Protein AF-A0A2A9CW85-F1 (afdb_monomer)

Radius of gyration: 32.8 Å; Cα contacts (8 Å, |Δi|>4): 938; chains: 1; bounding box: 73×67×107 Å

Fol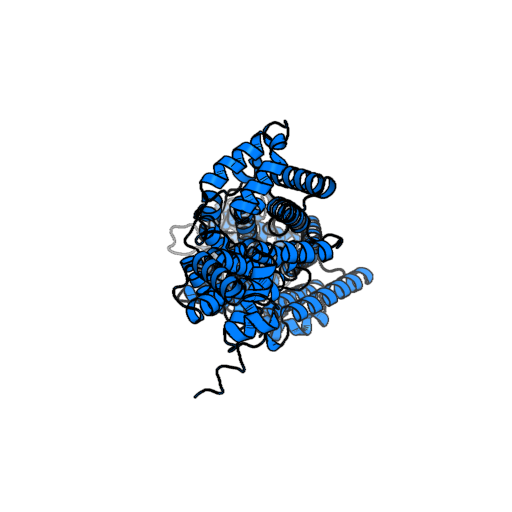dseek 3Di:
DFDADPVRDGDPPPDDLLVLVQLLDQWAAQLNVVLSDQLVDPVSPDHRVGVLVVCVVVVQWAADPPDPTRIIGGDPVCNVVSLVSVVVQCVPPVSVNSLLVSCAPVHDVVSLLSVLQSCLVVVVLVSVVVSCQRHVQFALDHPLSNLVSLAPRDLVSCLVVVCSLLSNLLSNLVVDPPVVCSLVSSLVSLLVCLPVRQPCLLVDPALLSSLSSLLSVLVNLLLAFPVVVSLVSSVVSLVVNVVSQVVCVVVVRHHQLLSQLVSLLSVLVSCLLQVNLVSNLVSLVSSVVSDDPRRQLQSSVLSNLLSCLLLVFADDPVVLVVDDQDQLNSGRQLRSNLLSSLSNLLSSLSNCLQLLNLVSVVVSLRSDDLSSCVSSLNNLSSLLSQLSSCLWQNQLVVSLVVLVVSQVPDDSSNNSCPGQNSVLSSLLSNLLSLLQVLQLLVSCVSLVPHDPLRSLQSNLQSCQSLQNLVVSLVSLVVNLVPPPDRPLSNLLSLLSNQLSCLVVVNDDPVSLVSLLVSVLVSLLSSRLSSLSSHQLSSSVSSCVSNVVLCVDPSRVVSNVSSVVSSVNTPPNPGPPDNLHDDPVLLVVLQVLLDPDDLVVVCVVVVHDSVVSVVSVVVLCVSQVHPDSVRSNVSCVSSVSYDPPDPPPPVVPPD

Organism: NCBI:txid185243

Sequence (654 aa):
MPGIDDDGRDLPRDAPQWLPLIVFWPAFDQAAYQSIVACFGEEAGSSWSDFRTWAIESGVAEAVPDVASSAIQVRQEWVPTLEVAVHLLLDEPELRMKVLAGCQPTTNWRLALTFATWARHSHRWELLQQIWWRYVENAADVPGEMLPIFADLPAEARRAYPVLTWISAAAEAETVRPTSRRTEAFLDRLILDSVLLHADWASRESPDAAVMAGILRMVGERYLPPSGKPLDAAWRTKLHLDEFIDERSRSGRPPSQPVISFFRLMSGRMSIMRADLRNALAEAHWGGVLSAEGVDGGLAPAIEALANSLAGLVRPPAELSRVVLRPTDNLRFGSVAQVAEVMDALAYGRECLQLLDRDGVERALAAVPADVAAVAGVWAARVGLETMSAAIWGDPAHGLNRLLSALAAQPIGAREQDEPMGGLMLGRARAHLLCRVGAFGAATKSAESIHEGLRTLPLARTLLWAGRLGPAVRAMELTLPDPDLLLSDRLQLLVIRGAATSLDGSITDDIARDTVDALQQLLVGHSYLAIAMLPPEARQAALELGRELATAPETAEPFAQLRERLAGIAGAEGPSGMVQLTEREAVLLPLLAGGESVPNLAKELHVSVNTLRKQVAVLREKFQASTRSELVRKAGSFGALPSEDFGQGLRDSS

Secondary structure (DSSP, 8-state):
--PPPTT--PPPTT--TTGGGGGG-SSB-HHHHHHHHHHH-GGG-S-HHHHHHHHHHTTSEEEPTT-SS--EEE-GGGHHHHHHHHHHHHHSHHHHHHHHHHT-TTT-HHHHHHHHHHHHHTT-HHHHHHHIIIIITT-SS--TTTHHHHSS--HHHHHHSTTHHHHHHHHHHHH-SSGGGHHHHHHHHHHHHHHHTTTTGGG-SSHHHHHHHHHHHHHHHHTS-GGG-HHHHHHHHHHHHHHHHHHHHHTT-PPPHHHHHHHHHHHHHHHHHTT-HHHHHHHHHHHHHH--TTSSTTHHHHHHHHHHHHTT----HHHHTT--PPPGGGS-TT-HHHHHHHHHHHHHHHHHHHTT-HHHHHHHHHHS-HHHHHHTT-HHHHHHHHHHHHHHHS-HHHHHHHHHHHHHHS-TT--GGGSHHHHHHHHHHHHHHHHHTT-HHHHHHHHHTS-GGGSHHHHHHHHHHTT-HHHHHHHHHTTTT-TTS-HHHHHHHHHHHHHHHHHHT---HHHHHHHHHHHHHHHHTT--HHHHTS-HHHHHHHHHHTGGGGTSTTTHHHHHHHHHHHHTSS-SS-SS---PPPHHHHHHHHHHHSS--HHHHHHHTT--HHHHHHHHHHHHHHTT-SSHHHHHHHHHHTT-S-SSSTTTTTTTT-

pLDDT: mean 88.27, std 12.17, range [33.31, 98.44]

Structure (mmCIF, N/CA/C/O backbone):
data_AF-A0A2A9CW85-F1
#
_entry.id   AF-A0A2A9CW85-F1
#
loop_
_atom_site.group_PDB
_atom_site.id
_atom_site.type_symbol
_atom_site.label_atom_id
_atom_site.label_alt_id
_atom_site.label_comp_id
_atom_site.label_asym_id
_atom_site.label_entity_id
_atom_site.label_seq_id
_atom_site.pdbx_PDB_ins_code
_atom_site.Cartn_x
_atom_site.Cartn_y
_atom_site.Cartn_z
_atom_site.occupancy
_atom_site.B_iso_or_equiv
_atom_site.auth_seq_id
_atom_site.auth_comp_id
_atom_site.auth_asym_id
_atom_site.auth_atom_id
_atom_site.pdbx_PDB_model_num
ATOM 1 N N . MET A 1 1 ? 32.883 8.571 -36.039 1.00 41.22 1 MET A N 1
ATOM 2 C CA . MET A 1 1 ? 33.634 7.298 -36.002 1.00 41.22 1 MET A CA 1
ATOM 3 C C . MET A 1 1 ? 33.485 6.604 -37.349 1.00 41.22 1 MET A C 1
ATOM 5 O O . MET A 1 1 ? 32.347 6.542 -37.792 1.00 41.22 1 MET A O 1
ATOM 9 N N . PRO A 1 2 ? 34.541 6.069 -37.986 1.00 46.22 2 PRO A N 1
ATOM 10 C CA . PRO A 1 2 ? 34.385 4.998 -38.962 1.00 46.22 2 PRO A CA 1
ATOM 11 C C . PRO A 1 2 ? 34.809 3.673 -38.314 1.00 46.22 2 PRO A C 1
ATOM 13 O O . PRO A 1 2 ? 35.982 3.471 -37.995 1.00 46.22 2 PRO A O 1
ATOM 16 N N . GLY A 1 3 ? 33.827 2.814 -38.042 1.00 43.84 3 GLY A N 1
ATOM 17 C CA . GLY A 1 3 ? 34.045 1.394 -37.787 1.00 43.84 3 GLY A CA 1
ATOM 18 C C . GLY A 1 3 ? 33.970 0.674 -39.127 1.00 43.84 3 GLY A C 1
ATOM 19 O O . GLY A 1 3 ? 32.980 0.821 -39.836 1.00 43.84 3 GLY A O 1
ATOM 20 N N . ILE A 1 4 ? 35.039 -0.034 -39.478 1.00 47.38 4 ILE A N 1
ATOM 21 C CA . ILE A 1 4 ? 35.166 -0.786 -40.727 1.00 47.38 4 ILE A CA 1
ATOM 22 C C . ILE A 1 4 ? 34.278 -2.033 -40.617 1.00 47.38 4 ILE A C 1
ATOM 24 O O . ILE A 1 4 ? 34.485 -2.845 -39.717 1.00 47.38 4 ILE A O 1
ATOM 28 N N . ASP A 1 5 ? 33.291 -2.158 -41.504 1.00 49.16 5 ASP A N 1
ATOM 29 C CA . ASP A 1 5 ? 32.538 -3.401 -41.736 1.00 49.16 5 ASP A CA 1
ATOM 30 C C . ASP A 1 5 ? 33.441 -4.436 -42.447 1.00 49.16 5 ASP A C 1
ATOM 32 O O . ASP A 1 5 ? 34.413 -4.042 -43.097 1.00 49.16 5 ASP A O 1
ATOM 36 N N . ASP A 1 6 ? 33.136 -5.736 -42.386 1.00 51.22 6 ASP A N 1
ATOM 37 C CA . ASP A 1 6 ? 33.946 -6.806 -43.020 1.00 51.22 6 ASP A CA 1
ATOM 38 C C . ASP A 1 6 ? 34.064 -6.635 -44.560 1.00 51.22 6 ASP A C 1
ATOM 40 O O . ASP A 1 6 ? 35.004 -7.140 -45.178 1.00 51.22 6 ASP A O 1
ATOM 44 N N . ASP A 1 7 ? 33.166 -5.842 -45.165 1.00 55.94 7 ASP A N 1
ATOM 45 C CA . ASP A 1 7 ? 33.161 -5.437 -46.582 1.00 55.94 7 ASP A CA 1
ATOM 46 C C . ASP A 1 7 ? 33.806 -4.054 -46.861 1.00 55.94 7 ASP A C 1
ATOM 48 O O . ASP A 1 7 ? 33.854 -3.597 -48.008 1.00 55.94 7 ASP A O 1
ATOM 52 N N . GLY A 1 8 ? 34.316 -3.359 -45.838 1.00 60.81 8 GLY A N 1
ATOM 53 C CA . GLY A 1 8 ? 35.111 -2.131 -45.980 1.00 60.81 8 GLY A CA 1
ATOM 54 C C . GLY A 1 8 ? 34.361 -0.866 -46.424 1.00 60.81 8 GLY A C 1
ATOM 55 O O . GLY A 1 8 ? 35.002 0.080 -46.889 1.00 60.81 8 GLY A O 1
ATOM 56 N N . ARG A 1 9 ? 33.024 -0.814 -46.318 1.00 75.75 9 ARG A N 1
ATOM 57 C CA . ARG A 1 9 ? 32.235 0.387 -46.659 1.00 75.75 9 ARG A CA 1
ATOM 58 C C . ARG A 1 9 ? 32.138 1.336 -45.461 1.00 75.75 9 ARG A C 1
ATOM 60 O O . ARG A 1 9 ? 31.418 1.065 -44.508 1.00 75.75 9 ARG A O 1
ATOM 67 N N . ASP A 1 10 ? 32.826 2.473 -45.532 1.00 83.75 10 ASP A N 1
ATOM 68 C CA . ASP A 1 10 ? 32.626 3.576 -44.586 1.00 83.75 10 ASP A CA 1
ATOM 69 C C . ASP A 1 10 ? 31.312 4.320 -44.887 1.00 83.75 10 ASP A C 1
ATOM 71 O O . ASP A 1 10 ? 30.936 4.499 -46.051 1.00 83.75 10 ASP A O 1
ATOM 75 N N . LEU A 1 11 ? 30.640 4.820 -43.841 1.00 87.62 11 LEU A N 1
ATOM 76 C CA . LEU A 1 11 ? 29.553 5.788 -44.018 1.00 87.62 11 LEU A CA 1
ATOM 77 C C . LEU A 1 11 ? 30.068 7.006 -44.813 1.00 87.62 11 LEU A C 1
ATOM 79 O O . LEU A 1 11 ? 31.215 7.423 -44.608 1.00 87.62 11 LEU A O 1
ATOM 83 N N . PRO A 1 12 ? 29.246 7.615 -45.691 1.00 90.56 12 PRO A N 1
ATOM 84 C CA . PRO A 1 12 ? 29.642 8.825 -46.407 1.00 90.56 12 PRO A CA 1
ATOM 85 C C . PRO A 1 12 ? 30.169 9.895 -45.439 1.00 90.56 12 PRO A C 1
ATOM 87 O O . PRO A 1 12 ? 29.593 10.101 -44.374 1.00 90.56 12 PRO A O 1
ATOM 90 N N . ARG A 1 13 ? 31.256 10.592 -45.798 1.00 85.12 13 ARG A N 1
ATOM 91 C CA . ARG A 1 13 ? 31.946 11.542 -44.893 1.00 85.12 13 ARG A CA 1
ATOM 92 C C . ARG A 1 13 ? 31.053 12.670 -44.370 1.00 85.12 13 ARG A C 1
ATOM 94 O O . ARG A 1 13 ? 31.309 13.181 -43.284 1.00 85.12 13 ARG A O 1
ATOM 101 N N . ASP A 1 14 ? 30.008 12.993 -45.121 1.00 87.50 14 ASP A N 1
ATOM 102 C CA . ASP A 1 14 ? 29.084 14.091 -44.843 1.00 87.50 14 ASP A CA 1
ATOM 103 C C . ASP A 1 14 ? 27.746 13.570 -44.276 1.00 87.50 14 ASP A C 1
ATOM 105 O O . ASP A 1 14 ? 26.769 14.311 -44.185 1.00 87.50 14 ASP A O 1
ATOM 109 N N . ALA A 1 15 ? 27.680 12.278 -43.923 1.00 89.00 15 ALA A N 1
ATOM 110 C CA . ALA A 1 15 ? 26.493 11.653 -43.362 1.00 89.00 15 ALA A CA 1
ATOM 111 C C . ALA A 1 15 ? 26.120 12.281 -42.008 1.00 89.00 15 ALA A C 1
ATOM 113 O O . ALA A 1 15 ? 26.988 12.429 -41.139 1.00 89.00 15 ALA A O 1
ATOM 114 N N . PRO A 1 16 ? 24.830 12.588 -41.770 1.00 90.69 16 PRO A N 1
ATOM 115 C CA . PRO A 1 16 ? 24.397 13.020 -40.453 1.00 90.69 16 PRO A CA 1
ATOM 116 C C . PRO A 1 16 ? 24.629 11.900 -39.435 1.00 90.69 16 PRO A C 1
ATOM 118 O O . PRO A 1 16 ? 24.446 10.722 -39.740 1.00 90.69 16 PRO A O 1
ATOM 121 N N . GLN A 1 17 ? 24.978 12.260 -38.197 1.00 89.88 17 GLN A N 1
ATOM 122 C CA . GLN A 1 17 ? 25.268 11.275 -37.145 1.00 89.88 17 GLN A CA 1
ATOM 123 C C . GLN A 1 17 ? 24.096 10.321 -36.883 1.00 89.88 17 GLN A C 1
ATOM 125 O O . GLN A 1 17 ? 24.315 9.172 -36.530 1.00 89.88 17 GLN A O 1
ATOM 130 N N . TRP A 1 18 ? 22.859 10.773 -37.093 1.00 91.62 18 TRP A N 1
ATOM 131 C CA . TRP A 1 18 ? 21.649 9.973 -36.912 1.00 91.62 18 TRP A CA 1
ATOM 132 C C . TRP A 1 18 ? 21.291 9.093 -38.117 1.00 91.62 18 TRP A C 1
ATOM 134 O O . TRP A 1 18 ? 20.337 8.321 -38.019 1.00 91.62 18 TRP A O 1
ATOM 144 N N . LEU A 1 19 ? 22.038 9.169 -39.230 1.00 93.88 19 LEU A N 1
ATOM 145 C CA . LEU A 1 19 ? 21.784 8.380 -40.441 1.00 93.88 19 LEU A CA 1
ATOM 146 C C . LEU A 1 19 ? 21.539 6.893 -40.161 1.00 93.88 19 LEU A C 1
ATOM 148 O O . LEU A 1 19 ? 20.588 6.374 -40.734 1.00 93.88 19 LEU A O 1
ATOM 152 N N . PRO A 1 20 ? 22.305 6.200 -39.292 1.00 94.50 20 PRO A N 1
ATOM 153 C CA . PRO A 1 20 ? 22.108 4.768 -39.066 1.00 94.50 20 PRO A CA 1
ATOM 154 C C . PRO A 1 20 ? 20.671 4.395 -38.699 1.00 94.50 20 PRO A C 1
ATOM 156 O O . PRO A 1 20 ? 20.185 3.339 -39.085 1.00 94.50 20 PRO A O 1
ATOM 159 N N . LEU A 1 21 ? 19.953 5.292 -38.018 1.00 92.62 21 LEU A N 1
ATOM 160 C CA . LEU A 1 21 ? 18.600 5.037 -37.541 1.00 92.62 21 LEU A CA 1
ATOM 161 C C . LEU A 1 21 ? 17.600 4.826 -38.686 1.00 92.62 21 LEU A C 1
ATOM 163 O O . LEU A 1 21 ? 16.624 4.109 -38.489 1.00 92.62 21 LEU A O 1
ATOM 167 N N . ILE A 1 22 ? 17.828 5.379 -39.888 1.00 93.50 22 ILE A N 1
ATOM 168 C CA . ILE A 1 22 ? 16.866 5.256 -41.001 1.00 93.50 22 ILE A CA 1
ATOM 169 C C . ILE A 1 22 ? 16.604 3.797 -41.402 1.00 93.50 22 ILE A C 1
ATOM 171 O O . ILE A 1 22 ? 15.562 3.509 -41.990 1.00 93.50 22 ILE A O 1
ATOM 175 N N . VAL A 1 23 ? 17.515 2.878 -41.049 1.00 93.25 23 VAL A N 1
ATOM 176 C CA . VAL A 1 23 ? 17.401 1.438 -41.315 1.00 93.25 23 VAL A CA 1
ATOM 177 C C . VAL A 1 23 ? 16.156 0.811 -40.686 1.00 93.25 23 VAL A C 1
ATOM 179 O O . VAL A 1 23 ? 15.663 -0.199 -41.178 1.00 93.25 23 VAL A O 1
ATOM 182 N N . PHE A 1 24 ? 15.588 1.418 -39.640 1.00 89.62 24 PHE A N 1
ATOM 183 C CA . PHE A 1 24 ? 14.410 0.852 -38.991 1.00 89.62 24 PHE A CA 1
ATOM 184 C C . PHE A 1 24 ? 13.090 1.071 -39.740 1.00 89.62 24 PHE A C 1
ATOM 186 O O . PHE A 1 24 ? 12.058 0.538 -39.322 1.00 89.62 24 PHE A O 1
ATOM 193 N N . TRP A 1 25 ? 13.084 1.867 -40.812 1.00 90.75 25 TRP A N 1
ATOM 194 C CA . TRP A 1 25 ? 11.881 2.143 -41.591 1.00 90.75 25 TRP A CA 1
ATOM 195 C C . TRP A 1 25 ? 11.945 1.447 -42.951 1.00 90.75 25 TRP A C 1
ATOM 197 O O . TRP A 1 25 ? 12.796 1.794 -43.769 1.00 90.75 25 TRP A O 1
ATOM 207 N N . PRO A 1 26 ? 10.992 0.543 -43.259 1.00 89.44 26 PRO A N 1
ATOM 208 C CA . PRO A 1 26 ? 10.860 -0.017 -44.605 1.00 89.44 26 PRO A CA 1
ATOM 209 C C . PRO A 1 26 ? 10.654 1.069 -45.672 1.00 89.44 26 PRO A C 1
ATOM 211 O O . PRO A 1 26 ? 11.139 0.942 -46.791 1.00 89.44 26 PRO A O 1
ATOM 214 N N . ALA A 1 27 ? 9.957 2.147 -45.299 1.00 92.25 27 ALA A N 1
ATOM 215 C CA . ALA A 1 27 ? 9.834 3.380 -46.063 1.00 92.25 27 ALA A CA 1
ATOM 216 C C . ALA A 1 27 ? 10.030 4.567 -45.109 1.00 92.25 27 ALA A C 1
ATOM 218 O O . ALA A 1 27 ? 9.213 4.806 -44.217 1.00 92.25 27 ALA A O 1
ATOM 219 N N . PHE A 1 28 ? 11.136 5.283 -45.277 1.00 93.50 28 PHE A N 1
ATOM 220 C CA . PHE A 1 28 ? 11.508 6.450 -44.492 1.00 93.50 28 PHE A CA 1
ATOM 221 C C . PHE A 1 28 ? 10.919 7.710 -45.133 1.00 93.50 28 PHE A C 1
ATOM 223 O O . PHE A 1 28 ? 11.197 8.006 -46.296 1.00 93.50 28 PHE A O 1
ATOM 230 N N . ASP A 1 29 ? 10.075 8.435 -44.401 1.00 92.88 29 ASP A N 1
ATOM 231 C CA . ASP A 1 29 ? 9.330 9.596 -44.896 1.00 92.88 29 ASP A CA 1
ATOM 232 C C . ASP A 1 29 ? 9.642 10.885 -44.113 1.00 92.88 29 ASP A C 1
ATOM 234 O O . ASP A 1 29 ? 10.442 10.907 -43.175 1.00 92.88 29 ASP A O 1
ATOM 238 N N . GLN A 1 30 ? 8.985 11.984 -44.497 1.00 92.62 30 GLN A N 1
ATOM 239 C CA . GLN A 1 30 ? 9.172 13.287 -43.858 1.00 92.62 30 GLN A CA 1
ATOM 240 C C . GLN A 1 30 ? 8.842 13.276 -42.358 1.00 92.62 30 GLN A C 1
ATOM 242 O O . GLN A 1 30 ? 9.494 13.982 -41.589 1.00 92.62 30 GLN A O 1
ATOM 247 N N . ALA A 1 31 ? 7.842 12.504 -41.926 1.00 89.12 31 ALA A N 1
ATOM 248 C CA . ALA A 1 31 ? 7.436 12.460 -40.525 1.00 89.12 31 ALA A CA 1
ATOM 249 C C . ALA A 1 31 ? 8.462 11.689 -39.678 1.00 89.12 31 ALA A C 1
ATOM 251 O O . ALA A 1 31 ? 8.819 12.133 -38.582 1.00 89.12 31 ALA A O 1
ATOM 252 N N . ALA A 1 32 ? 8.980 10.570 -40.197 1.00 88.94 32 ALA A N 1
ATOM 253 C CA . ALA A 1 32 ? 10.081 9.831 -39.581 1.00 88.94 32 ALA A CA 1
ATOM 254 C C . ALA A 1 32 ? 11.351 10.695 -39.497 1.00 88.94 32 ALA A C 1
ATOM 256 O O . ALA A 1 32 ? 11.960 10.786 -38.430 1.00 88.94 32 ALA A O 1
ATOM 257 N N . TYR A 1 33 ? 11.681 11.414 -40.576 1.00 91.00 33 TYR A N 1
ATOM 258 C CA . TYR A 1 33 ? 12.781 12.379 -40.612 1.00 91.00 33 TYR A CA 1
ATOM 259 C C . TYR A 1 33 ? 12.654 13.451 -39.531 1.00 91.00 33 TYR A C 1
ATOM 261 O O . TYR A 1 33 ? 13.562 13.620 -38.723 1.00 91.00 33 TYR A O 1
ATOM 269 N N . GLN A 1 34 ? 11.510 14.136 -39.467 1.00 89.00 34 GLN A N 1
ATOM 270 C CA . GLN A 1 34 ? 11.262 15.175 -38.463 1.00 89.00 34 GLN A CA 1
ATOM 271 C C . GLN A 1 34 ? 11.378 14.633 -37.037 1.00 89.00 34 GLN A C 1
ATOM 273 O O . GLN A 1 34 ? 11.919 15.312 -36.167 1.00 89.00 34 GLN A O 1
ATOM 278 N N . SER A 1 35 ? 10.914 13.401 -36.812 1.00 86.19 35 SER A N 1
ATOM 279 C CA . SER A 1 35 ? 10.995 12.751 -35.504 1.00 86.19 35 SER A CA 1
ATOM 280 C C . SER A 1 35 ? 12.441 12.504 -35.093 1.00 86.19 35 SER A C 1
ATOM 282 O O . SER A 1 35 ? 12.815 12.865 -33.984 1.00 86.19 35 SER A O 1
ATOM 284 N N . ILE A 1 36 ? 13.270 11.950 -35.984 1.00 87.88 36 ILE A N 1
ATOM 285 C CA . ILE A 1 36 ? 14.694 11.734 -35.700 1.00 87.88 36 ILE A CA 1
ATOM 286 C C . ILE A 1 36 ? 15.407 13.067 -35.502 1.00 87.88 36 ILE A C 1
ATOM 288 O O . ILE A 1 36 ? 16.079 13.245 -34.494 1.00 87.88 36 ILE A O 1
ATOM 292 N N . VAL A 1 37 ? 15.235 14.026 -36.412 1.00 88.62 37 VAL A N 1
ATOM 293 C CA . VAL A 1 37 ? 15.900 15.333 -36.327 1.00 88.62 37 VAL A CA 1
ATOM 294 C C . VAL A 1 37 ? 15.585 16.044 -35.011 1.00 88.62 37 VAL A C 1
ATOM 296 O O . VAL A 1 37 ? 16.496 16.566 -34.370 1.00 88.62 37 VAL A O 1
ATOM 299 N N . ALA A 1 38 ? 14.336 15.986 -34.543 1.00 85.69 38 ALA A N 1
ATOM 300 C CA . ALA A 1 38 ? 13.953 16.549 -33.250 1.00 85.69 38 ALA A CA 1
ATOM 301 C C . ALA A 1 38 ? 14.734 15.945 -32.063 1.00 85.69 38 ALA A C 1
ATOM 303 O O . ALA A 1 38 ? 14.959 16.637 -31.075 1.00 85.69 38 ALA A O 1
ATOM 304 N N . CYS A 1 39 ? 15.196 14.692 -32.162 1.00 85.12 39 CYS A N 1
ATOM 305 C CA . CYS A 1 39 ? 16.008 14.040 -31.127 1.00 85.12 39 CYS A CA 1
ATOM 306 C C . CYS A 1 39 ? 17.446 14.579 -31.078 1.00 85.12 39 CYS A C 1
ATOM 308 O O . CYS A 1 39 ? 18.079 14.562 -30.024 1.00 85.12 39 CYS A O 1
ATOM 310 N N . PHE A 1 40 ? 17.980 15.008 -32.226 1.00 86.50 40 PHE A N 1
ATOM 311 C CA . PHE A 1 40 ? 19.384 15.400 -32.383 1.00 86.50 40 PHE A CA 1
ATOM 312 C C . PHE A 1 40 ? 19.594 16.924 -32.421 1.00 86.50 40 PHE A C 1
ATOM 314 O O . PHE A 1 40 ? 20.728 17.365 -32.248 1.00 86.50 40 PHE A O 1
ATOM 321 N N . GLY A 1 41 ? 18.526 17.721 -32.555 1.00 82.25 41 GLY A N 1
ATOM 322 C CA . GLY A 1 41 ? 18.555 19.189 -32.508 1.00 82.25 41 GLY A CA 1
ATOM 323 C C . GLY A 1 41 ? 18.813 19.869 -33.863 1.00 82.25 41 GLY A C 1
ATOM 324 O O . GLY A 1 41 ? 18.869 19.217 -34.906 1.00 82.25 41 GLY A O 1
ATOM 325 N N . GLU A 1 42 ? 18.973 21.203 -33.852 1.00 63.28 42 GLU A N 1
ATOM 326 C CA . GLU A 1 42 ? 19.205 22.040 -35.054 1.00 63.28 42 GLU A CA 1
ATOM 327 C C . GLU A 1 42 ? 20.483 21.668 -35.834 1.00 63.28 42 GLU A C 1
ATOM 329 O O . GLU A 1 42 ? 20.611 21.993 -37.015 1.00 63.28 42 GLU A O 1
ATOM 334 N N . GLU A 1 43 ? 21.393 20.910 -35.216 1.00 60.00 43 GLU A N 1
ATOM 335 C CA . GLU A 1 43 ? 22.609 20.365 -35.834 1.00 60.00 43 GLU A CA 1
ATOM 336 C C . GLU A 1 43 ? 22.329 19.396 -37.006 1.00 60.00 43 GLU A C 1
ATOM 338 O O . GLU A 1 43 ? 23.245 19.054 -37.750 1.00 60.00 43 GLU A O 1
ATOM 343 N N . ALA A 1 44 ? 21.075 18.976 -37.228 1.00 60.59 44 ALA A N 1
ATOM 344 C CA . ALA A 1 44 ? 20.686 18.124 -38.360 1.00 60.59 44 ALA A CA 1
ATOM 345 C C . ALA A 1 44 ? 20.562 18.853 -39.722 1.00 60.59 44 ALA A C 1
ATOM 347 O O . ALA A 1 44 ? 20.428 18.195 -40.756 1.00 60.59 44 ALA A O 1
ATOM 348 N N . GLY A 1 45 ? 20.604 20.191 -39.730 1.00 59.09 45 GLY A N 1
ATOM 349 C CA . GLY A 1 45 ? 21.094 21.042 -40.829 1.00 59.09 45 GLY A CA 1
ATOM 350 C C . GLY A 1 45 ? 20.428 21.032 -42.217 1.00 59.09 45 GLY A C 1
ATOM 351 O O . GLY A 1 45 ? 20.822 21.843 -43.049 1.00 59.09 45 GLY A O 1
ATOM 352 N N . SER A 1 46 ? 19.443 20.184 -42.520 1.00 77.19 46 SER A N 1
ATOM 353 C CA . SER A 1 46 ? 18.889 20.081 -43.884 1.00 77.19 46 SER A CA 1
ATOM 354 C C . SER A 1 46 ? 17.364 19.939 -43.905 1.00 77.19 46 SER A C 1
ATOM 356 O O . SER A 1 46 ? 16.748 19.469 -42.945 1.00 77.19 46 SER A O 1
ATOM 358 N N . SER A 1 47 ? 16.705 20.391 -44.975 1.00 91.81 47 SER A N 1
ATOM 359 C CA . SER A 1 47 ? 15.277 20.109 -45.154 1.00 91.81 47 SER A CA 1
ATOM 360 C C . SER A 1 47 ? 15.076 18.635 -45.533 1.00 91.81 47 SER A C 1
ATOM 362 O O . SER A 1 47 ? 15.994 17.987 -46.035 1.00 91.81 47 SER A O 1
ATOM 364 N N . TRP A 1 48 ? 13.863 18.092 -45.357 1.00 93.56 48 TRP A N 1
ATOM 365 C CA . TRP A 1 48 ? 13.545 16.730 -45.822 1.00 93.56 48 TRP A CA 1
ATOM 366 C C . TRP A 1 48 ? 13.899 16.520 -47.305 1.00 93.56 48 TRP A C 1
ATOM 368 O O . TRP A 1 48 ? 14.411 15.468 -47.679 1.00 93.56 48 TRP A O 1
ATOM 378 N N . SER A 1 49 ? 13.665 17.534 -48.145 1.00 93.69 49 SER A N 1
ATOM 379 C CA . SER A 1 49 ? 13.972 17.479 -49.578 1.00 93.69 49 SER A CA 1
ATOM 380 C C . SER A 1 49 ? 15.474 17.363 -49.843 1.00 93.69 49 SER A C 1
ATOM 382 O O . SER A 1 49 ? 15.887 16.602 -50.721 1.00 93.69 49 SER A O 1
ATOM 384 N N . ASP A 1 50 ? 16.285 18.092 -49.076 1.00 93.69 50 ASP A N 1
ATOM 385 C CA . ASP A 1 50 ? 17.741 18.094 -49.221 1.00 93.69 50 ASP A CA 1
ATOM 386 C C . ASP A 1 50 ? 18.322 16.755 -48.763 1.00 93.69 50 ASP A C 1
ATOM 388 O O . ASP A 1 50 ? 19.054 16.113 -49.515 1.00 93.69 50 ASP A O 1
ATOM 392 N N . PHE A 1 51 ? 17.914 16.278 -47.579 1.00 94.12 51 PHE A N 1
ATOM 393 C CA . PHE A 1 51 ? 18.330 14.973 -47.063 1.00 94.12 51 PHE A CA 1
ATOM 394 C C . PHE A 1 51 ? 17.949 13.838 -48.018 1.00 94.12 51 PHE A C 1
ATOM 396 O O . PHE A 1 51 ? 18.773 12.979 -48.329 1.00 94.12 51 PHE A O 1
ATOM 403 N N . ARG A 1 52 ? 16.711 13.843 -48.524 1.00 94.88 52 ARG A N 1
ATOM 404 C CA . ARG A 1 52 ? 16.230 12.848 -49.487 1.00 94.88 52 ARG A CA 1
ATOM 405 C C . ARG A 1 52 ? 17.093 12.812 -50.745 1.00 94.88 52 ARG A C 1
ATOM 407 O O . ARG A 1 52 ? 17.451 11.732 -51.206 1.00 94.88 52 ARG A O 1
ATOM 414 N N . THR A 1 53 ? 17.380 13.983 -51.313 1.00 94.75 53 THR A N 1
ATOM 415 C CA . THR A 1 53 ? 18.191 14.105 -52.532 1.00 94.75 53 THR A CA 1
ATOM 416 C C . THR A 1 53 ? 19.590 13.558 -52.278 1.00 94.75 53 THR A C 1
ATOM 418 O O . THR A 1 53 ? 20.036 12.667 -52.997 1.00 94.75 53 THR A O 1
ATOM 421 N N . TRP A 1 54 ? 20.213 13.984 -51.179 1.00 94.88 54 TRP A N 1
ATOM 422 C CA . TRP A 1 54 ? 21.521 13.502 -50.753 1.00 94.88 54 TRP A CA 1
ATOM 423 C C . TRP A 1 54 ? 21.564 11.978 -50.548 1.00 94.88 54 TRP A C 1
ATOM 425 O O . TRP A 1 54 ? 22.495 11.328 -51.022 1.00 94.88 54 TRP A O 1
ATOM 435 N N . ALA A 1 55 ? 20.563 11.387 -49.886 1.00 95.25 55 ALA A N 1
ATOM 436 C CA . ALA A 1 55 ? 20.541 9.953 -49.585 1.00 95.25 55 ALA A CA 1
ATOM 437 C C . ALA A 1 55 ? 20.444 9.092 -50.857 1.00 95.25 55 ALA A C 1
ATOM 439 O O . ALA A 1 55 ? 21.054 8.021 -50.927 1.00 95.25 55 ALA A O 1
ATOM 440 N N . ILE A 1 56 ? 19.708 9.576 -51.866 1.00 95.69 56 ILE A N 1
ATOM 441 C CA . ILE A 1 56 ? 19.586 8.931 -53.181 1.00 95.69 56 ILE A CA 1
ATOM 442 C C . ILE A 1 56 ? 20.875 9.103 -53.994 1.00 95.69 56 ILE A C 1
ATOM 444 O O . ILE A 1 56 ? 21.387 8.127 -54.541 1.00 95.69 56 ILE A O 1
ATOM 448 N N . GLU A 1 57 ? 21.423 10.319 -54.061 1.00 95.56 57 GLU A N 1
ATOM 449 C CA . GLU A 1 57 ? 22.650 10.619 -54.815 1.00 95.56 57 GLU A CA 1
ATOM 450 C C . GLU A 1 57 ? 23.883 9.913 -54.236 1.00 95.56 57 GLU A C 1
ATOM 452 O O . GLU A 1 57 ? 24.727 9.427 -54.988 1.00 95.56 57 GLU A O 1
ATOM 457 N N . SER A 1 58 ? 23.949 9.772 -52.910 1.00 94.31 58 SER A N 1
ATOM 458 C CA . SER A 1 58 ? 25.002 9.021 -52.211 1.00 94.31 58 SER A CA 1
ATOM 459 C C . SER A 1 58 ? 24.852 7.501 -52.352 1.00 94.31 58 SER A C 1
ATOM 461 O O . SER A 1 58 ? 25.715 6.753 -51.898 1.00 94.31 58 SER A O 1
ATOM 463 N N . GLY A 1 59 ? 23.753 7.022 -52.947 1.00 95.69 59 GLY A N 1
ATOM 464 C CA . GLY A 1 59 ? 23.475 5.599 -53.143 1.00 95.69 59 GLY A CA 1
ATOM 465 C C . GLY A 1 59 ? 23.112 4.833 -51.869 1.00 95.69 59 GLY A C 1
ATOM 466 O O . GLY A 1 59 ? 23.078 3.608 -51.909 1.00 95.69 59 GLY A O 1
ATOM 467 N N . VAL A 1 60 ? 22.839 5.521 -50.755 1.00 95.88 60 VAL A N 1
ATOM 468 C CA . VAL A 1 60 ? 22.437 4.898 -49.479 1.00 95.88 60 VAL A CA 1
ATOM 469 C C . VAL A 1 60 ? 20.985 4.424 -49.540 1.00 95.88 60 VAL A C 1
ATOM 471 O O . VAL A 1 60 ? 20.634 3.366 -49.014 1.00 95.88 60 VAL A O 1
ATOM 474 N N . ALA A 1 61 ? 20.134 5.195 -50.214 1.00 96.81 61 ALA A N 1
ATOM 475 C CA . ALA A 1 61 ? 18.711 4.924 -50.338 1.00 96.81 61 ALA A CA 1
ATOM 476 C C . ALA A 1 61 ? 18.233 5.040 -51.792 1.00 96.81 61 ALA A C 1
ATOM 478 O O . ALA A 1 61 ? 18.918 5.564 -52.670 1.00 96.81 61 ALA A O 1
ATOM 479 N N . GLU A 1 62 ? 17.028 4.557 -52.054 1.00 96.31 62 GLU A N 1
ATOM 480 C CA . GLU A 1 62 ? 16.316 4.727 -53.315 1.00 96.31 62 GLU A CA 1
ATOM 481 C C . GLU A 1 62 ? 14.891 5.226 -53.071 1.00 96.31 62 GLU A C 1
ATOM 483 O O . GLU A 1 62 ? 14.344 5.087 -51.979 1.00 96.31 62 GLU A O 1
ATOM 488 N N . ALA A 1 63 ? 14.290 5.871 -54.070 1.00 94.56 63 ALA A N 1
ATOM 489 C CA . ALA A 1 63 ? 12.910 6.333 -53.962 1.00 94.56 63 ALA A CA 1
ATOM 490 C C . ALA A 1 63 ? 11.950 5.137 -53.996 1.00 94.56 63 ALA A C 1
ATOM 492 O O . ALA A 1 63 ? 12.082 4.280 -54.868 1.00 94.56 63 ALA A O 1
ATOM 493 N N . VAL A 1 64 ? 10.961 5.110 -53.099 1.00 92.00 64 VAL A N 1
ATOM 494 C CA . VAL A 1 64 ? 9.941 4.052 -53.104 1.00 92.00 64 VAL A CA 1
ATOM 495 C C . VAL A 1 64 ? 8.975 4.291 -54.275 1.00 92.00 64 VAL A C 1
ATOM 497 O O . VAL A 1 64 ? 8.346 5.353 -54.317 1.00 92.00 64 VAL A O 1
ATOM 500 N N . PRO A 1 65 ? 8.842 3.357 -55.238 1.00 84.31 65 PRO A N 1
ATOM 501 C CA . PRO A 1 65 ? 7.885 3.493 -56.334 1.00 84.31 65 PRO A CA 1
ATOM 502 C C . PRO A 1 65 ? 6.442 3.492 -55.810 1.00 84.31 65 PRO A C 1
ATOM 504 O O . PRO A 1 65 ? 6.134 2.815 -54.834 1.00 84.31 65 PRO A O 1
ATOM 507 N N . ASP A 1 66 ? 5.550 4.224 -56.479 1.00 73.25 66 ASP A N 1
ATOM 508 C CA . ASP A 1 66 ? 4.091 4.182 -56.267 1.00 73.25 66 ASP A CA 1
ATOM 509 C C . ASP A 1 66 ? 3.550 4.630 -54.896 1.00 73.25 66 ASP A C 1
ATOM 511 O O . ASP A 1 66 ? 2.348 4.521 -54.639 1.00 73.25 66 ASP A O 1
ATOM 515 N N . VAL A 1 67 ? 4.376 5.224 -54.032 1.00 70.06 67 VAL A N 1
ATOM 516 C CA . VAL A 1 67 ? 3.889 5.898 -52.822 1.00 70.06 67 VAL A CA 1
ATOM 517 C C . VAL A 1 67 ? 3.762 7.393 -53.112 1.00 70.06 67 VAL A C 1
ATOM 519 O O . VAL A 1 67 ? 4.711 8.044 -53.533 1.00 70.06 67 VAL A O 1
ATOM 522 N N . ALA A 1 68 ? 2.574 7.966 -52.891 1.00 63.50 68 ALA A N 1
ATOM 523 C CA . ALA A 1 68 ? 2.351 9.408 -53.059 1.00 63.50 68 ALA A CA 1
ATOM 524 C C . ALA A 1 68 ? 3.199 10.261 -52.090 1.00 63.50 68 ALA A C 1
ATOM 526 O O . ALA A 1 68 ? 3.357 11.465 -52.296 1.00 63.50 68 ALA A O 1
ATOM 527 N N . SER A 1 69 ? 3.739 9.648 -51.030 1.00 64.75 69 SER A N 1
ATOM 528 C CA . SER A 1 69 ? 4.727 10.263 -50.154 1.00 64.75 69 SER A CA 1
ATOM 529 C C . SER A 1 69 ? 6.105 10.208 -50.810 1.00 64.75 69 SER A C 1
ATOM 531 O O . SER A 1 69 ? 6.491 9.222 -51.427 1.00 64.75 69 SER A O 1
ATOM 533 N N . SER A 1 70 ? 6.890 11.270 -50.655 1.00 86.62 70 SER A N 1
ATOM 534 C CA . SER A 1 70 ? 8.273 11.360 -51.131 1.00 86.62 70 SER A CA 1
ATOM 535 C C . SER A 1 70 ? 9.240 10.453 -50.347 1.00 86.62 70 SER A C 1
ATOM 537 O O . SER A 1 70 ? 10.383 10.834 -50.119 1.00 86.62 70 SER A O 1
ATOM 539 N N . ALA A 1 71 ? 8.805 9.268 -49.918 1.00 94.56 71 ALA A N 1
ATOM 540 C CA . ALA A 1 71 ? 9.574 8.348 -49.095 1.00 94.56 71 ALA A CA 1
ATOM 541 C C . ALA A 1 71 ? 10.788 7.761 -49.833 1.00 94.56 71 ALA A C 1
ATOM 543 O O . ALA A 1 71 ? 10.837 7.691 -51.069 1.00 94.56 71 ALA A O 1
ATOM 544 N N . ILE A 1 72 ? 11.766 7.327 -49.044 1.00 96.00 72 ILE A N 1
ATOM 545 C CA . ILE A 1 72 ? 12.944 6.586 -49.493 1.00 96.00 72 ILE A CA 1
ATOM 546 C C . ILE A 1 72 ? 13.035 5.251 -48.759 1.00 96.00 72 ILE A C 1
ATOM 548 O O . ILE A 1 72 ? 12.558 5.123 -47.636 1.00 96.00 72 ILE A O 1
ATOM 552 N N . GLN A 1 73 ? 13.667 4.265 -49.377 1.00 96.06 73 GLN A N 1
ATOM 553 C CA . GLN A 1 73 ? 13.994 2.983 -48.767 1.00 96.06 73 GLN A CA 1
ATOM 554 C C . GLN A 1 73 ? 15.508 2.794 -48.800 1.00 96.06 73 GLN A C 1
ATOM 556 O O . GLN A 1 73 ? 16.155 3.086 -49.804 1.00 96.06 73 GLN A O 1
ATOM 561 N N . VAL A 1 74 ? 16.079 2.319 -47.695 1.00 96.50 74 VAL A N 1
ATOM 562 C CA . VAL A 1 74 ? 17.503 1.971 -47.621 1.00 96.50 74 VAL A CA 1
ATOM 563 C C . VAL A 1 74 ? 17.797 0.845 -48.606 1.00 96.50 74 VAL A C 1
ATOM 565 O O . VAL A 1 74 ? 17.092 -0.167 -48.624 1.00 96.50 74 VAL A O 1
ATOM 568 N N . ARG A 1 75 ? 18.847 0.995 -49.420 1.00 96.12 75 ARG A N 1
ATOM 569 C CA . ARG A 1 75 ? 19.260 -0.083 -50.322 1.00 96.12 75 ARG A CA 1
ATOM 570 C C . ARG A 1 75 ? 19.766 -1.269 -49.510 1.00 96.12 75 ARG A C 1
ATOM 572 O O . ARG A 1 75 ? 20.528 -1.090 -48.566 1.00 96.12 75 ARG A O 1
ATOM 579 N N . GLN A 1 76 ? 19.404 -2.484 -49.921 1.00 95.00 76 GLN A N 1
ATOM 580 C CA . GLN A 1 76 ? 19.749 -3.725 -49.206 1.00 95.00 76 GLN A CA 1
ATOM 581 C C . GLN A 1 76 ? 21.248 -3.861 -48.900 1.00 95.00 76 GLN A C 1
ATOM 583 O O . GLN A 1 76 ? 21.629 -4.355 -47.847 1.00 95.00 76 GLN A O 1
ATOM 588 N N . GLU A 1 77 ? 22.099 -3.358 -49.791 1.00 94.88 77 GLU A N 1
ATOM 589 C CA . GLU A 1 77 ? 23.557 -3.380 -49.646 1.00 94.88 77 GLU A CA 1
ATOM 590 C C . GLU A 1 77 ? 24.121 -2.478 -48.532 1.00 94.88 77 GLU A C 1
ATOM 592 O O . GLU A 1 77 ? 25.284 -2.626 -48.175 1.00 94.88 77 GLU A O 1
ATOM 597 N N . TRP A 1 78 ? 23.329 -1.540 -48.004 1.00 94.94 78 TRP A N 1
ATOM 598 C CA . TRP A 1 78 ? 23.710 -0.658 -46.893 1.00 94.94 78 TRP A CA 1
ATOM 599 C C . TRP A 1 78 ? 23.125 -1.095 -45.550 1.00 94.94 78 TRP A C 1
ATOM 601 O O . TRP A 1 78 ? 23.553 -0.583 -44.518 1.00 94.94 78 TRP A O 1
ATOM 611 N N . VAL A 1 79 ? 22.161 -2.023 -45.541 1.00 93.25 79 VAL A N 1
ATOM 612 C CA . VAL A 1 79 ? 21.475 -2.454 -44.313 1.00 93.25 79 VAL A CA 1
ATOM 613 C C . VAL A 1 79 ? 22.464 -2.992 -43.266 1.00 93.25 79 VAL A C 1
ATOM 615 O O . VAL A 1 79 ? 22.442 -2.450 -42.162 1.00 93.25 79 VAL A O 1
ATOM 618 N N . PRO A 1 80 ? 23.387 -3.932 -43.575 1.00 92.62 80 PRO A N 1
ATOM 619 C CA . PRO A 1 80 ? 24.324 -4.453 -42.571 1.00 92.62 80 PRO A CA 1
ATOM 620 C C . PRO A 1 80 ? 25.219 -3.363 -41.966 1.00 92.62 80 PRO A C 1
ATOM 622 O O . PRO A 1 80 ? 25.341 -3.249 -40.747 1.00 92.62 80 PRO A O 1
ATOM 625 N N . THR A 1 81 ? 25.772 -2.489 -42.811 1.00 93.50 81 THR A N 1
ATOM 626 C CA . THR A 1 81 ? 26.644 -1.391 -42.375 1.00 93.50 81 THR A CA 1
ATOM 627 C C . THR A 1 81 ? 25.898 -0.385 -41.495 1.00 93.50 81 THR A C 1
ATOM 629 O O . THR A 1 81 ? 26.431 0.081 -40.486 1.00 93.50 81 THR A O 1
ATOM 632 N N . LEU A 1 82 ? 24.647 -0.054 -41.838 1.00 93.50 82 LEU A N 1
ATOM 633 C CA . LEU A 1 82 ? 23.820 0.830 -41.017 1.00 93.50 82 LEU A CA 1
ATOM 634 C C . LEU A 1 82 ? 23.424 0.162 -39.695 1.00 93.50 82 LEU A C 1
ATOM 636 O O . LEU A 1 82 ? 23.455 0.836 -38.671 1.00 93.50 82 LEU A O 1
ATOM 640 N N . GLU A 1 83 ? 23.128 -1.139 -39.671 1.00 91.38 83 GLU A N 1
ATOM 641 C CA . GLU A 1 83 ? 22.855 -1.876 -38.429 1.00 91.38 83 GLU A CA 1
ATOM 642 C C . GLU A 1 83 ? 24.059 -1.852 -37.478 1.00 91.38 83 GLU A C 1
ATOM 644 O O . GLU A 1 83 ? 23.908 -1.494 -36.308 1.00 91.38 83 GLU A O 1
ATOM 649 N N . VAL A 1 84 ? 25.271 -2.125 -37.973 1.00 91.75 84 VAL A N 1
ATOM 650 C CA . VAL A 1 84 ? 26.506 -2.000 -37.176 1.00 91.75 84 VAL A CA 1
ATOM 651 C C . VAL A 1 84 ? 26.675 -0.570 -36.657 1.00 91.75 84 VAL A C 1
ATOM 653 O O . VAL A 1 84 ? 26.969 -0.357 -35.477 1.00 91.75 84 VAL A O 1
ATOM 656 N N . ALA A 1 85 ? 26.428 0.430 -37.504 1.00 92.25 85 ALA A N 1
ATOM 657 C CA . ALA A 1 85 ? 26.516 1.827 -37.104 1.00 92.25 85 ALA A CA 1
ATOM 658 C C . ALA A 1 85 ? 25.460 2.222 -36.054 1.00 92.25 85 ALA A C 1
ATOM 660 O O . ALA A 1 85 ? 25.755 3.047 -35.190 1.00 92.25 85 ALA A O 1
ATOM 661 N N . VAL A 1 86 ? 24.265 1.616 -36.063 1.00 93.44 86 VAL A N 1
ATOM 662 C CA . VAL A 1 86 ? 23.258 1.794 -35.003 1.00 93.44 86 VAL A CA 1
ATOM 663 C C . VAL A 1 86 ? 23.794 1.286 -33.667 1.00 93.44 86 VAL A C 1
ATOM 665 O O . VAL A 1 86 ? 23.643 1.972 -32.656 1.00 93.44 86 VAL A O 1
ATOM 668 N N . HIS A 1 87 ? 24.429 0.110 -33.643 1.00 92.00 87 HIS A N 1
ATOM 669 C CA . HIS A 1 87 ? 25.026 -0.422 -32.416 1.00 92.00 87 HIS A CA 1
ATOM 670 C C . HIS A 1 87 ? 26.068 0.543 -31.845 1.00 92.00 87 HIS A C 1
ATOM 672 O O . HIS A 1 87 ? 25.963 0.911 -30.677 1.00 92.00 87 HIS A O 1
ATOM 678 N N . LEU A 1 88 ? 26.994 1.018 -32.682 1.00 91.50 88 LEU A N 1
ATOM 679 C CA . LEU A 1 88 ? 28.027 1.977 -32.278 1.00 91.50 88 LEU A CA 1
ATOM 680 C C . LEU A 1 88 ? 27.429 3.296 -31.774 1.00 91.50 88 LEU A C 1
ATOM 682 O O . LEU A 1 88 ? 27.857 3.819 -30.747 1.00 91.50 88 LEU A O 1
ATOM 686 N N . LEU A 1 89 ? 26.408 3.809 -32.465 1.00 91.50 89 LEU A N 1
ATOM 687 C CA . LEU A 1 89 ? 25.699 5.027 -32.076 1.00 91.50 89 LEU A CA 1
ATOM 688 C C . LEU A 1 89 ? 25.048 4.887 -30.696 1.00 91.50 89 LEU A C 1
ATOM 690 O O . LEU A 1 89 ? 25.086 5.819 -29.898 1.00 91.50 89 LEU A O 1
ATOM 694 N N . LEU A 1 90 ? 24.449 3.733 -30.398 1.00 90.75 90 LEU A N 1
ATOM 695 C CA . LEU A 1 90 ? 23.748 3.492 -29.133 1.00 90.75 90 LEU A CA 1
ATOM 696 C C . LEU A 1 90 ? 24.666 3.013 -28.000 1.00 90.75 90 LEU A C 1
ATOM 698 O O . LEU A 1 90 ? 24.257 3.028 -26.834 1.00 90.75 90 LEU A O 1
ATOM 702 N N . ASP A 1 91 ? 25.898 2.623 -28.315 1.00 91.31 91 ASP A N 1
ATOM 703 C CA . ASP A 1 91 ? 26.941 2.356 -27.324 1.00 91.31 91 ASP A CA 1
ATOM 704 C C . ASP A 1 91 ? 27.535 3.661 -26.771 1.00 91.31 91 ASP A C 1
ATOM 706 O O . ASP A 1 91 ? 28.008 3.689 -25.632 1.00 91.31 91 ASP A O 1
ATOM 710 N N . GLU A 1 92 ? 27.428 4.765 -27.519 1.00 91.94 92 GLU A N 1
ATOM 711 C CA . GLU A 1 92 ? 27.771 6.104 -27.049 1.00 91.94 92 GLU A CA 1
ATOM 712 C C . GLU A 1 92 ? 26.676 6.655 -26.107 1.00 91.94 92 GLU A C 1
ATOM 714 O O . GLU A 1 92 ? 25.541 6.895 -26.538 1.00 91.94 92 GLU A O 1
ATOM 719 N N . PRO A 1 93 ? 26.968 6.891 -24.808 1.00 89.31 93 PRO A N 1
ATOM 720 C CA . PRO A 1 93 ? 25.940 7.255 -23.835 1.00 89.31 93 PRO A CA 1
ATOM 721 C C . PRO A 1 93 ? 25.172 8.531 -24.186 1.00 89.31 93 PRO A C 1
ATOM 723 O O . PRO A 1 93 ? 23.959 8.565 -23.996 1.00 89.31 93 PRO A O 1
ATOM 726 N N . GLU A 1 94 ? 25.848 9.558 -24.706 1.00 89.31 94 GLU A N 1
ATOM 727 C CA . GLU A 1 94 ? 25.226 10.841 -25.054 1.00 89.31 94 GLU A CA 1
ATOM 728 C C . GLU A 1 94 ? 24.248 10.704 -26.227 1.00 89.31 94 GLU A C 1
ATOM 730 O O . GLU A 1 94 ? 23.108 11.166 -26.144 1.00 89.31 94 GLU A O 1
ATOM 735 N N . LEU A 1 95 ? 24.650 10.007 -27.293 1.00 89.81 95 LEU A N 1
ATOM 736 C CA . LEU A 1 95 ? 23.796 9.775 -28.459 1.00 89.81 95 LEU A CA 1
ATOM 737 C C . LEU A 1 95 ? 22.625 8.852 -28.123 1.00 89.81 95 LEU A C 1
ATOM 739 O O . LEU A 1 95 ? 21.486 9.144 -28.488 1.00 89.81 95 LEU A O 1
ATOM 743 N N . ARG A 1 96 ? 22.861 7.797 -27.337 1.00 90.88 96 ARG A N 1
ATOM 744 C CA . ARG A 1 96 ? 21.787 6.958 -26.792 1.00 90.88 96 ARG A CA 1
ATOM 745 C C . ARG A 1 96 ? 20.773 7.780 -26.001 1.00 90.88 96 ARG A C 1
ATOM 747 O O . ARG A 1 96 ? 19.572 7.577 -26.151 1.00 90.88 96 ARG A O 1
ATOM 754 N N . MET A 1 97 ? 21.232 8.711 -25.164 1.00 87.44 97 MET A N 1
ATOM 755 C CA . MET A 1 97 ? 20.342 9.589 -24.402 1.00 87.44 97 MET A CA 1
ATOM 756 C C . MET A 1 97 ? 19.503 10.492 -25.310 1.00 87.44 97 MET A C 1
ATOM 758 O O . MET A 1 97 ? 18.305 10.620 -25.058 1.00 87.44 97 MET A O 1
ATOM 762 N N . LYS A 1 98 ? 20.095 11.055 -26.374 1.00 87.81 98 LYS A N 1
ATOM 763 C CA . LYS A 1 98 ? 19.377 11.838 -27.397 1.00 87.81 98 LYS A CA 1
ATOM 764 C C . LYS A 1 98 ? 18.294 11.003 -28.089 1.00 87.81 98 LYS A C 1
ATOM 766 O O . LYS A 1 98 ? 17.140 11.417 -28.154 1.00 87.81 98 LYS A O 1
ATOM 771 N N . VAL A 1 99 ? 18.641 9.792 -28.528 1.00 86.31 99 VAL A N 1
ATOM 772 C CA . VAL A 1 99 ? 17.701 8.856 -29.165 1.00 86.31 99 VAL A CA 1
ATOM 773 C C . VAL A 1 99 ? 16.543 8.496 -28.238 1.00 86.31 99 VAL A C 1
ATOM 775 O O . VAL A 1 99 ? 15.379 8.567 -28.634 1.00 86.31 99 VAL A O 1
ATOM 778 N N . LEU A 1 100 ? 16.851 8.137 -26.990 1.00 86.06 100 LEU A N 1
ATOM 779 C CA . LEU A 1 100 ? 15.825 7.816 -26.007 1.00 86.06 100 LEU A CA 1
ATOM 780 C C . LEU A 1 100 ? 14.927 9.031 -25.763 1.00 86.06 100 LEU A C 1
ATOM 782 O O . LEU A 1 100 ? 13.714 8.881 -25.817 1.00 86.06 100 LEU A O 1
ATOM 786 N N . ALA A 1 101 ? 15.473 10.238 -25.576 1.00 83.88 101 ALA A N 1
ATOM 787 C CA . ALA A 1 101 ? 14.672 11.454 -25.391 1.00 83.88 101 ALA A CA 1
ATOM 788 C C . ALA A 1 101 ? 13.644 11.673 -26.522 1.00 83.88 101 ALA A C 1
ATOM 790 O O . ALA A 1 101 ? 12.520 12.095 -26.258 1.00 83.88 101 ALA A O 1
ATOM 791 N N . GLY A 1 102 ? 13.989 11.285 -27.750 1.00 80.88 102 GLY A N 1
ATOM 792 C CA . GLY A 1 102 ? 13.082 11.233 -28.895 1.00 80.88 102 GLY A CA 1
ATOM 793 C C . GLY A 1 102 ? 11.870 10.316 -28.769 1.00 80.88 102 GLY A C 1
ATOM 794 O O . GLY A 1 102 ? 10.816 10.582 -29.343 1.00 80.88 102 GLY A O 1
ATOM 795 N N . CYS A 1 103 ? 12.008 9.234 -28.006 1.00 78.75 103 CYS A N 1
ATOM 796 C CA . CYS A 1 103 ? 10.978 8.220 -27.789 1.00 78.75 103 CYS A CA 1
ATOM 797 C C . CYS A 1 103 ? 9.886 8.666 -26.799 1.00 78.75 103 CYS A C 1
ATOM 799 O O . CYS A 1 103 ? 9.057 7.846 -26.403 1.00 78.75 103 CYS A O 1
ATOM 801 N N . GLN A 1 104 ? 9.871 9.936 -26.373 1.00 75.56 104 GLN A N 1
ATOM 802 C CA . GLN A 1 104 ? 8.854 10.441 -25.455 1.00 75.56 104 GLN A CA 1
ATOM 803 C C . GLN A 1 104 ? 7.424 10.259 -26.021 1.00 75.56 104 GLN A C 1
ATOM 805 O O . GLN A 1 104 ? 7.154 10.672 -27.155 1.00 75.56 104 GLN A O 1
ATOM 810 N N . PRO A 1 105 ? 6.487 9.688 -25.232 1.00 61.16 105 PRO A N 1
ATOM 811 C CA . PRO A 1 105 ? 5.100 9.405 -25.625 1.00 61.16 105 PRO A CA 1
ATOM 812 C C . PRO A 1 105 ? 4.334 10.596 -26.190 1.00 61.16 105 PRO A C 1
ATOM 814 O O . PRO A 1 105 ? 3.550 10.454 -27.124 1.00 61.16 105 PRO A O 1
ATOM 817 N N . THR A 1 106 ? 4.581 11.781 -25.630 1.00 66.94 106 THR A N 1
ATOM 818 C CA . THR A 1 106 ? 3.966 13.044 -26.053 1.00 66.94 106 THR A CA 1
ATOM 819 C C . THR A 1 106 ? 4.390 13.469 -27.457 1.00 66.94 106 THR A C 1
ATOM 821 O O . THR A 1 106 ? 3.765 14.354 -28.034 1.00 66.94 106 THR A O 1
ATOM 824 N N . THR A 1 107 ? 5.442 12.851 -27.998 1.00 64.62 107 THR A N 1
ATOM 825 C CA . THR A 1 107 ? 6.120 13.278 -29.220 1.00 64.62 107 THR A CA 1
ATOM 826 C C . THR A 1 107 ? 5.922 12.267 -30.350 1.00 64.62 107 THR A C 1
ATOM 828 O O . THR A 1 107 ? 5.466 12.667 -31.420 1.00 64.62 107 THR A O 1
ATOM 831 N N . ASN A 1 108 ? 6.219 10.968 -30.151 1.00 77.38 108 ASN A N 1
ATOM 832 C CA . ASN A 1 108 ? 6.012 9.948 -31.193 1.00 77.38 108 ASN A CA 1
ATOM 833 C C . ASN A 1 108 ? 6.120 8.481 -30.705 1.00 77.38 108 ASN A C 1
ATOM 835 O O . ASN A 1 108 ? 7.213 7.916 -30.620 1.00 77.38 108 ASN A O 1
ATOM 839 N N . TRP A 1 109 ? 4.987 7.796 -30.520 1.00 84.62 109 TRP A N 1
ATOM 840 C CA . TRP A 1 109 ? 4.970 6.361 -30.194 1.00 84.62 109 TRP A CA 1
ATOM 841 C C . TRP A 1 109 ? 5.567 5.442 -31.264 1.00 84.62 109 TRP A C 1
ATOM 843 O O . TRP A 1 109 ? 6.068 4.371 -30.923 1.00 84.62 109 TRP A O 1
ATOM 853 N N . ARG A 1 110 ? 5.539 5.831 -32.546 1.00 84.38 110 ARG A N 1
ATOM 854 C CA . ARG A 1 110 ? 6.109 5.004 -33.622 1.00 84.38 110 ARG A CA 1
ATOM 855 C C . ARG A 1 110 ? 7.609 4.846 -33.439 1.00 84.38 110 ARG A C 1
ATOM 857 O O . ARG A 1 110 ? 8.117 3.749 -33.604 1.00 84.38 110 ARG A O 1
ATOM 864 N N . LEU A 1 111 ? 8.297 5.919 -33.046 1.00 84.81 111 LEU A N 1
ATOM 865 C CA . LEU A 1 111 ? 9.735 5.882 -32.802 1.00 84.81 111 LEU A CA 1
ATOM 866 C C . LEU A 1 111 ? 10.068 4.909 -31.661 1.00 84.81 111 LEU A C 1
ATOM 868 O O . LEU A 1 111 ? 10.901 4.024 -31.836 1.00 84.81 111 LEU A O 1
ATOM 872 N N . ALA A 1 112 ? 9.353 5.007 -30.536 1.00 88.06 112 ALA A N 1
ATOM 873 C CA . ALA A 1 112 ? 9.522 4.103 -29.398 1.00 88.06 112 ALA A CA 1
ATOM 874 C C . ALA A 1 112 ? 9.250 2.630 -29.765 1.00 88.06 112 ALA A C 1
ATOM 876 O O . ALA A 1 112 ? 10.029 1.754 -29.389 1.00 88.06 112 ALA A O 1
ATOM 877 N N . LEU A 1 113 ? 8.181 2.364 -30.528 1.00 90.00 113 LEU A N 1
ATOM 878 C CA . LEU A 1 113 ? 7.825 1.026 -31.012 1.00 90.00 113 LEU A CA 1
ATOM 879 C C . LEU A 1 113 ? 8.922 0.440 -31.900 1.00 90.00 113 LEU A C 1
ATOM 881 O O . LEU A 1 113 ? 9.361 -0.691 -31.690 1.00 90.00 113 LEU A O 1
ATOM 885 N N . THR A 1 114 ? 9.391 1.228 -32.863 1.00 89.00 114 THR A N 1
ATOM 886 C CA . THR A 1 114 ? 10.461 0.855 -33.783 1.00 89.00 114 THR A CA 1
ATOM 887 C C . THR A 1 114 ? 11.751 0.528 -33.027 1.00 89.00 114 THR A C 1
ATOM 889 O O . THR A 1 114 ? 12.328 -0.542 -33.227 1.00 89.00 114 THR A O 1
ATOM 892 N N . PHE A 1 115 ? 12.164 1.385 -32.090 1.00 89.62 115 PHE A N 1
ATOM 893 C CA . PHE A 1 115 ? 13.366 1.157 -31.288 1.00 89.62 115 PHE A CA 1
ATOM 894 C C . PHE A 1 115 ? 13.260 -0.048 -30.366 1.00 89.62 115 PHE A C 1
ATOM 896 O O . PHE A 1 115 ? 14.216 -0.809 -30.258 1.00 89.62 115 PHE A O 1
ATOM 903 N N . ALA A 1 116 ? 12.123 -0.246 -29.702 1.00 92.62 116 ALA A N 1
ATOM 904 C CA . ALA A 1 116 ? 11.937 -1.412 -28.850 1.00 92.62 116 ALA A CA 1
ATOM 905 C C . ALA A 1 116 ? 11.906 -2.703 -29.674 1.00 92.62 116 ALA A C 1
ATOM 907 O O . ALA A 1 116 ? 12.494 -3.704 -29.270 1.00 92.62 116 ALA A O 1
ATOM 908 N N . THR A 1 117 ? 11.283 -2.670 -30.855 1.00 93.19 117 THR A N 1
ATOM 909 C CA . THR A 1 117 ? 11.287 -3.800 -31.789 1.00 93.19 117 THR A CA 1
ATOM 910 C C . THR A 1 117 ? 12.714 -4.149 -32.180 1.00 93.19 117 THR A C 1
ATOM 912 O O . THR A 1 117 ? 13.117 -5.300 -32.023 1.00 93.19 117 THR A O 1
ATOM 915 N N . TRP A 1 118 ? 13.506 -3.172 -32.624 1.00 92.94 118 TRP A N 1
ATOM 916 C CA . TRP A 1 118 ? 14.910 -3.404 -32.949 1.00 92.94 118 TRP A CA 1
ATOM 917 C C . TRP A 1 118 ? 15.703 -3.893 -31.734 1.00 92.94 118 TRP A C 1
ATOM 919 O O . TRP A 1 118 ? 16.390 -4.902 -31.824 1.00 92.94 118 TRP A O 1
ATOM 929 N N . ALA A 1 119 ? 15.554 -3.255 -30.571 1.00 93.81 119 ALA A N 1
ATOM 930 C CA . ALA A 1 119 ? 16.279 -3.642 -29.365 1.00 93.81 119 ALA A CA 1
ATOM 931 C C . ALA A 1 119 ? 15.974 -5.091 -28.949 1.00 93.81 119 ALA A C 1
ATOM 933 O O . ALA A 1 119 ? 16.880 -5.804 -28.521 1.00 93.81 119 ALA A O 1
ATOM 934 N N . ARG A 1 120 ? 14.730 -5.555 -29.132 1.00 95.00 120 ARG A N 1
ATOM 935 C CA . ARG A 1 120 ? 14.358 -6.963 -28.936 1.00 95.00 120 ARG A CA 1
ATOM 936 C C . ARG A 1 120 ? 15.067 -7.885 -29.929 1.00 95.00 120 ARG A C 1
ATOM 938 O O . ARG A 1 120 ? 15.651 -8.874 -29.499 1.00 95.00 120 ARG A O 1
ATOM 945 N N . HIS A 1 121 ? 15.011 -7.580 -31.227 1.00 93.50 121 HIS A N 1
ATOM 946 C CA . HIS A 1 121 ? 15.619 -8.414 -32.276 1.00 93.50 121 HIS A CA 1
ATOM 947 C C . HIS A 1 121 ? 17.147 -8.467 -32.164 1.00 93.50 121 HIS A C 1
ATOM 949 O O . HIS A 1 121 ? 17.744 -9.517 -32.368 1.00 93.50 121 HIS A O 1
ATOM 955 N N . SER A 1 122 ? 17.763 -7.358 -31.766 1.00 92.62 122 SER A N 1
ATOM 956 C CA . SER A 1 122 ? 19.212 -7.213 -31.616 1.00 92.62 122 SER A CA 1
ATOM 957 C C . SER A 1 122 ? 19.721 -7.610 -30.227 1.00 92.62 122 SER A C 1
ATOM 959 O O . SER A 1 122 ? 20.877 -7.347 -29.903 1.00 92.62 122 SER A O 1
ATOM 961 N N . HIS A 1 123 ? 18.867 -8.200 -29.380 1.00 94.62 123 HIS A N 1
ATOM 962 C CA . HIS A 1 123 ? 19.200 -8.621 -28.013 1.00 94.62 123 HIS A CA 1
ATOM 963 C C . HIS A 1 123 ? 19.780 -7.495 -27.121 1.00 94.62 123 HIS A C 1
ATOM 965 O O . HIS A 1 123 ? 20.530 -7.755 -26.179 1.00 94.62 123 HIS A O 1
ATOM 971 N N . ARG A 1 124 ? 19.413 -6.233 -27.388 1.00 94.31 124 ARG A N 1
ATOM 972 C CA . ARG A 1 124 ? 19.804 -5.026 -26.631 1.00 94.31 124 ARG A CA 1
ATOM 973 C C . ARG A 1 124 ? 18.862 -4.795 -25.445 1.00 94.31 124 ARG A C 1
ATOM 975 O O . ARG A 1 124 ? 18.095 -3.829 -25.379 1.00 94.31 124 ARG A O 1
ATOM 982 N N . TRP A 1 125 ? 18.877 -5.737 -24.512 1.00 95.19 125 TRP A N 1
ATOM 983 C CA . TRP A 1 125 ? 17.968 -5.802 -23.365 1.00 95.19 125 TRP A CA 1
ATOM 984 C C . TRP A 1 125 ? 18.047 -4.581 -22.434 1.00 95.19 125 TRP A C 1
ATOM 986 O O . TRP A 1 125 ? 17.035 -4.159 -21.874 1.00 95.19 125 TRP A O 1
ATOM 996 N N . GLU A 1 126 ? 19.220 -3.961 -22.315 1.00 92.50 126 GLU A N 1
ATOM 997 C CA . GLU A 1 126 ? 19.437 -2.732 -21.552 1.00 92.50 126 GLU A CA 1
ATOM 998 C C . GLU A 1 126 ? 18.675 -1.534 -22.124 1.00 92.50 126 GLU A C 1
ATOM 1000 O O . GLU A 1 126 ? 18.273 -0.642 -21.373 1.00 92.50 126 GLU A O 1
ATOM 1005 N N . LEU A 1 127 ? 18.480 -1.498 -23.445 1.00 91.75 127 LEU A N 1
ATOM 1006 C CA . LEU A 1 127 ? 17.712 -0.450 -24.111 1.00 91.75 127 LEU A CA 1
ATOM 1007 C C . LEU A 1 127 ? 16.219 -0.686 -23.930 1.00 91.75 127 LEU A C 1
ATOM 1009 O O . LEU A 1 127 ? 15.502 0.256 -23.608 1.00 91.75 127 LEU A O 1
ATOM 1013 N N . LEU A 1 128 ? 15.759 -1.936 -24.044 1.00 93.25 128 LEU A N 1
ATOM 1014 C CA . LEU A 1 128 ? 14.369 -2.290 -23.738 1.00 93.25 128 LEU A CA 1
ATOM 1015 C C . LEU A 1 128 ? 13.985 -1.890 -22.312 1.00 93.25 128 LEU A C 1
ATOM 1017 O O . LEU A 1 128 ? 12.958 -1.247 -22.101 1.00 93.25 128 LEU A O 1
ATOM 1021 N N . GLN A 1 129 ? 14.850 -2.203 -21.350 1.00 91.38 129 GLN A N 1
ATOM 1022 C CA . GLN A 1 129 ? 14.709 -1.787 -19.960 1.00 91.38 129 GLN A CA 1
ATOM 1023 C C . GLN A 1 129 ? 14.570 -0.254 -19.826 1.00 91.38 129 GLN A C 1
ATOM 1025 O O . GLN A 1 129 ? 13.678 0.235 -19.133 1.00 91.38 129 GLN A O 1
ATOM 1030 N N . GLN A 1 130 ? 15.431 0.517 -20.499 1.00 89.12 130 GLN A N 1
ATOM 1031 C CA . GLN A 1 130 ? 15.399 1.985 -20.452 1.00 89.12 130 GLN A CA 1
ATOM 1032 C C . GLN A 1 130 ? 14.152 2.577 -21.116 1.00 89.12 130 GLN A C 1
ATOM 1034 O O . GLN A 1 130 ? 13.564 3.513 -20.573 1.00 89.12 130 GLN A O 1
ATOM 1039 N N . ILE A 1 131 ? 13.744 2.032 -22.266 1.00 89.06 131 ILE A N 1
ATOM 1040 C CA . ILE A 1 131 ? 12.528 2.448 -22.972 1.00 89.06 131 ILE A CA 1
ATOM 1041 C C . ILE A 1 131 ? 11.324 2.255 -22.055 1.00 89.06 131 ILE A C 1
ATOM 1043 O O . ILE A 1 131 ? 10.514 3.174 -21.915 1.00 89.06 131 ILE A O 1
ATOM 1047 N N . TRP A 1 132 ? 11.235 1.100 -21.387 1.00 87.25 132 TRP A N 1
ATOM 1048 C CA . TRP A 1 132 ? 10.135 0.830 -20.476 1.00 87.25 132 TRP A CA 1
ATOM 1049 C C . TRP A 1 132 ? 10.038 1.877 -19.370 1.00 87.25 132 TRP A C 1
ATOM 1051 O O . TRP A 1 132 ? 9.024 2.562 -19.285 1.00 87.25 132 TRP A O 1
ATOM 1061 N N . TRP A 1 133 ? 11.085 2.050 -18.559 1.00 83.19 133 TRP A N 1
ATOM 1062 C CA . TRP A 1 133 ? 11.018 2.956 -17.408 1.00 83.19 133 TRP A CA 1
ATOM 1063 C C . TRP A 1 133 ? 10.752 4.408 -17.777 1.00 83.19 133 TRP A C 1
ATOM 1065 O O . TRP A 1 133 ? 10.050 5.104 -17.050 1.00 83.19 133 TRP A O 1
ATOM 1075 N N . ARG A 1 134 ? 11.315 4.880 -18.889 1.00 81.00 134 ARG A N 1
ATOM 1076 C CA . ARG A 1 134 ? 11.199 6.293 -19.255 1.00 81.00 134 ARG A CA 1
ATOM 1077 C C . ARG A 1 134 ? 9.883 6.636 -19.927 1.00 81.00 134 ARG A C 1
ATOM 1079 O O . ARG A 1 134 ? 9.402 7.753 -19.761 1.00 81.00 134 ARG A O 1
ATOM 1086 N N . TYR A 1 135 ? 9.333 5.716 -20.714 1.00 78.88 135 TYR A N 1
ATOM 1087 C CA . TYR A 1 135 ? 8.251 6.048 -21.644 1.00 78.88 135 TYR A CA 1
ATOM 1088 C C . TYR A 1 135 ? 7.027 5.187 -21.440 1.00 78.88 135 TYR A C 1
ATOM 1090 O O . TYR A 1 135 ? 5.906 5.673 -21.527 1.00 78.88 135 TYR A O 1
ATOM 1098 N N . VAL A 1 136 ? 7.233 3.905 -21.173 1.00 75.50 136 VAL A N 1
ATOM 1099 C CA . VAL A 1 136 ? 6.142 2.944 -21.140 1.00 75.50 136 VAL A CA 1
ATOM 1100 C C . VAL A 1 136 ? 5.543 3.001 -19.731 1.00 75.50 136 VAL A C 1
ATOM 1102 O O . VAL A 1 136 ? 4.345 3.200 -19.615 1.00 75.50 136 VAL A O 1
ATOM 1105 N N . GLU A 1 137 ? 6.325 2.875 -18.662 1.00 78.69 137 GLU A N 1
ATOM 1106 C CA . GLU A 1 137 ? 5.883 2.741 -17.258 1.00 78.69 137 GLU A CA 1
ATOM 1107 C C . GLU A 1 137 ? 4.810 3.749 -16.808 1.00 78.69 137 GLU A C 1
ATOM 1109 O O . GLU A 1 137 ? 3.807 3.359 -16.212 1.00 78.69 137 GLU A O 1
ATOM 1114 N N . ASN A 1 138 ? 4.997 5.028 -17.143 1.00 72.69 138 ASN A N 1
ATOM 1115 C CA . ASN A 1 138 ? 4.129 6.127 -16.706 1.00 72.69 138 ASN A CA 1
ATOM 1116 C C . ASN A 1 138 ? 3.073 6.536 -17.750 1.00 72.69 138 ASN A C 1
ATOM 1118 O O . ASN A 1 138 ? 2.318 7.482 -17.526 1.00 72.69 138 ASN A O 1
ATOM 1122 N N . ALA A 1 139 ? 3.023 5.870 -18.904 1.00 71.44 139 ALA A N 1
ATOM 1123 C CA . ALA A 1 139 ? 2.083 6.218 -19.959 1.00 71.44 139 ALA A CA 1
ATOM 1124 C C . ALA A 1 139 ? 0.743 5.491 -19.787 1.00 71.44 139 ALA A C 1
ATOM 1126 O O . ALA A 1 139 ? 0.691 4.259 -19.786 1.00 71.44 139 ALA A O 1
ATOM 1127 N N . ALA A 1 140 ? -0.333 6.278 -19.702 1.00 67.12 140 ALA A N 1
ATOM 1128 C CA . ALA A 1 140 ? -1.712 5.791 -19.695 1.00 67.12 140 ALA A CA 1
ATOM 1129 C C . ALA A 1 140 ? -2.080 5.125 -21.035 1.00 67.12 140 ALA A C 1
ATOM 1131 O O . ALA A 1 140 ? -2.573 4.001 -21.061 1.00 67.12 140 ALA A O 1
ATOM 1132 N N . ASP A 1 141 ? -1.743 5.783 -22.149 1.00 72.75 141 ASP A N 1
ATOM 1133 C CA . ASP A 1 141 ? -2.122 5.364 -23.502 1.00 72.75 141 ASP A CA 1
ATOM 1134 C C . ASP A 1 141 ? -0.936 4.770 -24.261 1.00 72.75 141 ASP A C 1
ATOM 1136 O O . ASP A 1 141 ? -0.335 5.404 -25.133 1.00 72.75 141 ASP A O 1
ATOM 1140 N N . VAL A 1 142 ? -0.576 3.535 -23.918 1.00 77.44 142 VAL A N 1
ATOM 1141 C CA . VAL A 1 142 ? 0.449 2.800 -24.664 1.00 77.44 142 VAL A CA 1
ATOM 1142 C C . VAL A 1 142 ? -0.184 2.002 -25.790 1.00 77.44 142 VAL A C 1
ATOM 1144 O O . VAL A 1 142 ? -1.113 1.232 -25.534 1.00 77.44 142 VAL A O 1
ATOM 1147 N N . PRO A 1 143 ? 0.307 2.154 -27.037 1.00 82.25 143 PRO A N 1
ATOM 1148 C CA . PRO A 1 143 ? -0.198 1.383 -28.158 1.00 82.25 143 PRO A CA 1
ATOM 1149 C C . PRO A 1 143 ? -0.183 -0.110 -27.838 1.00 82.25 143 PRO A C 1
ATOM 1151 O O . PRO A 1 143 ? 0.827 -0.637 -27.368 1.00 82.25 143 PRO A O 1
ATOM 1154 N N . GLY A 1 144 ? -1.281 -0.807 -28.137 1.00 79.69 144 GLY A N 1
ATOM 1155 C CA . GLY A 1 144 ? -1.388 -2.247 -27.884 1.00 79.69 144 GLY A CA 1
ATOM 1156 C C . GLY A 1 144 ? -0.281 -3.067 -28.559 1.00 79.69 144 GLY A C 1
ATOM 1157 O O . GLY A 1 144 ? 0.098 -4.110 -28.041 1.00 79.69 144 GLY A O 1
ATOM 1158 N N . GLU A 1 145 ? 0.288 -2.566 -29.660 1.00 87.38 145 GLU A N 1
ATOM 1159 C CA . GLU A 1 145 ? 1.426 -3.158 -30.383 1.00 87.38 145 GLU A CA 1
ATOM 1160 C C . GLU A 1 145 ? 2.737 -3.148 -29.582 1.00 87.38 145 GLU A C 1
ATOM 1162 O O . GLU A 1 145 ? 3.622 -3.964 -29.829 1.00 87.38 145 GLU A O 1
ATOM 1167 N N . MET A 1 146 ? 2.862 -2.258 -28.594 1.00 88.56 146 MET A N 1
ATOM 1168 C CA . MET A 1 146 ? 4.070 -2.117 -27.785 1.00 88.56 146 MET A CA 1
ATOM 1169 C C . MET A 1 146 ? 4.212 -3.242 -26.754 1.00 88.56 146 MET A C 1
ATOM 1171 O O . MET A 1 146 ? 5.315 -3.711 -26.488 1.00 88.56 146 MET A O 1
ATOM 1175 N N . LEU A 1 147 ? 3.103 -3.685 -26.155 1.00 88.00 147 LEU A N 1
ATOM 1176 C CA . LEU A 1 147 ? 3.126 -4.665 -25.063 1.00 88.00 147 LEU A CA 1
ATOM 1177 C C . LEU A 1 147 ? 3.682 -6.037 -25.493 1.00 88.00 147 LEU A C 1
ATOM 1179 O O . LEU A 1 147 ? 4.526 -6.565 -24.770 1.00 88.00 147 LEU A O 1
ATOM 1183 N N . PRO A 1 148 ? 3.332 -6.599 -26.669 1.00 91.44 148 PRO A N 1
ATOM 1184 C CA . PRO A 1 148 ? 3.938 -7.835 -27.163 1.00 91.44 148 PRO A CA 1
ATOM 1185 C C . PRO A 1 148 ? 5.471 -7.803 -27.261 1.00 91.44 148 PRO A C 1
ATOM 1187 O O . PRO A 1 148 ? 6.104 -8.844 -27.118 1.00 91.44 148 PRO A O 1
ATOM 1190 N N . ILE A 1 149 ? 6.089 -6.628 -27.448 1.00 93.62 149 ILE A N 1
ATOM 1191 C CA . ILE A 1 149 ? 7.558 -6.483 -27.480 1.00 93.62 149 ILE A CA 1
ATOM 1192 C C . ILE A 1 149 ? 8.175 -6.759 -26.107 1.00 93.62 149 ILE A C 1
ATOM 1194 O O . ILE A 1 149 ? 9.326 -7.183 -26.017 1.00 93.62 149 ILE A O 1
ATOM 1198 N N . PHE A 1 150 ? 7.420 -6.552 -25.035 1.00 93.69 150 PHE A N 1
ATOM 1199 C CA . PHE A 1 150 ? 7.862 -6.810 -23.671 1.00 93.69 150 PHE A CA 1
ATOM 1200 C C . PHE A 1 150 ? 7.360 -8.143 -23.121 1.00 93.69 150 PHE A C 1
ATOM 1202 O O . PHE A 1 150 ? 7.890 -8.604 -22.118 1.00 93.69 150 PHE A O 1
ATOM 1209 N N . ALA A 1 151 ? 6.377 -8.773 -23.762 1.00 91.88 151 ALA A N 1
ATOM 1210 C CA . ALA A 1 151 ? 5.885 -10.089 -23.374 1.00 91.88 151 ALA A CA 1
ATOM 1211 C C . ALA A 1 151 ? 6.845 -11.206 -23.820 1.00 91.88 151 ALA A C 1
ATOM 1213 O O . ALA A 1 151 ? 7.520 -11.076 -24.842 1.00 91.88 151 ALA A O 1
ATOM 1214 N N . ASP A 1 152 ? 6.890 -12.318 -23.083 1.00 90.06 152 ASP A N 1
ATOM 1215 C CA . ASP A 1 152 ? 7.676 -13.509 -23.437 1.00 90.06 152 ASP A CA 1
ATOM 1216 C C . ASP A 1 152 ? 9.158 -13.193 -23.718 1.00 90.06 152 ASP A C 1
ATOM 1218 O O . ASP A 1 152 ? 9.729 -13.553 -24.751 1.00 90.06 152 ASP A O 1
ATOM 1222 N N . LEU A 1 153 ? 9.785 -12.416 -22.828 1.00 95.56 153 LEU A N 1
ATOM 1223 C CA . LEU A 1 153 ? 11.219 -12.142 -22.927 1.00 95.56 153 LEU A CA 1
ATOM 1224 C C . LEU A 1 153 ? 12.031 -13.381 -22.501 1.00 95.56 153 LEU A C 1
ATOM 1226 O O . LEU A 1 153 ? 11.693 -14.017 -21.492 1.00 95.56 153 LEU A O 1
ATOM 1230 N N . PRO A 1 154 ? 13.142 -13.707 -23.197 1.00 96.75 154 PRO A N 1
ATOM 1231 C CA . PRO A 1 154 ? 13.967 -14.866 -22.865 1.00 96.75 154 PRO A CA 1
ATOM 1232 C C . PRO A 1 154 ? 14.430 -14.865 -21.405 1.00 96.75 154 PRO A C 1
ATOM 1234 O O . PRO A 1 154 ? 14.758 -13.821 -20.834 1.00 96.75 154 PRO A O 1
ATOM 1237 N N . ALA A 1 155 ? 14.516 -16.048 -20.794 1.00 96.56 155 ALA A N 1
ATOM 1238 C CA . ALA A 1 155 ? 14.999 -16.190 -19.420 1.00 96.56 155 ALA A CA 1
ATOM 1239 C C . ALA A 1 155 ? 16.419 -15.624 -19.234 1.00 96.56 155 ALA A C 1
ATOM 1241 O O . ALA A 1 155 ? 16.714 -15.061 -18.183 1.00 96.56 155 ALA A O 1
ATOM 1242 N N . GLU A 1 156 ? 17.279 -15.710 -20.254 1.00 95.94 156 GLU A N 1
ATOM 1243 C CA . GLU A 1 156 ? 18.624 -15.121 -20.230 1.00 95.94 156 GLU A CA 1
ATOM 1244 C C . GLU A 1 156 ? 18.581 -13.593 -20.149 1.00 95.94 156 GLU A C 1
ATOM 1246 O O . GLU A 1 156 ? 19.295 -13.009 -19.336 1.00 95.94 156 GLU A O 1
ATOM 1251 N N . ALA A 1 157 ? 17.702 -12.953 -20.928 1.00 96.06 157 ALA A N 1
ATOM 1252 C CA . ALA A 1 157 ? 17.511 -11.504 -20.912 1.00 96.06 157 ALA A CA 1
ATOM 1253 C C . ALA A 1 157 ? 17.075 -11.032 -19.525 1.00 96.06 157 ALA A C 1
ATOM 1255 O O . ALA A 1 157 ? 17.659 -10.116 -18.950 1.00 96.06 157 ALA A O 1
ATOM 1256 N N . ARG A 1 158 ? 16.086 -11.720 -18.952 1.00 96.62 158 ARG A N 1
ATOM 1257 C CA . ARG A 1 158 ? 15.536 -11.411 -17.629 1.00 96.62 158 ARG A CA 1
ATOM 1258 C C . ARG A 1 158 ? 16.497 -11.772 -16.502 1.00 96.62 158 ARG A C 1
ATOM 1260 O O . ARG A 1 158 ? 16.533 -11.096 -15.483 1.00 96.62 158 ARG A O 1
ATOM 1267 N N . ARG A 1 159 ? 17.358 -12.776 -16.684 1.00 95.50 159 ARG A N 1
ATOM 1268 C CA . ARG A 1 159 ? 18.469 -13.024 -15.761 1.00 95.50 159 ARG A CA 1
ATOM 1269 C C . ARG A 1 159 ? 19.494 -11.892 -15.840 1.00 95.50 159 ARG A C 1
ATOM 1271 O O . ARG A 1 159 ? 19.871 -11.402 -14.784 1.00 95.50 159 ARG A O 1
ATOM 1278 N N . ALA A 1 160 ? 19.919 -11.457 -17.025 1.00 93.38 160 ALA A N 1
ATOM 1279 C CA . ALA A 1 160 ? 20.921 -10.399 -17.189 1.00 93.38 160 ALA A CA 1
ATOM 1280 C C . ALA A 1 160 ? 20.415 -9.015 -16.733 1.00 93.38 160 ALA A C 1
ATOM 1282 O O . ALA A 1 160 ? 21.153 -8.273 -16.086 1.00 93.38 160 ALA A O 1
ATOM 1283 N N . TYR A 1 161 ? 19.138 -8.719 -16.986 1.00 95.19 161 TYR A N 1
ATOM 1284 C CA . TYR A 1 161 ? 18.470 -7.451 -16.686 1.00 95.19 161 TYR A CA 1
ATOM 1285 C C . TYR A 1 161 ? 17.203 -7.714 -15.857 1.00 95.19 161 TYR A C 1
ATOM 1287 O O . TYR A 1 161 ? 16.106 -7.800 -16.410 1.00 95.19 161 TYR A O 1
ATOM 1295 N N . PRO A 1 162 ? 17.328 -7.871 -14.524 1.00 96.06 162 PRO A N 1
ATOM 1296 C CA . PRO A 1 162 ? 16.271 -8.433 -13.678 1.00 96.06 162 PRO A CA 1
ATOM 1297 C C . PRO A 1 162 ? 14.920 -7.756 -13.772 1.00 96.06 162 PRO A C 1
ATOM 1299 O O . PRO A 1 162 ? 13.909 -8.443 -13.824 1.00 96.06 162 PRO A O 1
ATOM 1302 N N . VAL A 1 163 ? 14.876 -6.429 -13.861 1.00 92.62 163 VAL A N 1
ATOM 1303 C CA . VAL A 1 163 ? 13.610 -5.693 -14.003 1.00 92.62 163 VAL A CA 1
ATOM 1304 C C . VAL A 1 163 ? 12.762 -6.173 -15.189 1.00 92.62 163 VAL A C 1
ATOM 1306 O O . VAL A 1 163 ? 11.536 -6.103 -15.129 1.00 92.62 163 VAL A O 1
ATOM 1309 N N . LEU A 1 164 ? 13.375 -6.731 -16.241 1.00 95.12 164 LEU A N 1
ATOM 1310 C CA . LEU A 1 164 ? 12.633 -7.291 -17.366 1.00 95.12 164 LEU A CA 1
ATOM 1311 C C . LEU A 1 164 ? 11.694 -8.430 -16.935 1.00 95.12 164 LEU A C 1
ATOM 1313 O O . LEU A 1 164 ? 10.710 -8.674 -17.618 1.00 95.12 164 LEU A O 1
ATOM 1317 N N . THR A 1 165 ? 11.927 -9.086 -15.794 1.00 96.06 165 THR A N 1
ATOM 1318 C CA . THR A 1 165 ? 10.958 -9.993 -15.156 1.00 96.06 165 THR A CA 1
ATOM 1319 C C . THR A 1 165 ? 9.648 -9.289 -14.822 1.00 96.06 165 THR A C 1
ATOM 1321 O O . THR A 1 165 ? 8.586 -9.773 -15.205 1.00 96.06 165 THR A O 1
ATOM 1324 N N . TRP A 1 166 ? 9.709 -8.128 -14.166 1.00 93.31 166 TRP A N 1
ATOM 1325 C CA . TRP A 1 166 ? 8.520 -7.348 -13.813 1.00 93.31 166 TRP A CA 1
ATOM 1326 C C . TRP A 1 166 ? 7.805 -6.823 -15.058 1.00 93.31 166 TRP A C 1
ATOM 1328 O O . TRP A 1 166 ? 6.589 -6.943 -15.188 1.00 93.31 166 TRP A O 1
ATOM 1338 N N . ILE A 1 167 ? 8.583 -6.292 -16.002 1.00 92.75 167 ILE A N 1
ATOM 1339 C CA . ILE A 1 167 ? 8.091 -5.741 -17.268 1.00 92.75 167 ILE A CA 1
ATOM 1340 C C . ILE A 1 167 ? 7.390 -6.824 -18.099 1.00 92.75 167 ILE A C 1
ATOM 1342 O O . ILE A 1 167 ? 6.269 -6.620 -18.562 1.00 92.75 167 ILE A O 1
ATOM 1346 N N . SER A 1 168 ? 8.021 -7.995 -18.231 1.00 94.44 168 SER A N 1
ATOM 1347 C CA . SER A 1 168 ? 7.462 -9.147 -18.944 1.00 94.44 168 SER A CA 1
ATOM 1348 C C . SER A 1 168 ? 6.198 -9.657 -18.270 1.00 94.44 168 SER A C 1
ATOM 1350 O O . SER A 1 168 ? 5.226 -9.929 -18.963 1.00 94.44 168 SER A O 1
ATOM 1352 N N . ALA A 1 169 ? 6.167 -9.727 -16.934 1.00 94.00 169 ALA A N 1
ATOM 1353 C CA . ALA A 1 169 ? 4.972 -10.129 -16.196 1.00 94.00 169 ALA A CA 1
ATOM 1354 C C . ALA A 1 169 ? 3.793 -9.174 -16.445 1.00 94.00 169 ALA A C 1
ATOM 1356 O O . ALA A 1 169 ? 2.680 -9.628 -16.707 1.00 94.00 169 ALA A O 1
ATOM 1357 N N . ALA A 1 170 ? 4.029 -7.857 -16.399 1.00 91.38 170 ALA A N 1
ATOM 1358 C CA . ALA A 1 170 ? 2.996 -6.852 -16.659 1.00 91.38 170 ALA A CA 1
ATOM 1359 C C . ALA A 1 170 ? 2.480 -6.925 -18.107 1.00 91.38 170 ALA A C 1
ATOM 1361 O O . ALA A 1 170 ? 1.271 -6.942 -18.343 1.00 91.38 170 ALA A O 1
ATOM 1362 N N . ALA A 1 171 ? 3.395 -7.021 -19.075 1.00 91.25 171 ALA A N 1
ATOM 1363 C CA . ALA A 1 171 ? 3.056 -7.118 -20.490 1.00 91.25 171 ALA A CA 1
ATOM 1364 C C . ALA A 1 171 ? 2.304 -8.415 -20.831 1.00 91.25 171 ALA A C 1
ATOM 1366 O O . ALA A 1 171 ? 1.290 -8.369 -21.525 1.00 91.25 171 ALA A O 1
ATOM 1367 N N . GLU A 1 172 ? 2.755 -9.563 -20.317 1.00 90.94 172 GLU A N 1
ATOM 1368 C CA . GLU A 1 172 ? 2.086 -10.856 -20.498 1.00 90.94 172 GLU A CA 1
ATOM 1369 C C . GLU A 1 172 ? 0.675 -10.822 -19.911 1.00 90.94 172 GLU A C 1
ATOM 1371 O O . GLU A 1 172 ? -0.279 -11.186 -20.600 1.00 90.94 172 GLU A O 1
ATOM 1376 N N . ALA A 1 173 ? 0.518 -10.318 -18.683 1.00 91.00 173 ALA A N 1
ATOM 1377 C CA . ALA A 1 173 ? -0.780 -10.231 -18.028 1.00 91.00 173 ALA A CA 1
ATOM 1378 C C . ALA A 1 173 ? -1.796 -9.444 -18.865 1.00 91.00 173 ALA A C 1
ATOM 1380 O O . ALA A 1 173 ? -2.915 -9.913 -19.054 1.00 91.00 173 ALA A O 1
ATOM 1381 N N . GLU A 1 174 ? -1.416 -8.312 -19.462 1.00 87.50 174 GLU A N 1
ATOM 1382 C CA . GLU A 1 174 ? -2.314 -7.525 -20.322 1.00 87.50 174 GLU A CA 1
ATOM 1383 C C . GLU A 1 174 ? -2.868 -8.313 -21.524 1.00 87.50 174 GLU A C 1
ATOM 1385 O O . GLU A 1 174 ? -4.013 -8.089 -21.943 1.00 87.50 174 GLU A O 1
ATOM 1390 N N . THR A 1 175 ? -2.103 -9.284 -22.034 1.00 85.44 175 THR A N 1
ATOM 1391 C CA . THR A 1 175 ? -2.512 -10.143 -23.158 1.00 85.44 175 THR A CA 1
ATOM 1392 C C . THR A 1 175 ? -3.446 -11.292 -22.757 1.00 85.44 175 THR A C 1
ATOM 1394 O O . THR A 1 175 ? -4.115 -11.868 -23.619 1.00 85.44 175 THR A O 1
ATOM 1397 N N . VAL A 1 176 ? -3.562 -11.610 -21.461 1.00 89.00 176 VAL A N 1
ATOM 1398 C CA . VAL A 1 176 ? -4.370 -12.738 -20.972 1.00 89.00 176 VAL A CA 1
ATOM 1399 C C . VAL A 1 176 ? -5.872 -12.464 -21.096 1.00 89.00 176 VAL A C 1
ATOM 1401 O O . VAL A 1 176 ? -6.388 -11.402 -20.728 1.00 89.00 176 VAL A O 1
ATOM 1404 N N . ARG A 1 177 ? -6.603 -13.477 -21.586 1.00 87.94 177 ARG A N 1
ATOM 1405 C CA . ARG A 1 177 ? -8.070 -13.508 -21.669 1.00 87.94 177 ARG A CA 1
ATOM 1406 C C . ARG A 1 177 ? -8.624 -14.753 -20.949 1.00 87.94 177 ARG A C 1
ATOM 1408 O O . ARG A 1 177 ? -8.078 -15.838 -21.149 1.00 87.94 177 ARG A O 1
ATOM 1415 N N . PRO A 1 178 ? -9.716 -14.644 -20.162 1.00 88.69 178 PRO A N 1
ATOM 1416 C CA . PRO A 1 178 ? -10.442 -13.418 -19.798 1.00 88.69 178 PRO A CA 1
ATOM 1417 C C . PRO A 1 178 ? -9.624 -12.495 -18.875 1.00 88.69 178 PRO A C 1
ATOM 1419 O O . PRO A 1 178 ? -8.705 -12.947 -18.197 1.00 88.69 178 PRO A O 1
ATOM 1422 N N . THR A 1 179 ? -9.975 -11.203 -18.826 1.00 83.88 179 THR A N 1
ATOM 1423 C CA . THR A 1 179 ? -9.267 -10.185 -18.018 1.00 83.88 179 THR A CA 1
ATOM 1424 C C . THR A 1 179 ? -9.248 -10.502 -16.521 1.00 83.88 179 THR A C 1
ATOM 1426 O O . THR A 1 179 ? -8.336 -10.089 -15.817 1.00 83.88 179 THR A O 1
ATOM 1429 N N . SER A 1 180 ? -10.189 -11.313 -16.039 1.00 82.38 180 SER A N 1
ATOM 1430 C CA . SER A 1 180 ? -10.224 -11.793 -14.655 1.00 82.38 180 SER A CA 1
ATOM 1431 C C . SER A 1 180 ? -9.018 -12.656 -14.254 1.00 82.38 180 SER A C 1
ATOM 1433 O O . SER A 1 180 ? -8.841 -12.914 -13.070 1.00 82.38 180 SER A O 1
ATOM 1435 N N . ARG A 1 181 ? -8.203 -13.133 -15.210 1.00 88.38 181 ARG A N 1
ATOM 1436 C CA . ARG A 1 181 ? -6.983 -13.925 -14.952 1.00 88.38 181 ARG A CA 1
ATOM 1437 C C . ARG A 1 181 ? -5.686 -13.110 -14.990 1.00 88.38 181 ARG A C 1
ATOM 1439 O O . ARG A 1 181 ? -4.612 -13.674 -14.813 1.00 88.38 181 ARG A O 1
ATOM 1446 N N . ARG A 1 182 ? -5.759 -11.795 -15.221 1.00 90.25 182 ARG A N 1
ATOM 1447 C CA . ARG A 1 182 ? -4.574 -10.926 -15.347 1.00 90.25 182 ARG A CA 1
ATOM 1448 C C . ARG A 1 182 ? -3.713 -10.925 -14.087 1.00 90.25 182 ARG A C 1
ATOM 1450 O O . ARG A 1 182 ? -2.503 -11.093 -14.175 1.00 90.25 182 ARG A O 1
ATOM 1457 N N . THR A 1 183 ? -4.343 -10.793 -12.921 1.00 88.50 183 THR A N 1
ATOM 1458 C CA . THR A 1 183 ? -3.654 -10.793 -11.621 1.00 88.50 183 THR A CA 1
ATOM 1459 C C . THR A 1 183 ? -2.938 -12.107 -11.344 1.00 88.50 183 THR A C 1
ATOM 1461 O O . THR A 1 183 ? -1.791 -12.081 -10.914 1.00 88.50 183 THR A O 1
ATOM 1464 N N . GLU A 1 184 ? -3.581 -13.240 -11.634 1.00 89.06 184 GLU A N 1
ATOM 1465 C CA . GLU A 1 184 ? -2.971 -14.568 -11.501 1.00 89.06 184 GLU A CA 1
ATOM 1466 C C . GLU A 1 184 ? -1.740 -14.686 -12.407 1.00 89.06 184 GLU A C 1
ATOM 1468 O O . GLU A 1 184 ? -0.651 -14.959 -11.918 1.00 89.06 184 GLU A O 1
ATOM 1473 N N . ALA A 1 185 ? -1.871 -14.349 -13.695 1.00 91.44 185 ALA A N 1
ATOM 1474 C CA . ALA A 1 185 ? -0.762 -14.416 -14.646 1.00 91.44 185 ALA A CA 1
ATOM 1475 C C . ALA A 1 185 ? 0.434 -13.530 -14.250 1.00 91.44 185 ALA A C 1
ATOM 1477 O O . ALA A 1 185 ? 1.584 -13.960 -14.348 1.00 91.44 185 ALA A O 1
ATOM 1478 N N . PHE A 1 186 ? 0.173 -12.309 -13.773 1.00 92.69 186 PHE A N 1
ATOM 1479 C CA . PHE A 1 186 ? 1.218 -11.399 -13.301 1.00 92.69 186 PHE A CA 1
ATOM 1480 C C . PHE A 1 186 ? 1.953 -11.946 -12.074 1.00 92.69 186 PHE A C 1
ATOM 1482 O O . PHE A 1 186 ? 3.186 -11.995 -12.058 1.00 92.69 186 PHE A O 1
ATOM 1489 N N . LEU A 1 187 ? 1.205 -12.365 -11.049 1.00 90.25 187 LEU A N 1
ATOM 1490 C CA . LEU A 1 187 ? 1.787 -12.863 -9.805 1.00 90.25 187 LEU A CA 1
ATOM 1491 C C . LEU A 1 187 ? 2.524 -14.186 -10.025 1.00 90.25 187 LEU A C 1
ATOM 1493 O O . LEU A 1 187 ? 3.650 -14.322 -9.553 1.00 90.25 187 LEU A O 1
ATOM 1497 N N . ASP A 1 188 ? 1.954 -15.121 -10.786 1.00 91.50 188 ASP A N 1
ATOM 1498 C CA . ASP A 1 188 ? 2.582 -16.412 -11.085 1.00 91.50 188 ASP A CA 1
ATOM 1499 C C . ASP A 1 188 ? 3.931 -16.228 -11.778 1.00 91.50 188 ASP A C 1
ATOM 1501 O O . ASP A 1 188 ? 4.912 -16.884 -11.415 1.00 91.50 188 ASP A O 1
ATOM 1505 N N . ARG A 1 189 ? 4.014 -15.293 -12.732 1.00 92.62 189 ARG A N 1
ATOM 1506 C CA . ARG A 1 189 ? 5.264 -14.974 -13.423 1.00 92.62 189 ARG A CA 1
ATOM 1507 C C . ARG A 1 189 ? 6.310 -14.412 -12.467 1.00 92.62 189 ARG A C 1
ATOM 1509 O O . ARG A 1 189 ? 7.432 -14.919 -12.429 1.00 92.62 189 ARG A O 1
ATOM 1516 N N . LEU A 1 190 ? 5.937 -13.415 -11.661 1.00 92.62 190 LEU A N 1
ATOM 1517 C CA . LEU A 1 190 ? 6.833 -12.828 -10.663 1.00 92.62 190 LEU A CA 1
ATOM 1518 C C . LEU A 1 190 ? 7.335 -13.874 -9.661 1.00 92.62 190 LEU A C 1
ATOM 1520 O O . LEU A 1 190 ? 8.532 -13.930 -9.382 1.00 92.62 190 LEU A O 1
ATOM 1524 N N . ILE A 1 191 ? 6.443 -14.722 -9.143 1.00 92.62 191 ILE A N 1
ATOM 1525 C CA . ILE A 1 191 ? 6.786 -15.787 -8.196 1.00 92.62 191 ILE A CA 1
ATOM 1526 C C . ILE A 1 191 ? 7.755 -16.770 -8.847 1.00 92.62 191 ILE A C 1
ATOM 1528 O O . ILE A 1 191 ? 8.815 -17.050 -8.283 1.00 92.62 191 ILE A O 1
ATOM 1532 N N . LEU A 1 192 ? 7.422 -17.266 -10.039 1.00 94.06 192 LEU A N 1
ATOM 1533 C CA . LEU A 1 192 ? 8.220 -18.257 -10.749 1.00 94.06 192 LEU A CA 1
ATOM 1534 C C . LEU A 1 192 ? 9.645 -17.753 -11.001 1.00 94.06 192 LEU A C 1
ATOM 1536 O O . LEU A 1 192 ? 10.616 -18.422 -10.640 1.00 94.06 192 LEU A O 1
ATOM 1540 N N . ASP A 1 193 ? 9.788 -16.555 -11.562 1.00 96.50 193 ASP A N 1
ATOM 1541 C CA . ASP A 1 193 ? 11.101 -16.009 -11.904 1.00 96.50 193 ASP A CA 1
ATOM 1542 C C . ASP A 1 193 ? 11.894 -15.572 -10.668 1.00 96.50 193 ASP A C 1
ATOM 1544 O O . ASP A 1 193 ? 13.120 -15.708 -10.648 1.00 96.50 193 ASP A O 1
ATOM 1548 N N . SER A 1 194 ? 11.223 -15.134 -9.595 1.00 95.81 194 SER A N 1
ATOM 1549 C CA . SER A 1 194 ? 11.887 -14.851 -8.314 1.00 95.81 194 SER A CA 1
ATOM 1550 C C . SER A 1 194 ? 12.631 -16.069 -7.758 1.00 95.81 194 SER A C 1
ATOM 1552 O O . SER A 1 194 ? 13.655 -15.930 -7.087 1.00 95.81 194 SER A O 1
ATOM 1554 N N . VAL A 1 195 ? 12.128 -17.277 -8.035 1.00 94.50 195 VAL A N 1
ATOM 1555 C CA . VAL A 1 195 ? 12.741 -18.540 -7.618 1.00 94.50 195 VAL A CA 1
ATOM 1556 C C . VAL A 1 195 ? 13.752 -19.014 -8.656 1.00 94.50 195 VAL A C 1
ATOM 1558 O O . VAL A 1 195 ? 14.879 -19.340 -8.295 1.00 94.50 195 VAL A O 1
ATOM 1561 N N . LEU A 1 196 ? 13.376 -19.051 -9.936 1.00 96.69 196 LEU A N 1
ATOM 1562 C CA . LEU A 1 196 ? 14.196 -19.683 -10.973 1.00 96.69 196 LEU A CA 1
ATOM 1563 C C . LEU A 1 196 ? 15.351 -18.808 -11.470 1.00 96.69 196 LEU A C 1
ATOM 1565 O O . LEU A 1 196 ? 16.418 -19.328 -11.800 1.00 96.69 196 LEU A O 1
ATOM 1569 N N . LEU A 1 197 ? 15.145 -17.492 -11.555 1.00 97.31 197 LEU A N 1
ATOM 1570 C CA . LEU A 1 197 ? 16.081 -16.569 -12.207 1.00 97.31 197 LEU A CA 1
ATOM 1571 C C . LEU A 1 197 ? 16.822 -15.656 -11.229 1.00 97.31 197 LEU A C 1
ATOM 1573 O O . LEU A 1 197 ? 17.853 -15.085 -11.596 1.00 97.31 197 LEU A O 1
ATOM 1577 N N . HIS A 1 198 ? 16.294 -15.492 -10.014 1.00 97.75 198 HIS A N 1
ATOM 1578 C CA . HIS A 1 198 ? 16.772 -14.480 -9.069 1.00 97.75 198 HIS A CA 1
ATOM 1579 C C . HIS A 1 198 ? 17.180 -15.026 -7.694 1.00 97.75 198 HIS A C 1
ATOM 1581 O O . HIS A 1 198 ? 17.650 -14.262 -6.855 1.00 97.75 198 HIS A O 1
ATOM 1587 N N . ALA A 1 199 ? 17.071 -16.335 -7.446 1.00 96.25 199 ALA A N 1
ATOM 1588 C CA . ALA A 1 199 ? 17.551 -16.932 -6.195 1.00 96.25 199 ALA A CA 1
ATOM 1589 C C . ALA A 1 199 ? 19.080 -16.828 -6.020 1.00 96.25 199 ALA A C 1
ATOM 1591 O O . ALA A 1 199 ? 19.572 -16.819 -4.895 1.00 96.25 199 ALA A O 1
ATOM 1592 N N . ASP A 1 200 ? 19.826 -16.704 -7.120 1.00 96.12 200 ASP A N 1
ATOM 1593 C CA . ASP A 1 200 ? 21.284 -16.568 -7.168 1.00 96.12 200 ASP A CA 1
ATOM 1594 C C . ASP A 1 200 ? 21.765 -15.107 -7.104 1.00 96.12 200 ASP A C 1
ATOM 1596 O O . ASP A 1 200 ? 22.917 -14.826 -7.440 1.00 96.12 200 ASP A O 1
ATOM 1600 N N . TRP A 1 201 ? 20.906 -14.166 -6.691 1.00 97.81 201 TRP A N 1
ATOM 1601 C CA . TRP A 1 201 ? 21.154 -12.726 -6.816 1.00 97.81 201 TRP A CA 1
ATOM 1602 C C . TRP A 1 201 ? 22.513 -12.268 -6.263 1.00 97.81 201 TRP A C 1
ATOM 1604 O O . TRP A 1 201 ? 23.177 -11.440 -6.885 1.00 97.81 201 TRP A O 1
ATOM 1614 N N . ALA A 1 202 ? 22.967 -12.847 -5.148 1.00 95.50 202 ALA A N 1
ATOM 1615 C CA . ALA A 1 202 ? 24.225 -12.484 -4.496 1.00 95.50 202 ALA A CA 1
ATOM 1616 C C . ALA A 1 202 ? 25.477 -12.856 -5.318 1.00 95.50 202 ALA A C 1
ATOM 1618 O O . ALA A 1 202 ? 26.546 -12.288 -5.105 1.00 95.50 202 ALA A O 1
ATOM 1619 N N . SER A 1 203 ? 25.353 -13.790 -6.267 1.00 95.38 203 SER A N 1
ATOM 1620 C CA . SER A 1 203 ? 26.461 -14.250 -7.120 1.00 95.38 203 SER A CA 1
ATOM 1621 C C . SER A 1 203 ? 26.713 -13.365 -8.346 1.00 95.38 203 SER A C 1
ATOM 1623 O O . SER A 1 203 ? 27.655 -13.599 -9.100 1.00 95.38 203 SER A O 1
ATOM 1625 N N . ARG A 1 204 ? 25.878 -12.345 -8.565 1.00 95.25 204 ARG A N 1
ATOM 1626 C CA . ARG A 1 204 ? 25.935 -11.505 -9.763 1.00 95.25 204 ARG A CA 1
ATOM 1627 C C . ARG A 1 204 ? 27.104 -10.524 -9.701 1.00 95.25 204 ARG A C 1
ATOM 1629 O O . ARG A 1 204 ? 27.371 -9.908 -8.669 1.00 95.25 204 ARG A O 1
ATOM 1636 N N . GLU A 1 205 ? 27.786 -10.360 -10.834 1.00 92.31 205 GLU A N 1
ATOM 1637 C CA . GLU A 1 205 ? 28.977 -9.508 -10.933 1.00 92.31 205 GLU A CA 1
ATOM 1638 C C . GLU A 1 205 ? 28.647 -8.017 -10.805 1.00 92.31 205 GLU A C 1
ATOM 1640 O O . GLU A 1 205 ? 29.323 -7.290 -10.073 1.00 92.31 205 GLU A O 1
ATOM 1645 N N . SER A 1 206 ? 27.595 -7.570 -11.500 1.00 95.38 206 SER A N 1
ATOM 1646 C CA . SER A 1 206 ? 27.116 -6.187 -11.454 1.00 95.38 206 SER A CA 1
ATOM 1647 C C . SER A 1 206 ? 26.334 -5.925 -10.158 1.00 95.38 206 SER A C 1
ATOM 1649 O O . SER A 1 206 ? 25.337 -6.617 -9.921 1.00 95.38 206 SER A O 1
ATOM 1651 N N . PRO A 1 207 ? 26.719 -4.919 -9.343 1.00 96.62 207 PRO A N 1
ATOM 1652 C CA . PRO A 1 207 ? 25.968 -4.523 -8.151 1.00 96.62 207 PRO A CA 1
ATOM 1653 C C . PRO A 1 207 ? 24.500 -4.186 -8.449 1.00 96.62 207 PRO A C 1
ATOM 1655 O O . PRO A 1 207 ? 23.617 -4.608 -7.707 1.00 96.62 207 PRO A O 1
ATOM 1658 N N . ASP A 1 208 ? 24.225 -3.511 -9.568 1.00 95.38 208 ASP A N 1
ATOM 1659 C CA . ASP A 1 208 ? 22.865 -3.159 -9.996 1.00 95.38 208 ASP A CA 1
ATOM 1660 C C . ASP A 1 208 ? 22.029 -4.402 -10.293 1.00 95.38 208 ASP A C 1
ATOM 1662 O O . ASP A 1 208 ? 20.896 -4.532 -9.826 1.00 95.38 208 ASP A O 1
ATOM 1666 N N . ALA A 1 209 ? 22.603 -5.351 -11.038 1.00 95.69 209 ALA A N 1
ATOM 1667 C CA . ALA A 1 209 ? 21.925 -6.600 -11.361 1.00 95.69 209 ALA A CA 1
ATOM 1668 C C . ALA A 1 209 ? 21.723 -7.472 -10.112 1.00 95.69 209 ALA A C 1
ATOM 1670 O O . ALA A 1 209 ? 20.700 -8.146 -10.005 1.00 95.69 209 ALA A O 1
ATOM 1671 N N . ALA A 1 210 ? 22.679 -7.472 -9.178 1.00 97.94 210 ALA A N 1
ATOM 1672 C CA . ALA A 1 210 ? 22.575 -8.182 -7.908 1.00 97.94 210 ALA A CA 1
ATOM 1673 C C . ALA A 1 210 ? 21.430 -7.632 -7.054 1.00 97.94 210 ALA A C 1
ATOM 1675 O O . ALA A 1 210 ? 20.542 -8.385 -6.655 1.00 97.94 210 ALA A O 1
ATOM 1676 N N . VAL A 1 211 ? 21.402 -6.315 -6.838 1.00 98.06 211 VAL A N 1
ATOM 1677 C CA . VAL A 1 211 ? 20.371 -5.676 -6.014 1.00 98.06 211 VAL A CA 1
ATOM 1678 C C . VAL A 1 211 ? 19.000 -5.794 -6.671 1.00 98.06 211 VAL A C 1
ATOM 1680 O O . VAL A 1 211 ? 18.054 -6.194 -6.002 1.00 98.06 211 VAL A O 1
ATOM 1683 N N . MET A 1 212 ? 18.872 -5.546 -7.979 1.00 97.25 212 MET A N 1
ATOM 1684 C CA . MET A 1 212 ? 17.575 -5.656 -8.658 1.00 97.25 212 MET A CA 1
ATOM 1685 C C . MET A 1 212 ? 17.028 -7.092 -8.654 1.00 97.25 212 MET A C 1
ATOM 1687 O O . MET A 1 212 ? 15.835 -7.302 -8.434 1.00 97.25 212 MET A O 1
ATOM 1691 N N . ALA A 1 213 ? 17.886 -8.101 -8.836 1.00 98.25 213 ALA A N 1
ATOM 1692 C CA . ALA A 1 213 ? 17.475 -9.496 -8.681 1.00 98.25 213 ALA A CA 1
ATOM 1693 C C . ALA A 1 213 ? 17.075 -9.815 -7.239 1.00 98.25 213 ALA A C 1
ATOM 1695 O O . ALA A 1 213 ? 16.075 -10.493 -7.021 1.00 98.25 213 ALA A O 1
ATOM 1696 N N . GLY A 1 214 ? 17.800 -9.286 -6.254 1.00 98.44 214 GLY A N 1
ATOM 1697 C CA . GLY A 1 214 ? 17.431 -9.424 -4.852 1.00 98.44 214 GLY A CA 1
ATOM 1698 C C . GLY A 1 214 ? 16.087 -8.771 -4.523 1.00 98.44 214 GLY A C 1
ATOM 1699 O O . GLY A 1 214 ? 15.299 -9.367 -3.795 1.00 98.44 214 GLY A O 1
ATOM 1700 N N . ILE A 1 215 ? 15.773 -7.599 -5.090 1.00 97.88 215 ILE A N 1
ATOM 1701 C CA . ILE A 1 215 ? 14.452 -6.961 -4.946 1.00 97.88 215 ILE A CA 1
ATOM 1702 C C . ILE A 1 215 ? 13.363 -7.891 -5.485 1.00 97.88 215 ILE A C 1
ATOM 1704 O O . ILE A 1 215 ? 12.362 -8.123 -4.813 1.00 97.88 215 ILE A O 1
ATOM 1708 N N . LEU A 1 216 ? 13.555 -8.466 -6.674 1.00 97.50 216 LEU A N 1
ATOM 1709 C CA . LEU A 1 216 ? 12.583 -9.391 -7.263 1.00 97.50 216 LEU A CA 1
ATOM 1710 C C . LEU A 1 216 ? 12.456 -10.688 -6.468 1.00 97.50 216 LEU A C 1
ATOM 1712 O O . LEU A 1 216 ? 11.347 -11.196 -6.304 1.00 97.50 216 LEU A O 1
ATOM 1716 N N . ARG A 1 217 ? 13.567 -11.188 -5.916 1.00 97.25 217 ARG A N 1
ATOM 1717 C CA . ARG A 1 217 ? 13.560 -12.306 -4.975 1.00 97.25 217 ARG A CA 1
ATOM 1718 C C . ARG A 1 217 ? 12.729 -11.973 -3.740 1.00 97.25 217 ARG A C 1
ATOM 1720 O O . ARG A 1 217 ? 11.829 -12.732 -3.407 1.00 97.25 217 ARG A O 1
ATOM 1727 N N . MET A 1 218 ? 12.994 -10.831 -3.114 1.00 96.44 218 MET A N 1
ATOM 1728 C CA . MET A 1 218 ? 12.281 -10.333 -1.938 1.00 96.44 218 MET A CA 1
ATOM 1729 C C . MET A 1 218 ? 10.775 -10.191 -2.203 1.00 96.44 218 MET A C 1
ATOM 1731 O O . MET A 1 218 ? 9.962 -10.611 -1.384 1.00 96.44 218 MET A O 1
ATOM 1735 N N . VAL A 1 219 ? 10.384 -9.631 -3.351 1.00 93.12 219 VAL A N 1
ATOM 1736 C CA . VAL A 1 219 ? 8.969 -9.466 -3.723 1.00 93.12 219 VAL A CA 1
ATOM 1737 C C . VAL A 1 219 ? 8.297 -10.808 -3.974 1.00 93.12 219 VAL A C 1
ATOM 1739 O O . VAL A 1 219 ? 7.211 -11.043 -3.453 1.00 93.12 219 VAL A O 1
ATOM 1742 N N . GLY A 1 220 ? 8.922 -11.693 -4.751 1.00 93.06 220 GLY A N 1
ATOM 1743 C CA . GLY A 1 220 ? 8.335 -12.994 -5.062 1.00 93.06 220 GLY A CA 1
ATOM 1744 C C . GLY A 1 220 ? 8.275 -13.929 -3.854 1.00 93.06 220 GLY A C 1
ATOM 1745 O O . GLY A 1 220 ? 7.301 -14.663 -3.706 1.00 93.06 220 GLY A O 1
ATOM 1746 N N . GLU A 1 221 ? 9.246 -13.846 -2.934 1.00 92.56 221 GLU A N 1
ATOM 1747 C CA . GLU A 1 221 ? 9.248 -14.615 -1.683 1.00 92.56 221 GLU A CA 1
ATOM 1748 C C . GLU A 1 221 ? 8.008 -14.376 -0.835 1.00 92.56 221 GLU A C 1
ATOM 1750 O O . GLU A 1 221 ? 7.529 -15.321 -0.214 1.00 92.56 221 GLU A O 1
ATOM 1755 N N . ARG A 1 222 ? 7.461 -13.156 -0.846 1.00 91.06 222 ARG A N 1
ATOM 1756 C CA . ARG A 1 222 ? 6.235 -12.803 -0.121 1.00 91.06 222 ARG A CA 1
ATOM 1757 C C . ARG A 1 222 ? 5.026 -13.627 -0.571 1.00 91.06 222 ARG A C 1
ATOM 1759 O O . ARG A 1 222 ? 4.162 -13.925 0.246 1.00 91.06 222 ARG A O 1
ATOM 1766 N N . TYR A 1 223 ? 4.975 -14.004 -1.843 1.00 88.00 223 TYR A N 1
ATOM 1767 C CA . TYR A 1 223 ? 3.850 -14.726 -2.437 1.00 88.00 223 TYR A CA 1
ATOM 1768 C C . TYR A 1 223 ? 4.087 -16.246 -2.532 1.00 88.00 223 TYR A C 1
ATOM 1770 O O . TYR A 1 223 ? 3.341 -16.968 -3.198 1.00 88.00 223 TYR A O 1
ATOM 1778 N N . LEU A 1 224 ? 5.141 -16.759 -1.885 1.00 85.62 224 LEU A N 1
ATOM 1779 C CA . LEU A 1 224 ? 5.353 -18.200 -1.762 1.00 85.62 224 LEU A CA 1
ATOM 1780 C C . LEU A 1 224 ? 4.319 -18.835 -0.815 1.00 85.62 224 LEU A C 1
ATOM 1782 O O . LEU A 1 224 ? 3.754 -18.157 0.043 1.00 85.62 224 LEU A O 1
ATOM 1786 N N . PRO A 1 225 ? 4.081 -20.158 -0.908 1.00 79.56 225 PRO A N 1
ATOM 1787 C CA . PRO A 1 225 ? 3.141 -20.838 -0.025 1.00 79.56 225 PRO A CA 1
ATOM 1788 C C . PRO A 1 225 ? 3.427 -20.605 1.477 1.00 79.56 225 PRO A C 1
ATOM 1790 O O . PRO A 1 225 ? 4.586 -20.638 1.908 1.00 79.56 225 PRO A O 1
ATOM 1793 N N . PRO A 1 226 ? 2.380 -20.454 2.313 1.00 66.25 226 PRO A N 1
ATOM 1794 C CA . PRO A 1 226 ? 2.492 -19.999 3.704 1.00 66.25 226 PRO A CA 1
ATOM 1795 C C . PRO A 1 226 ? 3.280 -20.933 4.632 1.00 66.25 226 PRO A C 1
ATOM 1797 O O . PRO A 1 226 ? 3.747 -20.501 5.685 1.00 66.25 226 PRO A O 1
ATOM 1800 N N . SER A 1 227 ? 3.511 -22.190 4.236 1.00 68.31 227 SER A N 1
ATOM 1801 C CA . SER A 1 227 ? 4.352 -23.137 4.983 1.00 68.31 227 SER A CA 1
ATOM 1802 C C . SER A 1 227 ? 5.781 -22.630 5.234 1.00 68.31 227 SER A C 1
ATOM 1804 O O . SER A 1 227 ? 6.455 -23.157 6.114 1.00 68.31 227 SER A O 1
ATOM 1806 N N . GLY A 1 228 ? 6.249 -21.624 4.483 1.00 66.00 228 GLY A N 1
ATOM 1807 C CA . GLY A 1 228 ? 7.600 -21.064 4.588 1.00 66.00 228 GLY A CA 1
ATOM 1808 C C . GLY A 1 228 ? 7.749 -19.760 5.379 1.00 66.00 228 GLY A C 1
ATOM 1809 O O . GLY A 1 228 ? 8.852 -19.220 5.382 1.00 66.00 228 GLY A O 1
ATOM 1810 N N . LYS A 1 229 ? 6.688 -19.229 6.010 1.00 85.19 229 LYS A N 1
ATOM 1811 C CA . LYS A 1 229 ? 6.651 -17.839 6.530 1.00 85.19 229 LYS A CA 1
ATOM 1812 C C . LYS A 1 229 ? 7.150 -16.821 5.478 1.00 85.19 229 LYS A C 1
ATOM 1814 O O . LYS A 1 229 ? 8.208 -16.214 5.653 1.00 85.19 229 LYS A O 1
ATOM 1819 N N . PRO A 1 230 ? 6.402 -16.643 4.376 1.00 89.94 230 PRO A N 1
ATOM 1820 C CA . PRO A 1 230 ? 6.833 -15.897 3.186 1.00 89.94 230 PRO A CA 1
ATOM 1821 C C . PRO A 1 230 ? 7.395 -14.499 3.486 1.00 89.94 230 PRO A C 1
ATOM 1823 O O . PRO A 1 230 ? 8.479 -14.142 3.026 1.00 89.94 230 PRO A O 1
ATOM 1826 N N . LEU A 1 231 ? 6.711 -13.743 4.350 1.00 92.06 231 LEU A N 1
ATOM 1827 C CA . LEU A 1 231 ? 7.126 -12.398 4.753 1.00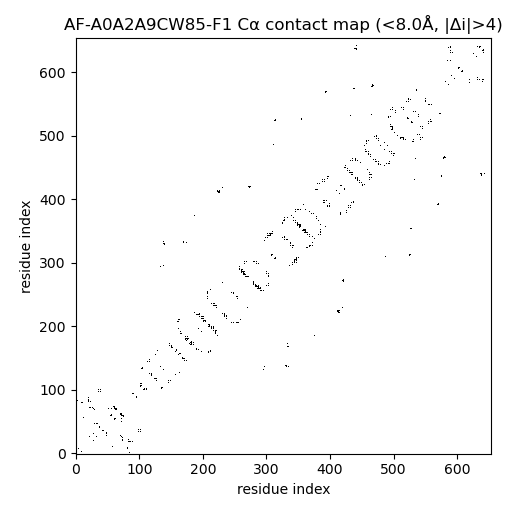 92.06 231 LEU A CA 1
ATOM 1828 C C . LEU A 1 231 ? 8.461 -12.374 5.521 1.00 92.06 231 LEU A C 1
ATOM 1830 O O . LEU A 1 231 ? 9.253 -11.448 5.359 1.00 92.06 231 LEU A O 1
ATOM 1834 N N . ASP A 1 232 ? 8.746 -13.392 6.337 1.00 92.75 232 ASP A N 1
ATOM 1835 C CA . ASP A 1 232 ? 10.028 -13.502 7.042 1.00 92.75 232 ASP A CA 1
ATOM 1836 C C . ASP A 1 232 ? 11.163 -13.905 6.092 1.00 92.75 232 ASP A C 1
ATOM 1838 O O . ASP A 1 232 ? 12.309 -13.502 6.289 1.00 92.75 232 ASP A O 1
ATOM 1842 N N . ALA A 1 233 ? 10.873 -14.691 5.050 1.00 93.38 233 ALA A N 1
ATOM 1843 C CA . ALA A 1 233 ? 11.843 -14.985 3.998 1.00 93.38 233 ALA A CA 1
ATOM 1844 C C . ALA A 1 233 ? 12.202 -13.720 3.207 1.00 93.38 233 ALA A C 1
ATOM 1846 O O . ALA A 1 233 ? 13.382 -13.370 3.149 1.00 93.38 233 ALA A O 1
ATOM 1847 N N . ALA A 1 234 ? 11.189 -12.986 2.740 1.00 95.31 234 ALA A N 1
ATOM 1848 C CA . ALA A 1 234 ? 11.370 -11.703 2.068 1.00 95.31 234 ALA A CA 1
ATOM 1849 C C . ALA A 1 234 ? 12.179 -10.718 2.929 1.00 95.31 234 ALA A C 1
ATOM 1851 O O . ALA A 1 234 ? 13.116 -10.082 2.446 1.00 95.31 234 ALA A O 1
ATOM 1852 N N . TRP A 1 235 ? 11.881 -10.639 4.232 1.00 96.44 235 TRP A N 1
ATOM 1853 C CA . TRP A 1 235 ? 12.618 -9.776 5.157 1.00 96.44 235 TRP A CA 1
ATOM 1854 C C . TRP A 1 235 ? 14.083 -10.193 5.342 1.00 96.44 235 TRP A C 1
ATOM 1856 O O . TRP A 1 235 ? 14.959 -9.335 5.399 1.00 96.44 235 TRP A O 1
ATOM 1866 N N . ARG A 1 236 ? 14.394 -11.494 5.382 1.00 97.06 236 ARG A N 1
ATOM 1867 C CA . ARG A 1 236 ? 15.795 -11.956 5.396 1.00 97.06 236 ARG A CA 1
ATOM 1868 C C . ARG A 1 236 ? 16.535 -11.544 4.126 1.00 97.06 236 ARG A C 1
ATOM 1870 O O . ARG A 1 236 ? 17.659 -11.063 4.222 1.00 97.06 236 ARG A O 1
ATOM 1877 N N . THR A 1 237 ? 15.903 -11.668 2.959 1.00 97.81 237 THR A N 1
ATOM 1878 C CA . THR A 1 237 ? 16.486 -11.180 1.699 1.00 97.81 237 THR A CA 1
ATOM 1879 C C . THR A 1 237 ? 16.728 -9.670 1.743 1.00 97.81 237 THR A C 1
ATOM 1881 O O . THR A 1 237 ? 17.801 -9.227 1.338 1.00 97.81 237 THR A O 1
ATOM 1884 N N . LYS A 1 238 ? 15.802 -8.883 2.312 1.00 97.88 238 LYS A N 1
ATOM 1885 C CA . LYS A 1 238 ? 15.989 -7.439 2.547 1.00 97.88 238 LYS A CA 1
ATOM 1886 C C . LYS A 1 238 ? 17.238 -7.150 3.380 1.00 97.88 238 LYS A C 1
ATOM 1888 O O . LYS A 1 238 ? 18.051 -6.325 2.980 1.00 97.88 238 LYS A O 1
ATOM 1893 N N . LEU A 1 239 ? 17.404 -7.833 4.513 1.00 98.19 239 LEU A N 1
ATOM 1894 C CA . LEU A 1 239 ? 18.555 -7.629 5.402 1.00 98.19 239 LEU A CA 1
ATOM 1895 C C . LEU A 1 239 ? 19.880 -7.992 4.718 1.00 98.19 239 LEU A C 1
ATOM 1897 O O . LEU A 1 239 ? 20.836 -7.227 4.789 1.00 98.19 239 LEU A O 1
ATOM 1901 N N . HIS A 1 240 ? 19.922 -9.109 3.986 1.00 98.38 240 HIS A N 1
ATOM 1902 C CA . HIS A 1 240 ? 21.111 -9.485 3.217 1.00 98.38 240 HIS A CA 1
ATOM 1903 C C . HIS A 1 240 ? 21.425 -8.482 2.096 1.00 98.38 240 HIS A C 1
ATOM 1905 O O . HIS A 1 240 ? 22.589 -8.278 1.760 1.00 98.38 240 HIS A O 1
ATOM 1911 N N . LEU A 1 241 ? 20.407 -7.852 1.502 1.00 98.31 241 LEU A N 1
ATOM 1912 C CA . LEU A 1 241 ? 20.610 -6.789 0.518 1.00 98.31 241 LEU A CA 1
ATOM 1913 C C . LEU A 1 241 ? 21.186 -5.521 1.142 1.00 98.31 241 LEU A C 1
ATOM 1915 O O . LEU A 1 241 ? 22.084 -4.939 0.542 1.00 98.31 241 LEU A O 1
ATOM 1919 N N . ASP A 1 242 ? 20.726 -5.110 2.328 1.00 98.19 242 ASP A N 1
ATOM 1920 C CA . ASP A 1 242 ? 21.334 -3.987 3.056 1.00 98.19 242 ASP A CA 1
ATOM 1921 C C . ASP A 1 242 ? 22.832 -4.244 3.301 1.00 98.19 242 ASP A C 1
ATOM 1923 O O . ASP A 1 242 ? 23.664 -3.390 2.989 1.00 98.19 242 ASP A O 1
ATOM 1927 N N . GLU A 1 243 ? 23.181 -5.440 3.789 1.00 98.25 243 GLU A N 1
ATOM 1928 C CA . GLU A 1 243 ? 24.573 -5.852 4.018 1.00 98.25 243 GLU A CA 1
ATOM 19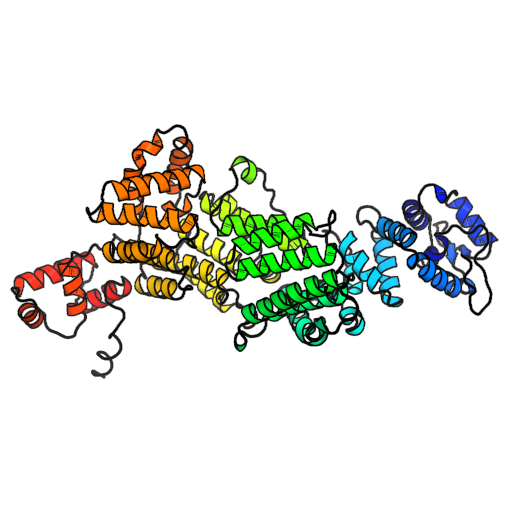29 C C . GLU A 1 243 ? 25.392 -5.850 2.719 1.00 98.25 243 GLU A C 1
ATOM 1931 O O . GLU A 1 243 ? 26.502 -5.312 2.679 1.00 98.25 243 GLU A O 1
ATOM 1936 N N . PHE A 1 244 ? 24.829 -6.393 1.635 1.00 98.19 244 PHE A N 1
ATOM 1937 C CA . PHE A 1 244 ? 25.471 -6.418 0.322 1.00 98.19 244 PHE A CA 1
ATOM 1938 C C . PHE A 1 244 ? 25.710 -5.007 -0.232 1.00 98.19 244 PHE A C 1
ATOM 1940 O O . PHE A 1 244 ? 26.793 -4.716 -0.740 1.00 98.19 244 PHE A O 1
ATOM 1947 N N . ILE A 1 245 ? 24.721 -4.111 -0.140 1.00 97.75 245 ILE A N 1
ATOM 1948 C CA . ILE A 1 245 ? 24.835 -2.721 -0.608 1.00 97.75 245 ILE A CA 1
ATOM 1949 C C . ILE A 1 245 ? 25.933 -1.991 0.171 1.00 97.75 245 ILE A C 1
ATOM 1951 O O . ILE A 1 245 ? 26.749 -1.291 -0.436 1.00 97.75 245 ILE A O 1
ATOM 1955 N N . ASP A 1 246 ? 25.987 -2.172 1.491 1.00 97.62 246 ASP A N 1
ATOM 1956 C CA . ASP A 1 246 ? 27.021 -1.578 2.338 1.00 97.62 246 ASP A CA 1
ATOM 1957 C C . ASP A 1 246 ? 28.425 -2.113 1.991 1.00 97.62 246 ASP A C 1
ATOM 1959 O O . ASP A 1 246 ? 29.357 -1.335 1.776 1.00 97.62 246 ASP A O 1
ATOM 1963 N N . GLU A 1 247 ? 28.585 -3.429 1.824 1.00 97.31 247 GLU A N 1
ATOM 1964 C CA . GLU A 1 247 ? 29.857 -4.043 1.415 1.00 97.31 247 GLU A CA 1
ATOM 1965 C C . GLU A 1 247 ? 30.339 -3.535 0.043 1.00 97.31 247 GLU A C 1
ATOM 1967 O O . GLU A 1 247 ? 31.510 -3.171 -0.142 1.00 97.31 247 GLU A O 1
ATOM 1972 N N . ARG A 1 248 ? 29.435 -3.466 -0.938 1.00 96.25 248 ARG A N 1
ATOM 1973 C CA . ARG A 1 248 ? 29.734 -2.955 -2.283 1.00 96.25 248 ARG A CA 1
ATOM 1974 C C . ARG A 1 248 ? 30.093 -1.472 -2.274 1.00 96.25 248 ARG A C 1
ATOM 1976 O O . ARG A 1 248 ? 31.022 -1.061 -2.970 1.00 96.25 248 ARG A O 1
ATOM 1983 N N . SER A 1 249 ? 29.433 -0.684 -1.431 1.00 95.38 249 SER A N 1
ATOM 1984 C CA . SER A 1 249 ? 29.759 0.732 -1.239 1.00 95.38 249 SER A CA 1
ATOM 1985 C C . SER A 1 249 ? 31.150 0.905 -0.621 1.00 95.38 249 SER A C 1
ATOM 1987 O O . SER A 1 249 ? 31.967 1.660 -1.149 1.00 95.38 249 SER A O 1
ATOM 1989 N N . ARG A 1 250 ? 31.477 0.135 0.428 1.00 96.94 250 ARG A N 1
ATOM 1990 C CA . ARG A 1 250 ? 32.802 0.149 1.080 1.00 96.94 250 ARG A CA 1
ATOM 1991 C C . ARG A 1 250 ? 33.940 -0.305 0.163 1.00 96.94 250 ARG A C 1
ATOM 1993 O O . ARG A 1 250 ? 35.068 0.153 0.321 1.00 96.94 250 ARG A O 1
ATOM 2000 N N . SER A 1 251 ? 33.656 -1.168 -0.810 1.00 96.00 251 SER A N 1
ATOM 2001 C CA . SER A 1 251 ? 34.626 -1.622 -1.821 1.00 96.00 251 SER A CA 1
ATOM 2002 C C . SER A 1 251 ? 34.726 -0.713 -3.056 1.00 96.00 251 SER A C 1
ATOM 2004 O O . SER A 1 251 ? 35.408 -1.062 -4.021 1.00 96.00 251 SER A O 1
ATOM 2006 N N . GLY A 1 252 ? 34.076 0.459 -3.044 1.00 96.31 252 GLY A N 1
ATOM 2007 C CA . GLY A 1 252 ? 34.139 1.436 -4.136 1.00 96.31 252 GLY A CA 1
ATOM 2008 C C . GLY A 1 252 ? 33.372 1.017 -5.392 1.00 96.31 252 GLY A C 1
ATOM 2009 O O . GLY A 1 252 ? 33.647 1.525 -6.477 1.00 96.31 252 GLY A O 1
ATOM 2010 N N . ARG A 1 253 ? 32.426 0.079 -5.266 1.00 95.25 253 ARG A N 1
ATOM 2011 C CA . ARG A 1 253 ? 31.558 -0.398 -6.353 1.00 95.25 253 ARG A CA 1
ATOM 2012 C C . ARG A 1 253 ? 30.082 -0.325 -5.937 1.00 95.25 253 ARG A C 1
ATOM 2014 O O . ARG A 1 253 ? 29.414 -1.360 -5.961 1.00 95.25 253 ARG A O 1
ATOM 2021 N N . PRO A 1 254 ? 29.573 0.841 -5.495 1.00 96.38 254 PRO A N 1
ATOM 2022 C CA . PRO A 1 254 ? 28.188 0.949 -5.058 1.00 96.38 254 PRO A CA 1
ATOM 2023 C C . PRO A 1 254 ? 27.226 0.658 -6.222 1.00 96.38 254 PRO A C 1
ATOM 2025 O O . PRO A 1 254 ? 27.560 0.951 -7.374 1.00 96.38 254 PRO A O 1
ATOM 2028 N N . PRO A 1 255 ? 26.028 0.120 -5.942 1.00 96.06 255 PRO A N 1
ATOM 2029 C CA . PRO A 1 255 ? 24.943 0.136 -6.912 1.00 96.06 255 PRO A CA 1
ATOM 2030 C C . PRO A 1 255 ? 24.574 1.571 -7.305 1.00 96.06 255 PRO A C 1
ATOM 2032 O O . PRO A 1 255 ? 24.801 2.522 -6.550 1.00 96.06 255 PRO A O 1
ATOM 2035 N N . SER A 1 256 ? 23.975 1.732 -8.478 1.00 92.81 256 SER A N 1
ATOM 2036 C CA . SER A 1 256 ? 23.503 3.020 -8.957 1.00 92.81 256 SER A CA 1
ATOM 2037 C C . SER A 1 256 ? 22.377 3.570 -8.082 1.00 92.81 256 SER A C 1
ATOM 2039 O O . SER A 1 256 ? 21.569 2.843 -7.495 1.00 92.81 256 SER A O 1
ATOM 2041 N N . GLN A 1 257 ? 22.308 4.897 -8.019 1.00 92.50 257 GLN A N 1
ATOM 2042 C CA . GLN A 1 257 ? 21.340 5.614 -7.199 1.00 92.50 257 GLN A CA 1
ATOM 2043 C C . GLN A 1 257 ? 19.871 5.213 -7.483 1.00 92.50 257 GLN A C 1
ATOM 2045 O O . GLN A 1 257 ? 19.152 4.965 -6.512 1.00 92.50 257 GLN A O 1
ATOM 2050 N N . PRO A 1 258 ? 19.413 5.040 -8.745 1.00 89.75 258 PRO A N 1
ATOM 2051 C CA . PRO A 1 258 ? 18.051 4.572 -9.020 1.00 89.75 258 PRO A CA 1
ATOM 2052 C C . PRO A 1 258 ? 17.760 3.168 -8.469 1.00 89.75 258 PRO A C 1
ATOM 2054 O O . PRO A 1 258 ? 16.660 2.911 -7.986 1.00 89.75 258 PRO A O 1
ATOM 2057 N N . VAL A 1 259 ? 18.745 2.262 -8.495 1.00 93.00 259 VAL A N 1
ATOM 2058 C CA . VAL A 1 259 ? 18.592 0.901 -7.956 1.00 93.00 259 VAL A CA 1
ATOM 2059 C C . VAL A 1 259 ? 18.490 0.927 -6.430 1.00 93.00 259 VAL A C 1
ATOM 2061 O O . VAL A 1 259 ? 17.641 0.234 -5.868 1.00 93.00 259 VAL A O 1
ATOM 2064 N N . ILE A 1 260 ? 19.298 1.755 -5.756 1.00 95.69 260 ILE A N 1
ATOM 2065 C CA . ILE A 1 260 ? 19.208 1.937 -4.298 1.00 95.69 260 ILE A CA 1
ATOM 2066 C C . ILE A 1 260 ? 17.867 2.576 -3.923 1.00 95.69 260 ILE A C 1
ATOM 2068 O O . ILE A 1 260 ? 17.211 2.094 -3.003 1.00 95.69 260 ILE A O 1
ATOM 2072 N N . SER A 1 261 ? 17.430 3.614 -4.644 1.00 94.44 261 SER A N 1
ATOM 2073 C CA . SER A 1 261 ? 16.116 4.234 -4.439 1.00 94.44 261 SER A CA 1
ATOM 2074 C C . SER A 1 261 ? 15.003 3.186 -4.527 1.00 94.44 261 SER A C 1
ATOM 2076 O O . SER A 1 261 ? 14.252 3.007 -3.570 1.00 94.44 261 SER A O 1
ATOM 2078 N N . PHE A 1 262 ? 14.963 2.394 -5.603 1.00 93.69 262 PHE A N 1
ATOM 2079 C CA . PHE A 1 262 ? 13.941 1.360 -5.771 1.00 93.69 262 PHE A CA 1
ATOM 2080 C C . PHE A 1 262 ? 13.997 0.282 -4.676 1.00 93.69 262 PHE A C 1
ATOM 2082 O O . PHE A 1 262 ? 12.956 -0.123 -4.155 1.00 93.69 262 PHE A O 1
ATOM 2089 N N . PHE A 1 263 ? 15.195 -0.137 -4.252 1.00 96.94 263 PHE A N 1
ATOM 2090 C CA . PHE A 1 263 ? 15.363 -1.040 -3.108 1.00 96.94 263 PHE A CA 1
ATOM 2091 C C . PHE A 1 263 ? 14.750 -0.470 -1.821 1.00 96.94 263 PHE A C 1
ATOM 2093 O O . PHE A 1 263 ? 14.025 -1.183 -1.120 1.00 96.94 263 PHE A O 1
ATOM 2100 N N . ARG A 1 264 ? 15.001 0.811 -1.523 1.00 97.56 264 ARG A N 1
ATOM 2101 C CA . ARG A 1 264 ? 14.451 1.503 -0.349 1.00 97.56 264 ARG A CA 1
ATOM 2102 C C . ARG A 1 264 ? 12.924 1.573 -0.411 1.00 97.56 264 ARG A C 1
ATOM 2104 O O . ARG A 1 264 ? 12.258 1.182 0.541 1.00 97.56 264 ARG A O 1
ATOM 2111 N N . LEU A 1 265 ? 12.346 1.928 -1.558 1.00 96.25 265 LEU A N 1
ATOM 2112 C CA . LEU A 1 265 ? 10.886 1.969 -1.731 1.00 96.25 265 LEU A CA 1
ATOM 2113 C C . LEU A 1 265 ? 10.232 0.597 -1.514 1.00 96.25 265 LEU A C 1
ATOM 2115 O O . LEU A 1 265 ? 9.241 0.466 -0.791 1.00 96.25 265 LEU A O 1
ATOM 2119 N N . MET A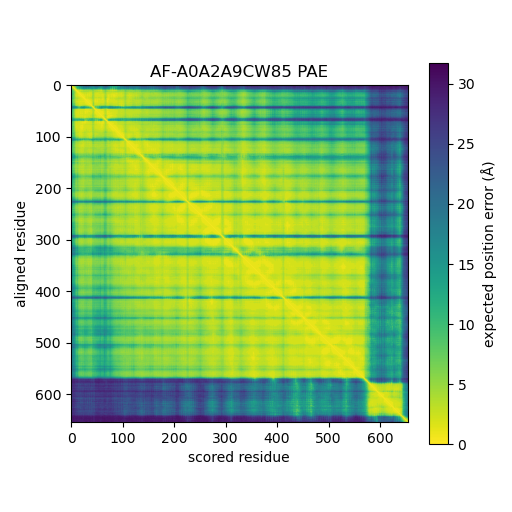 1 266 ? 10.813 -0.457 -2.085 1.00 96.44 266 MET A N 1
ATOM 2120 C CA . MET A 1 266 ? 10.304 -1.818 -1.909 1.00 96.44 266 MET A CA 1
ATOM 2121 C C . MET A 1 266 ? 10.491 -2.329 -0.472 1.00 96.44 266 MET A C 1
ATOM 2123 O O . MET A 1 266 ? 9.624 -3.041 0.040 1.00 96.44 266 MET A O 1
ATOM 2127 N N . SER A 1 267 ? 11.560 -1.906 0.208 1.00 97.94 267 SER A N 1
ATOM 2128 C CA . SER A 1 267 ? 11.765 -2.145 1.641 1.00 97.94 267 SER A CA 1
ATOM 2129 C C . SER A 1 267 ? 10.713 -1.434 2.494 1.00 97.94 267 SER A C 1
ATOM 2131 O O . SER A 1 267 ? 10.148 -2.052 3.396 1.00 97.94 267 SER A O 1
ATOM 2133 N N . GLY A 1 268 ? 10.372 -0.182 2.173 1.00 97.81 268 GLY A N 1
ATOM 2134 C CA . GLY A 1 268 ? 9.328 0.576 2.865 1.00 97.81 268 GLY A CA 1
ATOM 2135 C C . GLY A 1 268 ? 7.954 -0.090 2.767 1.00 97.81 268 GLY A C 1
ATOM 2136 O O . GLY A 1 268 ? 7.258 -0.240 3.774 1.00 97.81 268 GLY A O 1
ATOM 2137 N N . ARG A 1 269 ? 7.597 -0.608 1.583 1.00 96.31 269 ARG A N 1
ATOM 2138 C CA . ARG A 1 269 ? 6.383 -1.428 1.398 1.00 96.31 269 ARG A CA 1
ATOM 2139 C C . ARG A 1 269 ? 6.396 -2.685 2.268 1.00 96.31 269 ARG A C 1
ATOM 2141 O O . ARG A 1 269 ? 5.394 -2.994 2.909 1.00 96.31 269 ARG A O 1
ATOM 2148 N N . MET A 1 270 ? 7.525 -3.390 2.324 1.00 96.38 270 MET A N 1
ATOM 2149 C CA . MET A 1 270 ? 7.678 -4.585 3.159 1.00 96.38 270 MET A CA 1
ATOM 2150 C C . MET A 1 270 ? 7.523 -4.263 4.653 1.00 96.38 270 MET A C 1
ATOM 2152 O O . MET A 1 270 ? 6.894 -5.015 5.399 1.00 96.38 270 MET A O 1
ATOM 2156 N N . SER A 1 271 ? 8.039 -3.115 5.094 1.00 97.25 271 SER A N 1
ATOM 2157 C CA . SER A 1 271 ? 7.869 -2.634 6.466 1.00 97.25 271 SER A CA 1
ATOM 2158 C C . SER A 1 271 ? 6.408 -2.345 6.813 1.00 97.25 271 SER A C 1
ATOM 2160 O O . SER A 1 271 ? 5.976 -2.731 7.900 1.00 97.25 271 SER A O 1
ATOM 2162 N N . ILE A 1 272 ? 5.609 -1.795 5.885 1.00 97.06 272 ILE A N 1
ATOM 2163 C CA . ILE A 1 272 ? 4.151 -1.673 6.078 1.00 97.06 272 ILE A CA 1
ATOM 2164 C C . ILE A 1 272 ? 3.532 -3.043 6.363 1.00 97.06 272 ILE A C 1
ATOM 2166 O O . ILE A 1 272 ? 2.791 -3.179 7.331 1.00 97.06 272 ILE A O 1
ATOM 2170 N N . MET A 1 273 ? 3.853 -4.067 5.568 1.00 94.81 273 MET A N 1
ATOM 2171 C CA . MET A 1 273 ? 3.288 -5.422 5.712 1.00 94.81 273 MET A CA 1
ATOM 2172 C C . MET A 1 273 ? 3.639 -6.049 7.069 1.00 94.81 273 MET A C 1
ATOM 2174 O O . MET A 1 273 ? 2.813 -6.723 7.688 1.00 94.81 273 MET A O 1
ATOM 2178 N N . ARG A 1 274 ? 4.843 -5.758 7.577 1.00 94.31 274 ARG A N 1
ATOM 2179 C CA . ARG A 1 274 ? 5.315 -6.160 8.912 1.00 94.31 274 ARG A CA 1
ATOM 2180 C C . ARG A 1 274 ? 4.742 -5.331 10.066 1.00 94.31 274 ARG A C 1
ATOM 2182 O O . ARG A 1 274 ? 5.071 -5.620 11.212 1.00 94.31 274 ARG A O 1
ATOM 2189 N N . ALA A 1 275 ? 3.890 -4.347 9.784 1.00 93.44 275 ALA A N 1
ATOM 2190 C CA . ALA A 1 275 ? 3.391 -3.369 10.749 1.00 93.44 275 ALA A CA 1
ATOM 2191 C C . ALA A 1 275 ? 4.478 -2.474 11.384 1.00 93.44 275 ALA A C 1
ATOM 2193 O O . ALA A 1 275 ? 4.247 -1.877 12.432 1.00 93.44 275 ALA A O 1
ATOM 2194 N N . ASP A 1 276 ? 5.631 -2.319 10.726 1.00 94.38 276 ASP A N 1
ATOM 2195 C CA . ASP A 1 276 ? 6.698 -1.393 11.117 1.00 94.38 276 ASP A CA 1
ATOM 2196 C C . ASP A 1 276 ? 6.564 -0.077 10.336 1.00 94.38 276 ASP A C 1
ATOM 2198 O O . ASP A 1 276 ? 7.252 0.190 9.347 1.00 94.38 276 ASP A O 1
ATOM 2202 N N . LEU A 1 277 ? 5.606 0.746 10.764 1.00 95.12 277 LEU A N 1
ATOM 2203 C CA . LEU A 1 277 ? 5.274 2.001 10.085 1.00 95.12 277 LEU A CA 1
ATOM 2204 C C . LEU A 1 277 ? 6.408 3.031 10.175 1.00 95.12 277 LEU A C 1
ATOM 2206 O O . LEU A 1 277 ? 6.579 3.840 9.265 1.00 95.12 277 LEU A O 1
ATOM 2210 N N . ARG A 1 278 ? 7.217 2.984 11.240 1.00 94.81 278 ARG A N 1
ATOM 2211 C CA . ARG A 1 278 ? 8.360 3.887 11.408 1.00 94.81 278 ARG A CA 1
ATOM 2212 C C . ARG A 1 278 ? 9.450 3.578 10.389 1.00 94.81 278 ARG A C 1
ATOM 2214 O O . ARG A 1 278 ? 9.948 4.503 9.749 1.00 94.81 278 ARG A O 1
ATOM 2221 N N . ASN A 1 279 ? 9.803 2.303 10.216 1.00 96.44 279 ASN A N 1
ATOM 2222 C CA . ASN A 1 279 ? 10.769 1.931 9.188 1.00 96.44 279 ASN A CA 1
ATOM 2223 C C . ASN A 1 279 ? 10.202 2.165 7.785 1.00 96.44 279 ASN A C 1
ATOM 2225 O O . ASN A 1 279 ? 10.938 2.610 6.913 1.00 96.44 279 ASN A O 1
ATOM 2229 N N . ALA A 1 280 ? 8.898 1.955 7.570 1.00 98.00 280 ALA A N 1
ATOM 2230 C CA . ALA A 1 280 ? 8.264 2.274 6.291 1.00 98.00 280 ALA A CA 1
ATOM 2231 C C . ALA A 1 280 ? 8.473 3.741 5.885 1.00 98.00 280 ALA A C 1
ATOM 2233 O O . ALA A 1 280 ? 8.883 4.003 4.756 1.00 98.00 280 ALA A O 1
ATOM 2234 N N . LEU A 1 281 ? 8.260 4.677 6.817 1.00 97.56 281 LEU A N 1
ATOM 2235 C CA . LEU A 1 281 ? 8.504 6.106 6.603 1.00 97.56 281 LEU A CA 1
ATOM 2236 C C . LEU A 1 281 ? 9.985 6.410 6.357 1.00 97.56 281 LEU A C 1
ATOM 2238 O O . LEU A 1 281 ? 10.311 7.161 5.444 1.00 97.56 281 LEU A O 1
ATOM 2242 N N . ALA A 1 282 ? 10.891 5.812 7.135 1.00 97.75 282 ALA A N 1
ATOM 2243 C CA . ALA A 1 282 ? 12.327 6.026 6.964 1.00 97.75 282 ALA A CA 1
ATOM 2244 C C . ALA A 1 282 ? 12.823 5.547 5.587 1.00 97.75 282 ALA A C 1
ATOM 2246 O O . ALA A 1 282 ? 13.552 6.265 4.904 1.00 97.75 282 ALA A O 1
ATOM 2247 N N . GLU A 1 283 ? 12.412 4.353 5.162 1.00 98.00 283 GLU A N 1
ATOM 2248 C CA . GLU A 1 283 ? 12.788 3.784 3.865 1.00 98.00 283 GLU A CA 1
ATOM 2249 C C . GLU A 1 283 ? 12.155 4.565 2.703 1.00 98.00 283 GLU A C 1
ATOM 2251 O O . GLU A 1 283 ? 12.824 4.812 1.702 1.00 98.00 283 GLU A O 1
ATOM 2256 N N . ALA A 1 284 ? 10.898 5.007 2.834 1.00 97.00 284 ALA A N 1
ATOM 2257 C CA . ALA A 1 284 ? 10.242 5.844 1.828 1.00 97.00 284 ALA A CA 1
ATOM 2258 C C . ALA A 1 284 ? 10.942 7.197 1.666 1.00 97.00 284 ALA A C 1
ATOM 2260 O O . ALA A 1 284 ? 11.239 7.596 0.539 1.00 97.00 284 ALA A O 1
ATOM 2261 N N . HIS A 1 285 ? 11.295 7.839 2.783 1.00 96.12 285 HIS A N 1
ATOM 2262 C CA . HIS A 1 285 ? 12.026 9.100 2.789 1.00 96.12 285 HIS A CA 1
ATOM 2263 C C . HIS A 1 285 ? 13.373 8.969 2.068 1.00 96.12 285 HIS A C 1
ATOM 2265 O O . HIS A 1 285 ? 13.667 9.732 1.147 1.00 96.12 285 HIS A O 1
ATOM 2271 N N . TRP A 1 286 ? 14.181 7.962 2.423 1.00 95.12 286 TRP A N 1
ATOM 2272 C CA . TRP A 1 286 ? 15.457 7.711 1.744 1.00 95.12 286 TRP A CA 1
ATOM 2273 C C . TRP A 1 286 ? 15.273 7.327 0.275 1.00 95.12 286 TRP A C 1
ATOM 2275 O O . TRP A 1 286 ? 16.047 7.772 -0.571 1.00 95.12 286 TRP A O 1
ATOM 2285 N N . GLY A 1 287 ? 14.246 6.538 -0.043 1.00 94.38 287 GLY A N 1
ATOM 2286 C CA . GLY A 1 287 ? 13.886 6.204 -1.418 1.00 94.38 287 GLY A CA 1
ATOM 2287 C C . GLY A 1 287 ? 13.594 7.450 -2.253 1.00 94.38 287 GLY A C 1
ATOM 2288 O O . GLY A 1 287 ? 14.135 7.574 -3.350 1.00 94.38 287 GLY A O 1
ATOM 2289 N N . GLY A 1 288 ? 12.823 8.394 -1.706 1.00 93.25 288 GLY A N 1
ATOM 2290 C CA . GLY A 1 288 ? 12.507 9.675 -2.339 1.00 93.25 288 GLY A CA 1
ATOM 2291 C C . GLY A 1 288 ? 13.726 10.586 -2.499 1.00 93.25 288 GLY A C 1
ATOM 2292 O O . GLY A 1 288 ? 13.957 11.099 -3.587 1.00 93.25 288 GLY A O 1
ATOM 2293 N N . VAL A 1 289 ? 14.565 10.727 -1.464 1.00 92.94 289 VAL A N 1
ATOM 2294 C CA . VAL A 1 289 ? 15.810 11.526 -1.529 1.00 92.94 289 VAL A CA 1
ATOM 2295 C C . VAL A 1 289 ? 16.769 11.000 -2.602 1.00 92.94 289 VAL A C 1
ATOM 2297 O O . VAL A 1 289 ? 17.464 11.775 -3.255 1.00 92.94 289 VAL A O 1
ATOM 2300 N N . LEU A 1 290 ? 16.817 9.680 -2.786 1.00 90.88 290 LEU A N 1
ATOM 2301 C CA . LEU A 1 290 ? 17.662 9.037 -3.788 1.00 90.88 290 LEU A CA 1
ATOM 2302 C C . LEU A 1 290 ? 17.003 8.973 -5.173 1.00 90.88 290 LEU A C 1
ATOM 2304 O O . LEU A 1 290 ? 17.685 8.649 -6.140 1.00 90.88 290 LEU A O 1
ATOM 2308 N N . SER A 1 291 ? 15.714 9.260 -5.305 1.00 86.50 291 SER A N 1
ATOM 2309 C CA . SER A 1 291 ? 15.016 9.196 -6.588 1.00 86.50 291 SER A CA 1
ATOM 2310 C C . SER A 1 291 ? 15.536 10.281 -7.537 1.00 86.50 291 SER A C 1
ATOM 2312 O O . SER A 1 291 ? 15.630 11.453 -7.176 1.00 86.50 291 SER A O 1
ATOM 2314 N N . ALA A 1 292 ? 15.898 9.896 -8.762 1.00 70.38 292 ALA A N 1
ATOM 2315 C CA . ALA A 1 292 ? 16.064 10.857 -9.850 1.00 70.38 292 ALA A CA 1
ATOM 2316 C C . ALA A 1 292 ? 14.673 11.213 -10.400 1.00 70.38 292 ALA A C 1
ATOM 2318 O O . ALA A 1 292 ? 13.803 10.340 -10.443 1.00 70.38 292 ALA A O 1
ATOM 2319 N N . GLU A 1 293 ? 14.466 12.464 -10.827 1.00 63.28 293 GLU A N 1
ATOM 2320 C CA . GLU A 1 293 ? 13.160 12.966 -11.282 1.00 63.28 293 GLU A CA 1
ATOM 2321 C C . GLU A 1 293 ? 12.426 11.959 -12.194 1.00 63.28 293 GLU A C 1
ATOM 2323 O O . GLU A 1 293 ? 12.907 11.598 -13.270 1.00 63.28 293 GLU A O 1
ATOM 2328 N N . GLY A 1 294 ? 11.253 11.491 -11.746 1.00 58.91 294 GLY A N 1
ATOM 2329 C CA . GLY A 1 294 ? 10.320 10.679 -12.536 1.00 58.91 294 GLY A CA 1
ATOM 2330 C C . GLY A 1 294 ? 10.486 9.153 -12.483 1.00 58.91 294 GLY A C 1
ATOM 2331 O O . GLY A 1 294 ? 9.679 8.460 -13.104 1.00 58.91 294 GLY A O 1
ATOM 2332 N N . VAL A 1 295 ? 11.475 8.606 -11.762 1.00 61.75 295 VAL A N 1
ATOM 2333 C CA . VAL A 1 295 ? 11.724 7.144 -11.730 1.00 61.75 295 VAL A CA 1
ATOM 2334 C C . VAL A 1 295 ? 10.911 6.409 -10.655 1.00 61.75 295 VAL A C 1
ATOM 2336 O O . VAL A 1 295 ? 10.578 5.240 -10.838 1.00 61.75 295 VAL A O 1
ATOM 2339 N N . ASP A 1 296 ? 10.549 7.067 -9.553 1.00 69.56 296 ASP A N 1
ATOM 2340 C CA . ASP A 1 296 ? 9.789 6.432 -8.463 1.00 69.56 296 ASP A CA 1
ATOM 2341 C C . ASP A 1 296 ? 8.283 6.286 -8.731 1.00 69.56 296 ASP A C 1
ATOM 2343 O O . ASP A 1 296 ? 7.597 5.627 -7.951 1.00 69.56 296 ASP A O 1
ATOM 2347 N N . GLY A 1 297 ? 7.752 6.902 -9.794 1.00 72.69 297 GLY A N 1
ATOM 2348 C CA . GLY A 1 297 ? 6.320 6.885 -10.106 1.00 72.69 297 GLY A CA 1
ATOM 2349 C C . GLY A 1 297 ? 5.434 7.452 -8.987 1.00 72.69 297 GLY A C 1
ATOM 2350 O O . GLY A 1 297 ? 4.264 7.088 -8.908 1.00 72.69 297 GLY A O 1
ATOM 2351 N N . GLY A 1 298 ? 5.979 8.286 -8.090 1.00 88.12 298 GLY A N 1
ATOM 2352 C CA . GLY A 1 298 ? 5.273 8.774 -6.900 1.00 88.12 298 GLY A CA 1
ATOM 2353 C C . GLY A 1 298 ? 5.166 7.752 -5.761 1.00 88.12 298 GLY A C 1
ATOM 2354 O O . GLY A 1 298 ? 4.402 7.956 -4.818 1.00 88.12 298 GLY A O 1
ATOM 2355 N N . LEU A 1 299 ? 5.921 6.650 -5.801 1.00 92.50 299 LEU A N 1
ATOM 2356 C CA . LEU A 1 299 ? 5.800 5.586 -4.806 1.00 92.50 299 LEU A CA 1
ATOM 2357 C C . LEU A 1 299 ? 6.276 6.005 -3.405 1.00 92.50 299 LEU A C 1
ATOM 2359 O O . LEU A 1 299 ? 5.671 5.580 -2.424 1.00 92.50 299 LEU A O 1
ATOM 2363 N N . ALA A 1 300 ? 7.313 6.845 -3.287 1.00 95.00 300 ALA A N 1
ATOM 2364 C CA . ALA A 1 300 ? 7.774 7.370 -1.994 1.00 95.00 300 ALA A CA 1
ATOM 2365 C C . ALA A 1 300 ? 6.647 8.074 -1.212 1.00 95.00 300 ALA A C 1
ATOM 2367 O O . ALA A 1 300 ? 6.285 7.582 -0.138 1.00 95.00 300 ALA A O 1
ATOM 2368 N N . PRO A 1 301 ? 6.025 9.152 -1.741 1.00 94.81 301 PRO A N 1
ATOM 2369 C CA . PRO A 1 301 ? 4.943 9.830 -1.031 1.00 94.81 301 PRO A CA 1
ATOM 2370 C C . PRO A 1 301 ? 3.721 8.928 -0.819 1.00 94.81 301 PRO A C 1
ATOM 2372 O O . PRO A 1 301 ? 3.044 9.064 0.195 1.00 94.81 301 PRO A O 1
ATOM 2375 N N . ALA A 1 302 ? 3.456 7.962 -1.704 1.00 96.00 302 ALA A N 1
ATOM 2376 C CA . ALA A 1 302 ? 2.362 7.010 -1.516 1.00 96.00 302 ALA A CA 1
ATOM 2377 C C . ALA A 1 302 ? 2.602 6.026 -0.351 1.00 96.00 302 ALA A C 1
ATOM 2379 O O . ALA A 1 302 ? 1.674 5.717 0.403 1.00 96.00 302 ALA A O 1
ATOM 2380 N N . ILE A 1 303 ? 3.842 5.548 -0.164 1.00 97.88 303 ILE A N 1
ATOM 2381 C CA . ILE A 1 303 ? 4.226 4.748 1.013 1.00 97.88 303 ILE A CA 1
ATOM 2382 C C . ILE A 1 303 ? 4.070 5.590 2.280 1.00 97.88 303 ILE A C 1
ATOM 2384 O O . ILE A 1 303 ? 3.495 5.104 3.254 1.00 97.88 303 ILE A O 1
ATOM 2388 N N . GLU A 1 304 ? 4.538 6.841 2.267 1.00 97.44 304 GLU A N 1
ATOM 2389 C CA . GLU A 1 304 ? 4.414 7.748 3.412 1.00 97.44 304 GLU A CA 1
ATOM 2390 C C . GLU A 1 304 ? 2.951 8.020 3.770 1.00 97.44 304 GLU A C 1
ATOM 2392 O O . GLU A 1 304 ? 2.563 7.867 4.929 1.00 97.44 304 GLU A O 1
ATOM 2397 N N . ALA A 1 305 ? 2.120 8.357 2.781 1.00 96.62 305 ALA A N 1
ATOM 2398 C CA . ALA A 1 305 ? 0.693 8.596 2.964 1.00 96.62 305 ALA A CA 1
ATOM 2399 C C . ALA A 1 305 ? -0.005 7.363 3.553 1.00 96.62 305 ALA A C 1
ATOM 2401 O O . ALA A 1 305 ? -0.711 7.461 4.563 1.00 96.62 305 ALA A O 1
ATOM 2402 N N . LEU A 1 306 ? 0.236 6.173 2.989 1.00 97.94 306 LEU A N 1
ATOM 2403 C CA . LEU A 1 306 ? -0.376 4.953 3.505 1.00 97.94 306 LEU A CA 1
ATOM 2404 C C . LEU A 1 306 ? 0.114 4.635 4.922 1.00 97.94 306 LEU A C 1
ATOM 2406 O O . LEU A 1 306 ? -0.714 4.354 5.786 1.00 97.94 306 LEU A O 1
ATOM 2410 N N . ALA A 1 307 ? 1.418 4.724 5.194 1.00 97.62 307 ALA A N 1
ATOM 2411 C CA . ALA A 1 307 ? 1.972 4.469 6.523 1.00 97.62 307 ALA A CA 1
ATOM 2412 C C . ALA A 1 307 ? 1.410 5.437 7.578 1.00 97.62 307 ALA A C 1
ATOM 2414 O O . ALA A 1 307 ? 0.973 4.996 8.642 1.00 97.62 307 ALA A O 1
ATOM 2415 N N . ASN A 1 308 ? 1.330 6.732 7.264 1.00 96.00 308 ASN A N 1
ATOM 2416 C CA . ASN A 1 308 ? 0.741 7.746 8.139 1.00 96.00 308 ASN A CA 1
ATOM 2417 C C . ASN A 1 308 ? -0.753 7.485 8.394 1.00 96.00 308 ASN A C 1
ATOM 2419 O O . ASN A 1 308 ? -1.190 7.475 9.548 1.00 96.00 308 ASN A O 1
ATOM 2423 N N . SER A 1 309 ? -1.531 7.168 7.354 1.00 96.44 309 SER A N 1
ATOM 2424 C CA . SER A 1 309 ? -2.960 6.838 7.504 1.00 96.44 309 SER A CA 1
ATOM 2425 C C . SER A 1 309 ? -3.198 5.534 8.292 1.00 96.44 309 SER A C 1
ATOM 2427 O O . SER A 1 309 ? -4.210 5.371 8.986 1.00 96.44 309 SER A O 1
ATOM 2429 N N . LEU A 1 310 ? -2.270 4.572 8.216 1.00 95.00 310 LEU A N 1
ATOM 2430 C CA . LEU A 1 310 ? -2.290 3.347 9.020 1.00 95.00 310 LEU A CA 1
ATOM 2431 C C . LEU A 1 310 ? -1.942 3.636 10.482 1.00 95.00 310 LEU A C 1
ATOM 2433 O O . LEU A 1 310 ? -2.563 3.048 11.367 1.00 95.00 310 LEU A O 1
ATOM 2437 N N . ALA A 1 311 ? -1.040 4.590 10.726 1.00 92.69 311 ALA A N 1
ATOM 2438 C CA . ALA A 1 311 ? -0.723 5.110 12.053 1.00 92.69 311 ALA A CA 1
ATOM 2439 C C . ALA A 1 311 ? -1.848 5.981 12.645 1.00 92.69 311 ALA A C 1
ATOM 2441 O O . ALA A 1 311 ? -1.768 6.362 13.812 1.00 92.69 311 ALA A O 1
ATOM 2442 N N . GLY A 1 312 ? -2.911 6.260 11.881 1.00 91.12 312 GLY A N 1
ATOM 2443 C CA . GLY A 1 312 ? -4.072 7.043 12.310 1.00 91.12 312 GLY A CA 1
ATOM 2444 C C . GLY A 1 312 ? -3.891 8.555 12.183 1.00 91.12 312 GLY A C 1
ATOM 2445 O O . GLY A 1 312 ? -4.667 9.298 12.776 1.00 91.12 312 GLY A O 1
ATOM 2446 N N . LEU A 1 313 ? -2.885 9.004 11.431 1.00 91.69 313 LEU A N 1
ATOM 2447 C CA . LEU A 1 313 ? -2.704 10.411 11.090 1.00 91.69 313 LEU A CA 1
ATOM 2448 C C . LEU A 1 313 ? -3.634 10.794 9.935 1.00 91.69 313 LEU A C 1
ATOM 2450 O O . LEU A 1 313 ? -3.930 9.973 9.065 1.00 91.69 313 LEU A O 1
ATOM 2454 N N . VAL A 1 314 ? -4.089 12.045 9.939 1.00 91.94 314 VAL A N 1
ATOM 2455 C CA . VAL A 1 314 ? -4.989 12.608 8.927 1.00 91.94 314 VAL A CA 1
ATOM 2456 C C . VAL A 1 314 ? -4.347 13.870 8.365 1.00 91.94 314 VAL A C 1
ATOM 2458 O O . VAL A 1 314 ? -3.891 14.725 9.129 1.00 91.94 314 VAL A O 1
ATOM 2461 N N . ARG A 1 315 ? -4.302 13.996 7.033 1.00 90.44 315 ARG A N 1
ATOM 2462 C CA . ARG A 1 315 ? -3.895 15.244 6.375 1.00 90.44 315 ARG A CA 1
ATOM 2463 C C . ARG A 1 315 ? -4.848 16.387 6.751 1.00 90.44 315 ARG A C 1
ATOM 2465 O O . ARG A 1 315 ? -6.042 16.144 6.940 1.00 90.44 315 ARG A O 1
ATOM 2472 N N . PRO A 1 316 ? -4.374 17.643 6.803 1.00 86.00 316 PRO A N 1
ATOM 2473 C CA . PRO A 1 316 ? -5.252 18.791 6.988 1.00 86.00 316 PRO A CA 1
ATOM 2474 C C . PRO A 1 316 ? -6.434 18.757 5.998 1.00 86.00 316 PRO A C 1
ATOM 2476 O O . PRO A 1 316 ? -6.213 18.497 4.810 1.00 86.00 316 PRO A O 1
ATOM 2479 N N . PRO A 1 317 ? -7.676 19.073 6.417 1.00 81.19 317 PRO A N 1
ATOM 2480 C CA . PRO A 1 317 ? -8.851 18.995 5.539 1.00 81.19 317 PRO A CA 1
ATOM 2481 C C . PRO A 1 317 ? -8.713 19.774 4.219 1.00 81.19 317 PRO A C 1
ATOM 2483 O O . PRO A 1 317 ? -9.235 19.361 3.181 1.00 81.19 317 PRO A O 1
ATOM 2486 N N . ALA A 1 318 ? -7.967 20.884 4.237 1.00 81.94 318 ALA A N 1
ATOM 2487 C CA . ALA A 1 318 ? -7.672 21.687 3.052 1.00 81.94 318 ALA A CA 1
ATOM 2488 C C . ALA A 1 318 ? -6.785 20.958 2.026 1.00 81.94 318 ALA A C 1
ATOM 2490 O O . ALA A 1 318 ? -6.961 21.151 0.824 1.00 81.94 318 ALA A O 1
ATOM 2491 N N . GLU A 1 319 ? -5.844 20.130 2.482 1.00 85.06 319 GLU A N 1
ATOM 2492 C CA . GLU A 1 319 ? -5.011 19.290 1.615 1.00 85.06 319 GLU A CA 1
ATOM 2493 C C . GLU A 1 319 ? -5.803 18.088 1.115 1.00 85.06 319 GLU A C 1
ATOM 2495 O O . GLU A 1 319 ? -5.787 17.796 -0.079 1.00 85.06 319 GLU A O 1
ATOM 2500 N N . LEU A 1 320 ? -6.579 17.455 1.998 1.00 84.81 320 LEU A N 1
ATOM 2501 C CA . LEU A 1 320 ? -7.411 16.308 1.649 1.00 84.81 320 LEU A CA 1
ATOM 2502 C C . LEU A 1 320 ? -8.438 16.648 0.558 1.00 84.81 320 LEU A C 1
ATOM 2504 O O . LEU A 1 320 ? -8.652 15.876 -0.373 1.00 84.81 320 LEU A O 1
ATOM 2508 N N . SER A 1 321 ? -9.026 17.844 0.622 1.00 79.44 321 SER A N 1
ATOM 2509 C CA . SER A 1 321 ? -9.980 18.334 -0.383 1.00 79.44 321 SER A CA 1
ATOM 2510 C C . SER A 1 321 ? -9.352 18.567 -1.764 1.00 79.44 321 SER A C 1
ATOM 2512 O O . SER A 1 321 ? -10.076 18.673 -2.752 1.00 79.44 321 SER A O 1
ATOM 2514 N N . ARG A 1 322 ? -8.017 18.664 -1.846 1.00 83.44 322 ARG A N 1
ATOM 2515 C CA . ARG A 1 322 ? -7.265 18.842 -3.100 1.00 83.44 322 ARG A CA 1
ATOM 2516 C C . ARG A 1 322 ? -6.802 17.521 -3.709 1.00 83.44 322 ARG A C 1
ATOM 2518 O O . ARG A 1 322 ? -6.291 17.541 -4.826 1.00 83.44 322 ARG A O 1
ATOM 2525 N N . VAL A 1 323 ? -6.958 16.399 -3.004 1.00 84.12 323 VAL A N 1
ATOM 2526 C CA . VAL A 1 323 ? -6.575 15.084 -3.523 1.00 84.12 323 VAL A CA 1
ATOM 2527 C C . VAL A 1 323 ? -7.471 14.738 -4.709 1.00 84.12 323 VAL A C 1
ATOM 2529 O O . VAL A 1 323 ? -8.695 14.651 -4.591 1.00 84.12 323 VAL A O 1
ATOM 2532 N N . VAL A 1 324 ? -6.847 14.542 -5.869 1.00 84.56 324 VAL A N 1
ATOM 2533 C CA . VAL A 1 324 ? -7.514 14.099 -7.092 1.00 84.56 324 VAL A CA 1
ATOM 2534 C C . VAL A 1 324 ? -7.176 12.633 -7.293 1.00 84.56 324 VAL A C 1
ATOM 2536 O O . VAL A 1 324 ? -6.075 12.303 -7.721 1.00 84.56 324 VAL A O 1
ATOM 2539 N N . LEU A 1 325 ? -8.137 11.761 -6.994 1.00 85.88 325 LEU A N 1
ATOM 2540 C CA . LEU A 1 325 ? -7.987 10.335 -7.257 1.00 85.88 325 LEU A CA 1
ATOM 2541 C C . LEU A 1 325 ? -8.012 10.087 -8.762 1.00 85.88 325 LEU A C 1
ATOM 2543 O O . LEU A 1 325 ? -8.981 10.439 -9.444 1.00 85.88 325 LEU A O 1
ATOM 2547 N N . ARG A 1 326 ? -6.964 9.451 -9.277 1.00 79.44 326 ARG A N 1
ATOM 2548 C CA . ARG A 1 326 ? -6.952 8.964 -10.652 1.00 79.44 326 ARG A CA 1
ATOM 2549 C C . ARG A 1 326 ? -7.633 7.595 -10.694 1.00 79.44 326 ARG A C 1
ATOM 2551 O O . ARG A 1 326 ? -7.293 6.730 -9.889 1.00 79.44 326 ARG A O 1
ATOM 2558 N N . PRO A 1 327 ? -8.591 7.366 -11.609 1.00 75.62 327 PRO A N 1
ATOM 2559 C CA . PRO A 1 327 ? -9.100 6.023 -11.851 1.00 75.62 327 PRO A CA 1
ATOM 2560 C C . PRO A 1 327 ? -7.937 5.086 -12.183 1.00 75.62 327 PRO A C 1
ATOM 2562 O O . PRO A 1 327 ? -7.140 5.391 -13.071 1.00 75.62 327 PRO A O 1
ATOM 2565 N N . THR A 1 328 ? -7.832 3.956 -11.484 1.00 73.00 328 THR A N 1
ATOM 2566 C CA . THR A 1 328 ? -6.749 2.984 -11.721 1.00 73.00 328 THR A CA 1
ATOM 2567 C C . THR A 1 328 ? -6.804 2.355 -13.112 1.00 73.00 328 THR A C 1
ATOM 2569 O O . THR A 1 328 ? -5.766 1.930 -13.611 1.00 73.00 328 THR A O 1
ATOM 2572 N N . ASP A 1 329 ? -7.968 2.386 -13.771 1.00 70.06 329 ASP A N 1
ATOM 2573 C CA . ASP A 1 329 ? -8.152 1.994 -15.176 1.00 70.06 329 ASP A CA 1
ATOM 2574 C C . ASP A 1 329 ? -7.355 2.873 -16.159 1.00 70.06 329 ASP A C 1
ATOM 2576 O O . ASP A 1 329 ? -7.089 2.455 -17.283 1.00 70.06 329 ASP A O 1
ATOM 2580 N N . ASN A 1 330 ? -6.943 4.076 -15.738 1.00 70.56 330 ASN A N 1
ATOM 2581 C CA . ASN A 1 330 ? -6.104 4.976 -16.535 1.00 70.56 330 ASN A CA 1
ATOM 2582 C C . ASN A 1 330 ? -4.602 4.704 -16.351 1.00 70.56 330 ASN A C 1
ATOM 2584 O O . ASN A 1 330 ? -3.771 5.417 -16.913 1.00 70.56 330 ASN A O 1
ATOM 2588 N N . LEU A 1 331 ? -4.238 3.730 -15.517 1.00 74.56 331 LEU A N 1
ATOM 2589 C CA . LEU A 1 331 ? -2.857 3.372 -15.227 1.00 74.56 331 LEU A CA 1
ATOM 2590 C C . LEU A 1 331 ? -2.566 1.993 -15.792 1.00 74.56 331 LEU A C 1
ATOM 2592 O O . LEU A 1 331 ? -3.426 1.111 -15.806 1.00 74.56 331 LEU A O 1
ATOM 2596 N N . ARG A 1 332 ? -1.319 1.777 -16.210 1.00 82.62 332 ARG A N 1
ATOM 2597 C CA . ARG A 1 332 ? -0.916 0.451 -16.661 1.00 82.62 332 ARG A CA 1
ATOM 2598 C C . ARG A 1 332 ? -1.029 -0.560 -15.523 1.00 82.62 332 ARG A C 1
ATOM 2600 O O . ARG A 1 332 ? -0.486 -0.364 -14.438 1.00 82.62 332 ARG A O 1
ATOM 2607 N N . PHE A 1 333 ? -1.618 -1.705 -15.844 1.00 86.69 333 PHE A N 1
ATOM 2608 C CA . PHE A 1 333 ? -1.636 -2.863 -14.971 1.00 86.69 333 PHE A CA 1
ATOM 2609 C C . PHE A 1 333 ? -0.228 -3.305 -14.536 1.00 86.69 333 PHE A C 1
ATOM 2611 O O . PHE A 1 333 ? 0.641 -3.585 -15.362 1.00 86.69 333 PHE A O 1
ATOM 2618 N N . GLY A 1 334 ? -0.009 -3.391 -13.225 1.00 85.69 334 GLY A N 1
ATOM 2619 C CA . GLY A 1 334 ? 1.242 -3.860 -12.635 1.00 85.69 334 GLY A CA 1
ATOM 2620 C C . GLY A 1 334 ? 2.388 -2.847 -12.638 1.00 85.69 334 GLY A C 1
ATOM 2621 O O . GLY A 1 334 ? 3.477 -3.209 -12.195 1.00 85.69 334 GLY A O 1
ATOM 2622 N N . SER A 1 335 ? 2.192 -1.605 -13.095 1.00 88.06 335 SER A N 1
ATOM 2623 C CA . SER A 1 335 ? 3.241 -0.579 -13.013 1.00 88.06 335 SER A CA 1
ATOM 2624 C C . SER A 1 335 ? 3.449 -0.082 -11.578 1.00 88.06 335 SER A C 1
ATOM 2626 O O . SER A 1 335 ? 2.539 -0.098 -10.748 1.00 88.06 335 SER A O 1
ATOM 2628 N N . VAL A 1 336 ? 4.647 0.412 -11.281 1.00 88.19 336 VAL A N 1
ATOM 2629 C CA . VAL A 1 336 ? 5.005 1.101 -10.035 1.00 88.19 336 VAL A CA 1
ATOM 2630 C C . VAL A 1 336 ? 4.099 2.313 -9.806 1.00 88.19 336 VAL A C 1
ATOM 2632 O O . VAL A 1 336 ? 3.660 2.529 -8.679 1.00 88.19 336 VAL A O 1
ATOM 2635 N N . ALA A 1 337 ? 3.741 3.045 -10.866 1.00 87.81 337 ALA A N 1
ATOM 2636 C CA . ALA A 1 337 ? 2.785 4.149 -10.787 1.00 87.81 337 ALA A CA 1
ATOM 2637 C C . ALA A 1 337 ? 1.383 3.677 -10.361 1.00 87.81 337 ALA A C 1
ATOM 2639 O O . ALA A 1 337 ? 0.758 4.302 -9.508 1.00 87.81 337 ALA A O 1
ATOM 2640 N N . GLN A 1 338 ? 0.899 2.539 -10.881 1.00 90.06 338 GLN A N 1
ATOM 2641 C CA . GLN A 1 338 ? -0.361 1.951 -10.416 1.00 90.06 338 GLN A CA 1
ATOM 2642 C C . GLN A 1 338 ? -0.282 1.559 -8.940 1.00 90.06 338 GLN A C 1
ATOM 2644 O O . GLN A 1 338 ? -1.212 1.833 -8.186 1.00 90.06 338 GLN A O 1
ATOM 2649 N N . VAL A 1 339 ? 0.831 0.961 -8.505 1.00 92.69 339 VAL A N 1
ATOM 2650 C CA . VAL A 1 339 ? 1.046 0.643 -7.086 1.00 92.69 339 VAL A CA 1
ATOM 2651 C C . VAL A 1 339 ? 0.976 1.908 -6.225 1.00 92.69 339 VAL A C 1
ATOM 2653 O O . VAL A 1 339 ? 0.283 1.902 -5.208 1.00 92.69 339 VAL A O 1
ATOM 2656 N N . ALA A 1 340 ? 1.660 2.981 -6.628 1.00 92.81 340 ALA A N 1
ATOM 2657 C CA . ALA A 1 340 ? 1.671 4.248 -5.904 1.00 92.81 340 ALA A CA 1
ATOM 2658 C C . ALA A 1 340 ? 0.262 4.851 -5.785 1.00 92.81 340 ALA A C 1
ATOM 2660 O O . ALA A 1 340 ? -0.192 5.162 -4.687 1.00 92.81 340 ALA A O 1
ATOM 2661 N N . GLU A 1 341 ? -0.470 4.935 -6.892 1.00 92.50 341 GLU A N 1
ATOM 2662 C CA . GLU A 1 341 ? -1.817 5.519 -6.933 1.00 92.50 341 GLU A CA 1
ATOM 2663 C C . GLU A 1 341 ? -2.827 4.693 -6.124 1.00 92.50 341 GLU A C 1
ATOM 2665 O O . GLU A 1 341 ? -3.675 5.246 -5.428 1.00 92.50 341 GLU A O 1
ATOM 2670 N N . VAL A 1 342 ? -2.699 3.361 -6.121 1.00 95.31 342 VAL A N 1
ATOM 2671 C CA . VAL A 1 342 ? -3.497 2.491 -5.244 1.00 95.31 342 VAL A CA 1
ATOM 2672 C C . VAL A 1 342 ? -3.204 2.774 -3.771 1.00 95.31 342 VAL A C 1
ATOM 2674 O O . VAL A 1 342 ? -4.133 2.866 -2.967 1.00 95.31 342 VAL A O 1
ATOM 2677 N N . MET A 1 343 ? -1.930 2.898 -3.395 1.00 97.00 343 MET A N 1
ATOM 2678 C CA . MET A 1 343 ? -1.538 3.174 -2.012 1.00 97.00 343 MET A CA 1
ATOM 2679 C C . MET A 1 343 ? -2.028 4.553 -1.548 1.00 97.00 343 MET A C 1
ATOM 2681 O O . MET A 1 343 ? -2.586 4.641 -0.453 1.00 97.00 343 MET A O 1
ATOM 2685 N N . ASP A 1 344 ? -1.901 5.594 -2.376 1.00 95.12 344 ASP A N 1
ATOM 2686 C CA . ASP A 1 344 ? -2.395 6.941 -2.054 1.00 95.12 344 ASP A CA 1
ATOM 2687 C C . ASP A 1 344 ? -3.931 6.994 -1.998 1.00 95.12 344 ASP A C 1
ATOM 2689 O O . ASP A 1 344 ? -4.497 7.543 -1.052 1.00 95.12 344 ASP A O 1
ATOM 2693 N N . ALA A 1 345 ? -4.637 6.334 -2.924 1.00 96.25 345 ALA A N 1
ATOM 2694 C CA . ALA A 1 345 ? -6.098 6.249 -2.888 1.00 96.25 345 ALA A CA 1
ATOM 2695 C C . ALA A 1 345 ? -6.613 5.528 -1.631 1.00 96.25 345 ALA A C 1
ATOM 2697 O O . ALA A 1 345 ? -7.618 5.933 -1.040 1.00 96.25 345 ALA A O 1
ATOM 2698 N N . LEU A 1 346 ? -5.919 4.478 -1.182 1.00 97.81 346 LEU A N 1
ATOM 2699 C CA . LEU A 1 346 ? -6.242 3.794 0.071 1.00 97.81 346 LEU A CA 1
ATOM 2700 C C . LEU A 1 346 ? -5.890 4.634 1.301 1.00 97.81 346 LEU A C 1
ATOM 2702 O O . LEU A 1 346 ? -6.650 4.608 2.272 1.00 97.81 346 LEU A O 1
ATOM 2706 N N . ALA A 1 347 ? -4.793 5.393 1.266 1.00 97.75 347 ALA A N 1
ATOM 2707 C CA . ALA A 1 347 ? -4.451 6.350 2.314 1.00 97.75 347 ALA A CA 1
ATOM 2708 C C . ALA A 1 347 ? -5.542 7.420 2.449 1.00 97.75 347 ALA A C 1
ATOM 2710 O O . ALA A 1 347 ? -6.105 7.595 3.528 1.00 97.75 347 ALA A O 1
ATOM 2711 N N . TYR A 1 348 ? -5.926 8.037 1.328 1.00 97.50 348 TYR A N 1
ATOM 2712 C CA . TYR A 1 348 ? -7.035 8.983 1.234 1.00 97.50 348 TYR A CA 1
ATOM 2713 C C . TYR A 1 348 ? -8.338 8.390 1.782 1.00 97.50 348 TYR A C 1
ATOM 2715 O O . TYR A 1 348 ? -8.979 8.978 2.650 1.00 97.50 348 TYR A O 1
ATOM 2723 N N . GLY A 1 349 ? -8.709 7.183 1.346 1.00 97.81 349 GLY A N 1
ATOM 2724 C CA . GLY A 1 349 ? -9.910 6.512 1.837 1.00 97.81 349 GLY A CA 1
ATOM 2725 C C . GLY A 1 349 ? -9.881 6.271 3.348 1.00 97.81 349 GLY A C 1
ATOM 2726 O O . GLY A 1 349 ? -10.890 6.461 4.025 1.00 97.81 349 GLY A O 1
ATOM 2727 N N . ARG A 1 350 ? -8.727 5.901 3.914 1.00 97.38 350 ARG A N 1
ATOM 2728 C CA . ARG A 1 350 ? -8.570 5.746 5.367 1.00 97.38 350 ARG A CA 1
ATOM 2729 C C . ARG A 1 350 ? -8.665 7.072 6.112 1.00 97.38 350 ARG A C 1
ATOM 2731 O O . ARG A 1 350 ? -9.282 7.104 7.171 1.00 97.38 350 ARG A O 1
ATOM 2738 N N . GLU A 1 351 ? -8.095 8.144 5.584 1.00 97.31 351 GLU A N 1
ATOM 2739 C CA . GLU A 1 351 ? -8.204 9.490 6.158 1.00 97.31 351 GLU A CA 1
ATOM 2740 C C . GLU A 1 351 ? -9.656 9.989 6.132 1.00 97.31 351 GLU A C 1
ATOM 2742 O O . GLU A 1 351 ? -10.166 10.463 7.146 1.00 97.31 351 GLU A O 1
ATOM 2747 N N . CYS A 1 352 ? -10.377 9.770 5.030 1.00 97.19 352 CYS A N 1
ATOM 2748 C CA . CYS A 1 352 ? -11.818 10.014 4.959 1.00 97.19 352 CYS A CA 1
ATOM 2749 C C . CYS A 1 352 ? -12.589 9.170 5.983 1.00 97.19 352 CYS A C 1
ATOM 2751 O O . CYS A 1 352 ? -13.494 9.679 6.640 1.00 97.19 352 CYS A O 1
ATOM 2753 N N . LEU A 1 353 ? -12.212 7.905 6.198 1.00 96.88 353 LEU A N 1
ATOM 2754 C CA . LEU A 1 353 ? -12.814 7.083 7.251 1.00 96.88 353 LEU A CA 1
ATOM 2755 C C . LEU A 1 353 ? -12.546 7.668 8.650 1.00 96.88 353 LEU A C 1
ATOM 2757 O O . LEU A 1 353 ? -13.456 7.675 9.479 1.00 96.88 353 LEU A O 1
ATOM 2761 N N . GLN A 1 354 ? -11.338 8.183 8.912 1.00 95.81 354 GLN A N 1
ATOM 2762 C CA . GLN A 1 354 ? -11.009 8.873 10.167 1.00 95.81 354 GLN A CA 1
ATOM 2763 C C . GLN A 1 354 ? -11.891 10.105 10.385 1.00 95.81 354 GLN A C 1
ATOM 2765 O O . GLN A 1 354 ? -12.369 10.305 11.498 1.00 95.81 354 GLN A O 1
ATOM 2770 N N . LEU A 1 355 ? -12.173 10.857 9.321 1.00 95.25 355 LEU A N 1
ATOM 2771 C CA . LEU A 1 355 ? -13.048 12.034 9.310 1.00 95.25 355 LEU A CA 1
ATOM 2772 C C . LEU A 1 355 ? -14.547 11.716 9.301 1.00 95.25 355 LEU A C 1
ATOM 2774 O O . LEU A 1 355 ? -15.369 12.630 9.362 1.00 95.25 355 LEU A O 1
ATOM 2778 N N . LEU A 1 356 ? -14.917 10.437 9.199 1.00 96.06 356 LEU A N 1
ATOM 2779 C CA . LEU A 1 356 ? -16.291 10.000 8.951 1.00 96.06 356 LEU A CA 1
ATOM 2780 C C . LEU A 1 356 ? -16.891 10.619 7.668 1.00 96.06 356 LEU A C 1
ATOM 2782 O O . LEU A 1 356 ? -18.087 10.916 7.589 1.00 96.06 356 LEU A O 1
ATOM 2786 N N . ASP A 1 357 ? -16.058 10.794 6.645 1.00 95.06 357 ASP A N 1
ATOM 2787 C CA . ASP A 1 357 ? -16.443 11.223 5.306 1.00 95.06 357 ASP A CA 1
ATOM 2788 C C . ASP A 1 357 ? -16.786 10.022 4.416 1.00 95.06 357 ASP A C 1
ATOM 2790 O O . ASP A 1 357 ? -15.928 9.433 3.754 1.00 95.06 357 ASP A O 1
ATOM 2794 N N . ARG A 1 358 ? -18.069 9.649 4.418 1.00 95.50 358 ARG A N 1
ATOM 2795 C CA . ARG A 1 358 ? -18.586 8.503 3.663 1.00 95.50 358 ARG A CA 1
ATOM 2796 C C . ARG A 1 358 ? -18.304 8.615 2.162 1.00 95.50 358 ARG A C 1
ATOM 2798 O O . ARG A 1 358 ? -17.825 7.652 1.569 1.00 95.50 358 ARG A O 1
ATOM 2805 N N . ASP A 1 359 ? -18.557 9.778 1.569 1.00 95.12 359 ASP A N 1
ATOM 2806 C CA . ASP A 1 359 ? -18.416 9.983 0.124 1.00 95.12 359 ASP A CA 1
ATOM 2807 C C . ASP A 1 359 ? -16.946 9.889 -0.308 1.00 95.12 359 ASP A C 1
ATOM 2809 O O . ASP A 1 359 ? -16.626 9.335 -1.361 1.00 95.12 359 ASP A O 1
ATOM 2813 N N . GLY A 1 360 ? -16.022 10.393 0.514 1.00 95.56 360 GLY A N 1
ATOM 2814 C CA . GLY A 1 360 ? -14.585 10.216 0.310 1.00 95.56 360 GLY A CA 1
ATOM 2815 C C . GLY A 1 360 ? -14.154 8.746 0.351 1.00 95.56 360 GLY A C 1
ATOM 2816 O O . GLY A 1 360 ? -13.431 8.291 -0.539 1.00 95.56 360 GLY A O 1
ATOM 2817 N N . VAL A 1 361 ? -14.660 7.971 1.320 1.00 97.00 361 VAL A N 1
ATOM 2818 C CA . VAL A 1 361 ? -14.407 6.521 1.398 1.00 97.00 361 VAL A CA 1
ATOM 2819 C C . VAL A 1 361 ? -14.947 5.801 0.162 1.00 97.00 361 VAL A C 1
ATOM 2821 O O . VAL A 1 361 ? -14.230 5.005 -0.442 1.00 97.00 361 VAL A O 1
ATOM 2824 N N . GLU A 1 362 ? -16.185 6.078 -0.248 1.00 96.12 362 GLU A N 1
ATOM 2825 C CA . GLU A 1 362 ? -16.798 5.453 -1.426 1.00 96.12 362 GLU A CA 1
ATOM 2826 C C . GLU A 1 362 ? -16.023 5.784 -2.714 1.00 96.12 362 GLU A C 1
ATOM 2828 O O . GLU A 1 362 ? -15.766 4.883 -3.516 1.00 96.12 362 GLU A O 1
ATOM 2833 N N . ARG A 1 363 ? -15.545 7.029 -2.876 1.00 95.50 363 ARG A N 1
ATOM 2834 C CA . ARG A 1 363 ? -14.671 7.424 -3.996 1.00 95.50 363 ARG A CA 1
ATOM 2835 C C . ARG A 1 363 ? -13.343 6.664 -4.012 1.00 95.50 363 ARG A C 1
ATOM 2837 O O . ARG A 1 363 ? -12.959 6.164 -5.067 1.00 95.50 363 ARG A O 1
ATOM 2844 N N . ALA A 1 364 ? -12.667 6.523 -2.870 1.00 95.88 364 ALA A N 1
ATOM 2845 C CA . ALA A 1 364 ? -11.444 5.718 -2.764 1.00 95.88 364 ALA A CA 1
ATOM 2846 C C . ALA A 1 364 ? -11.679 4.247 -3.131 1.00 95.88 364 ALA A C 1
ATOM 2848 O O . ALA A 1 364 ? -10.920 3.657 -3.899 1.00 95.88 364 ALA A O 1
ATOM 2849 N N . LEU A 1 365 ? -12.749 3.650 -2.600 1.00 95.81 365 LEU A N 1
ATOM 2850 C CA . LEU A 1 365 ? -13.087 2.249 -2.851 1.00 95.81 365 LEU A CA 1
ATOM 2851 C C . LEU A 1 365 ? -13.475 1.988 -4.312 1.00 95.81 365 LEU A C 1
ATOM 2853 O O . LEU A 1 365 ? -13.237 0.879 -4.792 1.00 95.81 365 LEU A O 1
ATOM 2857 N N . ALA A 1 366 ? -14.068 2.977 -4.989 1.00 94.25 366 ALA A N 1
ATOM 2858 C CA . ALA A 1 366 ? -14.395 2.928 -6.411 1.00 94.25 366 ALA A CA 1
ATOM 2859 C C . ALA A 1 366 ? -13.156 3.105 -7.303 1.00 94.25 366 ALA A C 1
ATOM 2861 O O . ALA A 1 366 ? -13.062 2.458 -8.341 1.00 94.25 366 ALA A O 1
ATOM 2862 N N . ALA A 1 367 ? -12.194 3.937 -6.889 1.00 93.00 367 ALA A N 1
ATOM 2863 C CA . ALA A 1 367 ? -10.939 4.129 -7.613 1.00 93.00 367 ALA A CA 1
ATOM 2864 C C . ALA A 1 367 ? -10.022 2.895 -7.563 1.00 93.00 367 ALA A C 1
ATOM 2866 O O . ALA A 1 367 ? -9.187 2.729 -8.450 1.00 93.00 367 ALA A O 1
ATOM 2867 N N . VAL A 1 368 ? -10.181 2.030 -6.552 1.00 93.81 368 VAL A N 1
ATOM 2868 C CA . VAL A 1 368 ? -9.329 0.854 -6.319 1.00 93.81 368 VAL A CA 1
ATOM 2869 C C . VAL A 1 368 ? -10.147 -0.447 -6.355 1.00 93.81 368 VAL A C 1
ATOM 2871 O O . VAL A 1 368 ? -10.681 -0.877 -5.321 1.00 93.81 368 VAL A O 1
ATOM 2874 N N . PRO A 1 369 ? -10.221 -1.116 -7.518 1.00 90.62 369 PRO A N 1
ATOM 2875 C CA . PRO A 1 369 ? -10.716 -2.484 -7.637 1.00 90.62 369 PRO A CA 1
ATOM 2876 C C . PRO A 1 369 ? -9.908 -3.487 -6.793 1.00 90.62 369 PRO A C 1
ATOM 2878 O O . PRO A 1 369 ? -8.732 -3.279 -6.484 1.00 90.62 369 PRO A O 1
ATOM 2881 N N . ALA A 1 370 ? -10.538 -4.596 -6.395 1.00 89.06 370 ALA A N 1
ATOM 2882 C CA . ALA A 1 370 ? -9.930 -5.574 -5.485 1.00 89.06 370 ALA A CA 1
ATOM 2883 C C . ALA A 1 370 ? -8.751 -6.346 -6.108 1.00 89.06 370 ALA A C 1
ATOM 2885 O O . ALA A 1 370 ? -7.787 -6.666 -5.414 1.00 89.06 370 ALA A O 1
ATOM 2886 N N . ASP A 1 371 ? -8.826 -6.639 -7.403 1.00 87.50 371 ASP A N 1
ATOM 2887 C CA . ASP A 1 371 ? -7.773 -7.281 -8.190 1.00 87.50 371 ASP A CA 1
ATOM 2888 C C . ASP A 1 371 ? -6.558 -6.363 -8.371 1.00 87.50 371 ASP A C 1
ATOM 2890 O O . ASP A 1 371 ? -5.423 -6.812 -8.211 1.00 87.50 371 ASP A O 1
ATOM 2894 N N . VAL A 1 372 ? -6.789 -5.068 -8.598 1.00 89.88 372 VAL A N 1
ATOM 2895 C CA . VAL A 1 372 ? -5.738 -4.043 -8.649 1.00 89.88 372 VAL A CA 1
ATOM 2896 C C . VAL A 1 372 ? -5.063 -3.875 -7.279 1.00 89.88 372 VAL A C 1
ATOM 2898 O O . VAL A 1 372 ? -3.835 -3.825 -7.191 1.00 89.88 372 VAL A O 1
ATOM 2901 N N . ALA A 1 373 ? -5.834 -3.880 -6.184 1.00 92.62 373 ALA A N 1
ATOM 2902 C CA . ALA A 1 373 ? -5.273 -3.861 -4.830 1.00 92.62 373 ALA A CA 1
ATOM 2903 C C . ALA A 1 373 ? -4.389 -5.087 -4.537 1.00 92.62 373 ALA A C 1
ATOM 2905 O O . ALA A 1 373 ? -3.373 -4.954 -3.853 1.00 92.62 373 ALA A O 1
ATOM 2906 N N . ALA A 1 374 ? -4.747 -6.262 -5.068 1.00 90.31 374 ALA A N 1
ATOM 2907 C CA . ALA A 1 374 ? -3.952 -7.482 -4.932 1.00 90.31 374 ALA A CA 1
ATOM 2908 C C . ALA A 1 374 ? -2.629 -7.409 -5.713 1.00 90.31 374 ALA A C 1
ATOM 2910 O O . ALA A 1 374 ? -1.593 -7.805 -5.187 1.00 90.31 374 ALA A O 1
ATOM 2911 N N . VAL A 1 375 ? -2.625 -6.833 -6.920 1.00 89.31 375 VAL A N 1
ATOM 2912 C CA . VAL A 1 375 ? -1.389 -6.570 -7.690 1.00 89.31 375 VAL A CA 1
ATOM 2913 C C . VAL A 1 375 ? -0.469 -5.605 -6.943 1.00 89.31 375 VAL A C 1
ATOM 2915 O O . VAL A 1 375 ? 0.736 -5.839 -6.826 1.00 89.31 375 VAL A O 1
ATOM 2918 N N . ALA A 1 376 ? -1.042 -4.548 -6.364 1.00 91.56 376 ALA A N 1
ATOM 2919 C CA . ALA A 1 376 ? -0.317 -3.619 -5.505 1.00 91.56 376 ALA A CA 1
ATOM 2920 C C . ALA A 1 376 ? 0.081 -4.225 -4.146 1.00 91.56 376 ALA A C 1
ATOM 2922 O O . ALA A 1 376 ? 0.843 -3.610 -3.394 1.00 91.56 376 ALA A O 1
ATOM 2923 N N . GLY A 1 377 ? -0.378 -5.439 -3.830 1.00 91.56 377 GLY A N 1
ATOM 2924 C CA . GLY A 1 377 ? -0.042 -6.150 -2.604 1.00 91.56 377 GLY A CA 1
ATOM 2925 C C . GLY A 1 377 ? -0.553 -5.461 -1.337 1.00 91.56 377 GLY A C 1
ATOM 2926 O O . GLY A 1 377 ? 0.131 -5.515 -0.312 1.00 91.56 377 GLY A O 1
ATOM 2927 N N . VAL A 1 378 ? -1.683 -4.759 -1.443 1.00 95.12 378 VAL A N 1
ATOM 2928 C CA . VAL A 1 378 ? -2.373 -4.025 -0.368 1.00 95.12 378 VAL A CA 1
ATOM 2929 C C . VAL A 1 378 ? -3.868 -4.372 -0.334 1.00 95.12 378 VAL A C 1
ATOM 2931 O O . VAL A 1 378 ? -4.714 -3.570 0.080 1.00 95.12 378 VAL A O 1
ATOM 2934 N N . TRP A 1 379 ? -4.216 -5.587 -0.761 1.00 95.25 379 TRP A N 1
ATOM 2935 C CA . TRP A 1 379 ? -5.583 -6.103 -0.744 1.00 95.25 379 TRP A CA 1
ATOM 2936 C C . TRP A 1 379 ? -6.211 -6.026 0.653 1.00 95.25 379 TRP A C 1
ATOM 2938 O O . TRP A 1 379 ? -7.359 -5.597 0.793 1.00 95.25 379 TRP A O 1
ATOM 2948 N N . ALA A 1 380 ? -5.458 -6.357 1.706 1.00 95.88 380 ALA A N 1
ATOM 2949 C CA . ALA A 1 380 ? -5.963 -6.328 3.076 1.00 95.88 380 ALA A CA 1
ATOM 2950 C C . ALA A 1 380 ? -6.342 -4.906 3.521 1.00 95.88 380 ALA A C 1
ATOM 2952 O O . ALA A 1 380 ? -7.311 -4.731 4.263 1.00 95.88 380 ALA A O 1
ATOM 2953 N N . ALA A 1 381 ? -5.629 -3.881 3.040 1.00 97.00 381 ALA A N 1
ATOM 2954 C CA . ALA A 1 381 ? -5.968 -2.486 3.313 1.00 97.00 381 ALA A CA 1
ATOM 2955 C C . ALA A 1 381 ? -7.278 -2.089 2.619 1.00 97.00 381 ALA A C 1
ATOM 2957 O O . ALA A 1 381 ? -8.155 -1.493 3.250 1.00 97.00 381 ALA A O 1
ATOM 2958 N N . ARG A 1 382 ? -7.455 -2.495 1.355 1.00 97.06 382 ARG A N 1
ATOM 2959 C CA . ARG A 1 382 ? -8.683 -2.260 0.582 1.00 97.06 382 ARG A CA 1
ATOM 2960 C C . ARG A 1 382 ? -9.903 -2.962 1.182 1.00 97.06 382 ARG A C 1
ATOM 2962 O O . ARG A 1 382 ? -10.965 -2.346 1.299 1.00 97.06 382 ARG A O 1
ATOM 2969 N N . VAL A 1 383 ? -9.772 -4.231 1.570 1.00 97.19 383 VAL A N 1
ATOM 2970 C CA . VAL A 1 383 ? -10.857 -4.999 2.208 1.00 97.19 383 VAL A CA 1
ATOM 2971 C C . VAL A 1 383 ? -11.135 -4.482 3.615 1.00 97.19 383 VAL A C 1
ATOM 2973 O O . VAL A 1 383 ? -12.297 -4.342 3.993 1.00 97.19 383 VAL A O 1
ATOM 2976 N N . GLY A 1 384 ? -10.100 -4.135 4.382 1.00 97.19 384 GLY A N 1
ATOM 2977 C CA . GLY A 1 384 ? -10.246 -3.534 5.705 1.00 97.19 384 GLY A CA 1
ATOM 2978 C C . GLY A 1 384 ? -11.022 -2.214 5.669 1.00 97.19 384 GLY A C 1
ATOM 2979 O O . GLY A 1 384 ? -11.926 -2.023 6.483 1.00 97.19 384 GLY A O 1
ATOM 2980 N N . LEU A 1 385 ? -10.728 -1.338 4.701 1.00 98.06 385 LEU A N 1
ATOM 2981 C CA . LEU A 1 385 ? -11.441 -0.071 4.506 1.00 98.06 385 LEU A CA 1
ATOM 2982 C C . LEU A 1 385 ? -12.923 -0.290 4.165 1.00 98.06 385 LEU A C 1
ATOM 2984 O O . LEU A 1 385 ? -13.792 0.307 4.797 1.00 98.06 385 LEU A O 1
ATOM 2988 N N . GLU A 1 386 ? -13.222 -1.184 3.221 1.00 97.62 386 GLU A N 1
ATOM 2989 C CA . GLU A 1 386 ? -14.603 -1.545 2.865 1.00 97.62 386 GLU A CA 1
ATOM 2990 C C . GLU A 1 386 ? -15.372 -2.126 4.054 1.00 97.62 386 GLU A C 1
ATOM 2992 O O . GLU A 1 386 ? -16.512 -1.750 4.318 1.00 97.62 386 GLU A O 1
ATOM 2997 N N . THR A 1 387 ? -14.728 -3.022 4.797 1.00 97.12 387 THR A N 1
ATOM 2998 C CA . THR A 1 387 ? -15.318 -3.694 5.955 1.00 97.12 387 THR A CA 1
ATOM 2999 C C . THR A 1 387 ? -15.633 -2.695 7.066 1.00 97.12 387 THR A C 1
ATOM 3001 O O . THR A 1 387 ? -16.713 -2.742 7.653 1.00 97.12 387 THR A O 1
ATOM 3004 N N . MET A 1 388 ? -14.719 -1.761 7.341 1.00 96.50 388 MET A N 1
ATOM 3005 C CA . MET A 1 388 ? -14.962 -0.686 8.302 1.00 96.50 388 MET A CA 1
ATOM 3006 C C . MET A 1 388 ? -16.059 0.266 7.825 1.00 96.50 388 MET A C 1
ATOM 3008 O O . MET A 1 388 ? -16.929 0.615 8.615 1.00 96.50 388 MET A O 1
ATOM 3012 N N . SER A 1 389 ? -16.078 0.625 6.539 1.00 96.06 389 SER A N 1
ATOM 3013 C CA . SER A 1 389 ? -17.160 1.424 5.951 1.00 96.06 389 SER A CA 1
ATOM 3014 C C . SER A 1 389 ? -18.528 0.764 6.168 1.00 96.06 389 SER A C 1
ATOM 3016 O O . SER A 1 389 ? -19.453 1.390 6.689 1.00 96.06 389 SER A O 1
ATOM 3018 N N . ALA A 1 390 ? -18.633 -0.541 5.892 1.00 93.50 390 ALA A N 1
ATOM 3019 C CA . ALA A 1 390 ? -19.843 -1.317 6.150 1.00 93.50 390 ALA A CA 1
ATOM 3020 C C . ALA A 1 390 ? -20.203 -1.377 7.645 1.00 93.50 390 ALA A C 1
ATOM 3022 O O . ALA A 1 390 ? -21.381 -1.351 7.987 1.00 93.50 390 ALA A O 1
ATOM 3023 N N . ALA A 1 391 ? -19.213 -1.426 8.539 1.00 92.38 391 ALA A N 1
ATOM 3024 C CA . ALA A 1 391 ? -19.450 -1.438 9.980 1.00 92.38 391 ALA A CA 1
ATOM 3025 C C . ALA A 1 391 ? -19.979 -0.098 10.519 1.00 92.38 391 ALA A C 1
ATOM 3027 O O . ALA A 1 391 ? -20.758 -0.093 11.473 1.00 92.38 391 ALA A O 1
ATOM 3028 N N . ILE A 1 392 ? -19.555 1.025 9.931 1.00 93.75 392 ILE A N 1
ATOM 3029 C CA . ILE A 1 392 ? -19.954 2.373 10.353 1.00 93.75 392 ILE A CA 1
ATOM 3030 C C . ILE A 1 392 ? -21.286 2.786 9.709 1.00 93.75 392 ILE A C 1
ATOM 3032 O O . ILE A 1 392 ? -22.196 3.212 10.419 1.00 93.75 392 ILE A O 1
ATOM 3036 N N . TRP A 1 393 ? -21.434 2.642 8.390 1.00 94.06 393 TRP A N 1
ATOM 3037 C CA . TRP A 1 393 ? -22.591 3.171 7.648 1.00 94.06 393 TRP A CA 1
ATOM 3038 C C . TRP A 1 393 ? -23.512 2.108 7.037 1.00 94.06 393 TRP A C 1
ATOM 3040 O O . TRP A 1 393 ? -24.598 2.451 6.572 1.00 94.06 393 TRP A O 1
ATOM 3050 N N . GLY A 1 394 ? -23.088 0.844 6.991 1.00 90.06 394 GLY A N 1
ATOM 3051 C CA . GLY A 1 394 ? -23.809 -0.240 6.321 1.00 90.06 394 GLY A CA 1
ATOM 3052 C C . GLY A 1 394 ? -24.538 -1.199 7.266 1.00 90.06 394 GLY A C 1
ATOM 3053 O O . GLY A 1 394 ? -24.758 -0.912 8.441 1.00 90.06 394 GLY A O 1
ATOM 3054 N N . ASP A 1 395 ? -24.909 -2.363 6.722 1.00 86.75 395 ASP A N 1
ATOM 3055 C CA . ASP A 1 395 ? -25.398 -3.515 7.487 1.00 86.75 395 ASP A CA 1
ATOM 3056 C C . ASP A 1 395 ? -24.204 -4.364 7.974 1.00 86.75 395 ASP A C 1
ATOM 3058 O O . ASP A 1 395 ? -23.508 -4.970 7.145 1.00 86.75 395 ASP A O 1
ATOM 3062 N N . PRO A 1 396 ? -23.967 -4.467 9.297 1.00 88.94 396 PRO A N 1
ATOM 3063 C CA . PRO A 1 396 ? -22.852 -5.234 9.838 1.00 88.94 396 PRO A CA 1
ATOM 3064 C C . PRO A 1 396 ? -22.886 -6.733 9.501 1.00 88.94 396 PRO A C 1
ATOM 3066 O O . PRO A 1 396 ? -21.832 -7.347 9.327 1.00 88.94 396 PRO A O 1
ATOM 3069 N N . ALA A 1 397 ? -24.067 -7.347 9.382 1.00 85.06 397 ALA A N 1
ATOM 3070 C CA . ALA A 1 397 ? -24.173 -8.767 9.048 1.00 85.06 397 ALA A CA 1
ATOM 3071 C C . ALA A 1 397 ? -23.786 -9.013 7.584 1.00 85.06 397 ALA A C 1
ATOM 3073 O O . ALA A 1 397 ? -23.004 -9.919 7.279 1.00 85.06 397 ALA A O 1
ATOM 3074 N N . HIS A 1 398 ? -24.276 -8.163 6.679 1.00 85.75 398 HIS A N 1
ATOM 3075 C CA . HIS A 1 398 ? -23.865 -8.181 5.280 1.00 85.75 398 HIS A CA 1
ATOM 3076 C C . HIS A 1 398 ? -22.362 -7.902 5.121 1.00 85.75 398 HIS A C 1
ATOM 3078 O O . HIS A 1 398 ? -21.677 -8.630 4.399 1.00 85.75 398 HIS A O 1
ATOM 3084 N N . GLY A 1 399 ? -21.831 -6.908 5.842 1.00 91.12 399 GLY A N 1
ATOM 3085 C CA . GLY A 1 399 ? -20.401 -6.592 5.861 1.00 91.12 399 GLY A CA 1
ATOM 3086 C C . GLY A 1 399 ? -19.540 -7.772 6.318 1.00 91.12 399 GLY A C 1
ATOM 3087 O O . GLY A 1 399 ? -18.526 -8.075 5.691 1.00 91.12 399 GLY A O 1
ATOM 3088 N N . LEU A 1 400 ? -19.972 -8.501 7.353 1.00 90.56 400 LEU A N 1
ATOM 3089 C CA . LEU A 1 400 ? -19.264 -9.687 7.842 1.00 90.56 400 LEU A CA 1
ATOM 3090 C C . LEU A 1 400 ? -19.256 -10.812 6.804 1.00 90.56 400 LEU A C 1
ATOM 3092 O O . LEU A 1 400 ? -18.214 -11.422 6.577 1.00 90.56 400 LEU A O 1
ATOM 3096 N N . ASN A 1 401 ? -20.386 -11.062 6.141 1.00 86.50 401 ASN A N 1
ATOM 3097 C CA . ASN A 1 401 ? -20.461 -12.064 5.078 1.00 86.50 401 ASN A CA 1
ATOM 3098 C C . ASN A 1 401 ? -19.562 -11.704 3.888 1.00 86.50 401 ASN A C 1
ATOM 3100 O O . ASN A 1 401 ? -18.862 -12.576 3.373 1.00 86.50 401 ASN A O 1
ATOM 3104 N N . ARG A 1 402 ? -19.523 -10.425 3.483 1.00 93.00 402 ARG A N 1
ATOM 3105 C CA . ARG A 1 402 ? -18.606 -9.948 2.435 1.00 93.00 402 ARG A CA 1
ATOM 3106 C C . ARG A 1 402 ? -17.147 -10.136 2.826 1.00 93.00 402 ARG A C 1
ATOM 3108 O O . ARG A 1 402 ? -16.385 -10.663 2.022 1.00 93.00 402 ARG A O 1
ATOM 3115 N N . LEU A 1 403 ? -16.775 -9.782 4.058 1.00 94.88 403 LEU A N 1
ATOM 3116 C CA . LEU A 1 403 ? -15.424 -10.011 4.567 1.00 94.88 403 LEU A CA 1
ATOM 3117 C C . LEU A 1 403 ? -15.058 -11.498 4.501 1.00 94.88 403 LEU A C 1
ATOM 3119 O O . LEU A 1 403 ? -14.027 -11.847 3.939 1.00 94.88 403 LEU A O 1
ATOM 3123 N N . LEU A 1 404 ? -15.901 -12.384 5.037 1.00 90.88 404 LEU A N 1
ATOM 3124 C CA . LEU A 1 404 ? -15.634 -13.826 5.029 1.00 90.88 404 LEU A CA 1
ATOM 3125 C C . LEU A 1 404 ? -15.523 -14.381 3.601 1.00 90.88 404 LEU A C 1
ATOM 3127 O O . LEU A 1 404 ? -14.649 -15.204 3.337 1.00 90.88 404 LEU A O 1
ATOM 3131 N N . SER A 1 405 ? -16.356 -13.896 2.676 1.00 88.38 405 SER A N 1
ATOM 3132 C CA . SER A 1 405 ? -16.264 -14.245 1.257 1.00 88.38 405 SER A CA 1
ATOM 3133 C C . SER A 1 405 ? -14.954 -13.765 0.631 1.00 88.38 405 SER A C 1
ATOM 3135 O O . SER A 1 405 ? -14.357 -14.501 -0.149 1.00 88.38 405 SER A O 1
ATOM 3137 N N . ALA A 1 406 ? -14.494 -12.558 0.968 1.00 91.75 406 ALA A N 1
ATOM 3138 C CA . ALA A 1 406 ? -13.231 -12.020 0.474 1.00 91.75 406 ALA A CA 1
ATOM 3139 C C . ALA A 1 406 ? -12.036 -12.839 0.990 1.00 91.75 406 ALA A C 1
ATOM 3141 O O . ALA A 1 406 ? -11.173 -13.214 0.202 1.00 91.75 406 ALA A O 1
ATOM 3142 N N . LEU A 1 407 ? -12.022 -13.192 2.283 1.00 90.19 407 LEU A N 1
ATOM 3143 C CA . LEU A 1 407 ? -10.986 -14.050 2.876 1.00 90.19 407 LEU A CA 1
ATOM 3144 C C . LEU A 1 407 ? -10.956 -15.441 2.221 1.00 90.19 407 LEU A C 1
ATOM 3146 O O . LEU A 1 407 ? -9.886 -15.989 1.975 1.00 90.19 407 LEU A O 1
ATOM 3150 N N . ALA A 1 408 ? -12.126 -16.009 1.911 1.00 87.00 408 ALA A N 1
ATOM 3151 C CA . ALA A 1 408 ? -12.232 -17.310 1.249 1.00 87.00 408 ALA A CA 1
ATOM 3152 C C . ALA A 1 408 ? -11.783 -17.282 -0.224 1.00 87.00 408 ALA A C 1
ATOM 3154 O O . ALA A 1 408 ? -11.323 -18.301 -0.736 1.00 87.00 408 ALA A O 1
ATOM 3155 N N . ALA A 1 409 ? -11.912 -16.136 -0.897 1.00 85.62 409 ALA A N 1
ATOM 3156 C CA . ALA A 1 409 ? -11.511 -15.954 -2.291 1.00 85.62 409 ALA A CA 1
ATOM 3157 C C . ALA A 1 409 ? -10.005 -15.680 -2.466 1.00 85.62 409 ALA A C 1
ATOM 3159 O O . ALA A 1 409 ? -9.518 -15.677 -3.597 1.00 85.62 409 ALA A O 1
ATOM 3160 N N . GLN A 1 410 ? -9.262 -15.440 -1.380 1.00 82.19 410 GLN A N 1
ATOM 3161 C CA . GLN A 1 410 ? -7.839 -15.128 -1.463 1.00 82.19 410 GLN A CA 1
ATOM 3162 C C . GLN A 1 410 ? -7.020 -16.363 -1.902 1.00 82.19 410 GLN A C 1
ATOM 3164 O O . GLN A 1 410 ? -7.157 -17.436 -1.301 1.00 82.19 410 GLN A O 1
ATOM 3169 N N . PRO A 1 411 ? -6.137 -16.237 -2.913 1.00 74.00 411 PRO A N 1
ATOM 3170 C CA . PRO A 1 411 ? -5.274 -17.332 -3.348 1.00 74.00 411 PRO A CA 1
ATOM 3171 C C . PRO A 1 411 ? -4.396 -17.868 -2.211 1.00 74.00 411 PRO A C 1
ATOM 3173 O O . PRO A 1 411 ? -3.917 -17.114 -1.364 1.00 74.00 411 PRO A O 1
ATOM 3176 N N . ILE A 1 412 ? -4.122 -19.178 -2.219 1.00 67.38 412 ILE A N 1
ATOM 3177 C CA . ILE A 1 412 ? -3.343 -19.852 -1.163 1.00 67.38 412 ILE A CA 1
ATOM 3178 C C . ILE A 1 412 ? -1.930 -19.257 -1.010 1.00 67.38 412 ILE A C 1
ATOM 3180 O O . ILE A 1 412 ? -1.422 -19.219 0.108 1.00 67.38 412 ILE A O 1
ATOM 3184 N N . GLY A 1 413 ? -1.311 -18.784 -2.099 1.00 63.31 413 GLY A N 1
ATOM 3185 C CA . GLY A 1 413 ? 0.035 -18.192 -2.089 1.00 63.31 413 GLY A CA 1
ATOM 3186 C C . GLY A 1 413 ? 0.104 -16.721 -1.661 1.00 63.31 413 GLY A C 1
ATOM 3187 O O . GLY A 1 413 ? 1.175 -16.245 -1.321 1.00 63.31 413 GLY A O 1
ATOM 3188 N N . ALA A 1 414 ? -1.016 -15.994 -1.628 1.00 66.75 414 ALA A N 1
ATOM 3189 C CA . ALA A 1 414 ? -1.031 -14.541 -1.440 1.00 66.75 414 ALA A CA 1
ATOM 3190 C C . ALA A 1 414 ? -1.882 -14.136 -0.231 1.00 66.75 414 ALA A C 1
ATOM 3192 O O . ALA A 1 414 ? -2.777 -13.304 -0.356 1.00 66.75 414 ALA A O 1
ATOM 3193 N N . ARG A 1 415 ? -1.653 -14.763 0.931 1.00 81.19 415 ARG A N 1
ATOM 3194 C CA . ARG A 1 415 ? -2.462 -14.549 2.141 1.00 81.19 415 ARG A CA 1
ATOM 3195 C C . ARG A 1 415 ? -2.003 -13.346 2.953 1.00 81.19 415 ARG A C 1
ATOM 3197 O O . ARG A 1 415 ? -1.447 -13.489 4.035 1.00 81.19 415 ARG A O 1
ATOM 3204 N N . GLU A 1 416 ? -2.323 -12.152 2.468 1.00 90.62 416 GLU A N 1
ATOM 3205 C CA . GLU A 1 416 ? -2.071 -10.909 3.211 1.00 90.62 416 GLU A CA 1
ATOM 3206 C C . GLU A 1 416 ? -2.726 -10.909 4.607 1.00 90.62 416 GLU A C 1
ATOM 3208 O O . GLU A 1 416 ? -2.240 -10.246 5.515 1.00 90.62 416 GLU A O 1
ATOM 3213 N N . GLN A 1 417 ? -3.802 -11.677 4.823 1.00 89.50 417 GLN A N 1
ATOM 3214 C CA . GLN A 1 417 ? -4.429 -11.826 6.145 1.00 89.50 417 GLN A CA 1
ATOM 3215 C C . GLN A 1 417 ? -3.516 -12.463 7.208 1.00 89.50 417 GLN A C 1
ATOM 3217 O O . GLN A 1 417 ? -3.742 -12.249 8.398 1.00 89.50 417 GLN A O 1
ATOM 3222 N N . ASP A 1 418 ? -2.508 -13.230 6.782 1.00 88.56 418 ASP A N 1
ATOM 3223 C CA . ASP A 1 418 ? -1.540 -13.887 7.664 1.00 88.56 418 ASP A CA 1
ATOM 3224 C C . ASP A 1 418 ? -0.330 -12.968 7.957 1.00 88.56 418 ASP A C 1
ATOM 3226 O O . ASP A 1 418 ? 0.510 -13.284 8.801 1.00 88.56 418 ASP A O 1
ATOM 3230 N N . GLU A 1 419 ? -0.232 -11.814 7.285 1.00 91.12 419 GLU A N 1
ATOM 3231 C CA . GLU A 1 419 ? 0.798 -10.799 7.530 1.00 91.12 419 GLU A CA 1
ATOM 3232 C C . GLU A 1 419 ? 0.424 -9.925 8.741 1.00 91.12 419 GLU A C 1
ATOM 3234 O O . GLU A 1 419 ? -0.761 -9.651 8.943 1.00 91.12 419 GLU A O 1
ATOM 3239 N N . PRO A 1 420 ? 1.386 -9.413 9.535 1.00 92.38 420 PRO A N 1
ATOM 3240 C CA . PRO A 1 420 ? 1.089 -8.627 10.736 1.00 92.38 420 PRO A CA 1
ATOM 3241 C C . PRO A 1 420 ? 0.127 -7.455 10.506 1.00 92.38 420 PRO A C 1
ATOM 3243 O O . PRO A 1 420 ? -0.847 -7.305 11.245 1.00 92.38 420 PRO A O 1
ATOM 3246 N N . MET A 1 421 ? 0.354 -6.646 9.466 1.00 94.00 421 MET A N 1
ATOM 3247 C CA . MET A 1 421 ? -0.517 -5.508 9.161 1.00 94.00 421 MET A CA 1
ATOM 3248 C C . MET A 1 421 ? -1.857 -5.942 8.558 1.00 94.00 421 MET A C 1
ATOM 3250 O O . MET A 1 421 ? -2.900 -5.397 8.923 1.00 94.00 421 MET A O 1
ATOM 3254 N N . GLY A 1 422 ? -1.873 -6.943 7.675 1.00 93.81 422 GLY A N 1
ATOM 3255 C CA . GLY A 1 422 ? -3.123 -7.452 7.109 1.00 93.81 422 GLY A CA 1
ATOM 3256 C C . GLY A 1 422 ? -4.019 -8.093 8.170 1.00 93.81 422 GLY A C 1
ATOM 3257 O O . GLY A 1 422 ? -5.193 -7.731 8.287 1.00 93.81 422 GLY A O 1
ATOM 3258 N N . GLY A 1 423 ? -3.450 -8.945 9.023 1.00 92.81 423 GLY A N 1
ATOM 3259 C CA . GLY A 1 423 ? -4.114 -9.524 10.188 1.00 92.81 423 GLY A CA 1
ATOM 3260 C C . GLY A 1 423 ? -4.604 -8.462 11.175 1.00 92.81 423 GLY A C 1
ATOM 3261 O O . GLY A 1 423 ? -5.721 -8.571 11.685 1.00 92.81 423 GLY A O 1
ATOM 326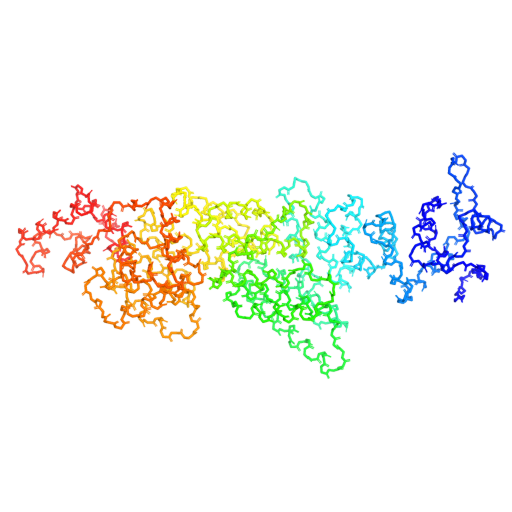2 N N . LEU A 1 424 ? -3.840 -7.383 11.386 1.00 93.62 424 LEU A N 1
ATOM 3263 C CA . LEU A 1 424 ? -4.280 -6.241 12.190 1.00 93.62 424 LEU A CA 1
ATOM 3264 C C . LEU A 1 424 ? -5.526 -5.569 11.600 1.00 93.62 424 LEU A C 1
ATOM 3266 O O . LEU A 1 424 ? -6.524 -5.393 12.302 1.00 93.62 424 LEU A O 1
ATOM 3270 N N . MET A 1 425 ? -5.475 -5.164 10.329 1.00 95.44 425 MET A N 1
ATOM 3271 C CA . MET A 1 425 ? -6.558 -4.417 9.680 1.00 95.44 425 MET A CA 1
ATOM 3272 C C . MET A 1 425 ? -7.838 -5.247 9.592 1.00 95.44 425 MET A C 1
ATOM 3274 O O . MET A 1 425 ? -8.909 -4.792 10.004 1.00 95.44 425 MET A O 1
ATOM 3278 N N . LEU A 1 426 ? -7.717 -6.479 9.096 1.00 95.88 426 LEU A N 1
ATOM 3279 C CA . LEU A 1 426 ? -8.843 -7.388 8.910 1.00 95.88 426 LEU A CA 1
ATOM 3280 C C . LEU A 1 426 ? -9.377 -7.876 10.257 1.00 95.88 426 LEU A C 1
ATOM 3282 O O . LEU A 1 426 ? -10.589 -7.912 10.453 1.00 95.88 426 LEU A O 1
ATOM 3286 N N . GLY A 1 427 ? -8.495 -8.169 11.217 1.00 95.31 427 GLY A N 1
ATOM 3287 C CA . GLY A 1 427 ? -8.867 -8.547 12.578 1.00 95.31 427 GLY A CA 1
ATOM 3288 C C . GLY A 1 427 ? -9.635 -7.442 13.303 1.00 95.31 427 GLY A C 1
ATOM 3289 O O . GLY A 1 427 ? -10.685 -7.714 13.886 1.00 95.31 427 GLY A O 1
ATOM 3290 N N . ARG A 1 428 ? -9.182 -6.180 13.216 1.00 95.56 428 ARG A N 1
ATOM 3291 C CA . ARG A 1 428 ? -9.892 -5.020 13.793 1.00 95.56 428 ARG A CA 1
ATOM 3292 C C . ARG A 1 428 ? -11.276 -4.839 13.176 1.00 95.56 428 ARG A C 1
ATOM 3294 O O . ARG A 1 428 ? -12.246 -4.654 13.912 1.00 95.56 428 ARG A O 1
ATOM 3301 N N . ALA A 1 429 ? -11.371 -4.898 11.850 1.00 96.38 429 ALA A N 1
ATOM 3302 C CA . ALA A 1 429 ? -12.634 -4.716 11.144 1.00 96.38 429 ALA A CA 1
ATOM 3303 C C . ALA A 1 429 ? -13.617 -5.866 11.436 1.00 96.38 429 ALA A C 1
ATOM 3305 O O . ALA A 1 429 ? -14.782 -5.625 11.756 1.00 96.38 429 ALA A O 1
ATOM 3306 N N . ARG A 1 430 ? -13.126 -7.114 11.445 1.00 96.81 430 ARG A N 1
ATOM 3307 C CA . ARG A 1 430 ? -13.897 -8.307 11.821 1.00 96.81 430 ARG A CA 1
ATOM 3308 C C . ARG A 1 430 ? -14.407 -8.234 13.254 1.00 96.81 430 ARG A C 1
ATOM 3310 O O . ARG A 1 430 ? -15.594 -8.455 13.480 1.00 96.81 430 ARG A O 1
ATOM 3317 N N . ALA A 1 431 ? -13.535 -7.922 14.213 1.00 96.25 431 ALA A N 1
ATOM 3318 C CA . ALA A 1 431 ? -13.913 -7.798 15.618 1.00 96.25 431 ALA A CA 1
ATOM 3319 C C . ALA A 1 431 ? -14.989 -6.720 15.802 1.00 96.25 431 ALA A C 1
ATOM 3321 O O . ALA A 1 431 ? -15.964 -6.944 16.517 1.00 96.25 431 ALA A O 1
ATOM 3322 N N . HIS A 1 432 ? -14.868 -5.585 15.104 1.00 95.81 432 HIS A N 1
ATOM 3323 C CA . HIS A 1 432 ? -15.867 -4.524 15.176 1.00 95.81 432 HIS A CA 1
ATOM 3324 C C . HIS A 1 432 ? -17.221 -4.946 14.589 1.00 95.81 432 HIS A C 1
ATOM 3326 O O . HIS A 1 432 ? -18.237 -4.778 15.260 1.00 95.81 432 HIS A O 1
ATOM 3332 N N . LEU A 1 433 ? -17.257 -5.567 13.406 1.00 93.12 433 LEU A N 1
ATOM 3333 C CA . LEU A 1 433 ? -18.499 -6.112 12.841 1.00 93.12 433 LEU A CA 1
ATOM 3334 C C . LEU A 1 433 ? -19.152 -7.145 13.765 1.00 93.12 433 LEU A C 1
ATOM 3336 O O . LEU A 1 433 ? -20.360 -7.099 13.983 1.00 93.12 433 LEU A O 1
ATOM 3340 N N . LEU A 1 434 ? -18.355 -8.043 14.354 1.00 91.81 434 LEU A N 1
ATOM 3341 C CA . LEU A 1 434 ? -18.836 -9.038 15.314 1.00 91.81 434 LEU A CA 1
ATOM 3342 C C . LEU A 1 434 ? -19.432 -8.381 16.567 1.00 91.81 434 LEU A C 1
ATOM 3344 O O . LEU A 1 434 ? -20.478 -8.822 17.036 1.00 91.81 434 LEU A O 1
ATOM 3348 N N . CYS A 1 435 ? -18.830 -7.297 17.068 1.00 92.12 435 CYS A N 1
ATOM 3349 C CA . CYS A 1 435 ? -19.423 -6.501 18.145 1.00 92.12 435 CYS A CA 1
ATOM 3350 C C . CYS A 1 435 ? -20.764 -5.892 17.720 1.00 92.12 435 CYS A C 1
ATOM 3352 O O . CYS A 1 435 ? -21.742 -5.970 18.458 1.00 92.12 435 CYS A O 1
ATOM 3354 N N . ARG A 1 436 ? -20.830 -5.331 16.509 1.00 88.69 436 ARG A N 1
ATOM 3355 C CA . ARG A 1 436 ? -22.034 -4.684 15.972 1.00 88.69 436 ARG A CA 1
ATOM 3356 C C . ARG A 1 436 ? -23.205 -5.652 15.775 1.00 88.69 436 ARG A C 1
ATOM 3358 O O . ARG A 1 436 ? -24.345 -5.228 15.919 1.00 88.69 436 ARG A O 1
ATOM 3365 N N . VAL A 1 437 ? -22.946 -6.934 15.504 1.00 87.44 437 VAL A N 1
ATOM 3366 C CA . VAL A 1 437 ? -23.984 -7.987 15.445 1.00 87.44 437 VAL A CA 1
ATOM 3367 C C . VAL A 1 437 ? -24.233 -8.686 16.792 1.00 87.44 437 VAL A C 1
ATOM 3369 O O . VAL A 1 437 ? -25.012 -9.634 16.853 1.00 87.44 437 VAL A O 1
ATOM 3372 N N . GLY A 1 438 ? -23.573 -8.257 17.875 1.00 83.25 438 GLY A N 1
ATOM 3373 C CA . GLY A 1 438 ? -23.725 -8.832 19.219 1.00 83.25 438 GLY A CA 1
ATOM 3374 C C . GLY A 1 438 ? -23.014 -10.175 19.442 1.00 83.25 438 GLY A C 1
ATOM 3375 O O . GLY A 1 438 ? -23.267 -10.851 20.437 1.00 83.25 438 GLY A O 1
ATOM 3376 N N . ALA A 1 439 ? -22.115 -10.583 18.542 1.00 84.88 439 ALA A N 1
ATOM 3377 C CA . ALA A 1 439 ? -21.358 -11.834 18.622 1.00 84.88 439 ALA A CA 1
ATOM 3378 C C . ALA A 1 439 ? -20.043 -11.660 19.408 1.00 84.88 439 ALA A C 1
ATOM 3380 O O . ALA A 1 439 ? -18.950 -11.928 18.897 1.00 84.88 439 ALA A O 1
ATOM 3381 N N . PHE A 1 440 ? -20.130 -11.204 20.660 1.00 89.00 440 PHE A N 1
ATOM 3382 C CA . PHE A 1 440 ? -18.968 -10.762 21.442 1.00 89.00 440 PHE A CA 1
ATOM 3383 C C . PHE A 1 440 ? -17.936 -11.864 21.699 1.00 89.00 440 PHE A C 1
ATOM 3385 O O . PHE A 1 440 ? -16.742 -11.607 21.590 1.00 89.00 440 PHE A O 1
ATOM 3392 N N . GLY A 1 441 ? -18.358 -13.110 21.937 1.00 84.69 441 GLY A N 1
ATOM 3393 C CA . GLY A 1 441 ? -17.411 -14.222 22.105 1.00 84.69 441 GLY A CA 1
ATOM 3394 C C . GLY A 1 441 ? -16.562 -14.483 20.851 1.00 84.69 441 GLY A C 1
ATOM 3395 O O . GLY A 1 441 ? -15.371 -14.775 20.944 1.00 84.69 441 GLY A O 1
ATOM 3396 N N . ALA A 1 442 ? -17.151 -14.334 19.660 1.00 85.50 442 ALA A N 1
ATOM 3397 C CA . ALA A 1 442 ? -16.413 -14.430 18.403 1.00 85.50 442 ALA A CA 1
ATOM 3398 C C . ALA A 1 442 ? -15.543 -13.186 18.161 1.00 85.50 442 ALA A C 1
ATOM 3400 O O . ALA A 1 442 ? -14.436 -13.316 17.641 1.00 85.50 442 ALA A O 1
ATOM 3401 N N . ALA A 1 443 ? -16.018 -12.000 18.557 1.00 93.25 443 ALA A N 1
ATOM 3402 C CA . ALA A 1 443 ? -15.240 -10.766 18.491 1.00 93.25 443 ALA A CA 1
ATOM 3403 C C . ALA A 1 443 ? -13.976 -10.850 19.360 1.00 93.25 443 ALA A C 1
ATOM 3405 O O . ALA A 1 443 ? -12.899 -10.502 18.886 1.00 93.25 443 ALA A O 1
ATOM 3406 N N . THR A 1 444 ? -14.079 -11.391 20.581 1.00 94.00 444 THR A N 1
ATOM 3407 C CA . THR A 1 444 ? -12.935 -11.598 21.481 1.00 94.00 444 THR A CA 1
ATOM 3408 C C . THR A 1 444 ? -11.913 -12.532 20.849 1.00 94.00 444 THR A C 1
ATOM 3410 O O . THR A 1 444 ? -10.759 -12.144 20.718 1.00 94.00 444 THR A O 1
ATOM 3413 N N . LYS A 1 445 ? -12.343 -13.693 20.333 1.00 92.38 445 LYS A N 1
ATOM 3414 C CA . LYS A 1 445 ? -11.449 -14.622 19.617 1.00 92.38 445 LYS A CA 1
ATOM 3415 C C . LYS A 1 445 ? -10.775 -13.970 18.408 1.00 92.38 445 LYS A C 1
ATOM 3417 O O . LYS A 1 445 ? -9.599 -14.203 18.155 1.00 92.38 445 LYS A O 1
ATOM 3422 N N . SER A 1 446 ? -11.516 -13.144 17.667 1.00 93.25 446 SER A N 1
ATOM 3423 C CA . SER A 1 446 ? -10.978 -12.397 16.526 1.00 93.25 446 SER A CA 1
ATOM 3424 C C . SER A 1 446 ? -9.976 -11.317 16.940 1.00 93.25 446 SER A C 1
ATOM 3426 O O . SER A 1 446 ? -9.069 -11.016 16.171 1.00 93.25 446 SER A O 1
ATOM 3428 N N . ALA A 1 447 ? -10.147 -10.697 18.109 1.00 94.50 447 ALA A N 1
ATOM 3429 C CA . ALA A 1 447 ? -9.185 -9.744 18.649 1.00 94.50 447 ALA A CA 1
ATOM 3430 C C . ALA A 1 447 ? -7.937 -10.468 19.177 1.00 94.50 447 ALA A C 1
ATOM 3432 O O . ALA A 1 447 ? -6.824 -10.036 18.909 1.00 94.50 447 ALA A O 1
ATOM 3433 N N . GLU A 1 448 ? -8.108 -11.597 19.864 1.00 93.12 448 GLU A N 1
ATOM 3434 C CA . GLU A 1 448 ? -7.019 -12.409 20.423 1.00 93.12 448 GLU A CA 1
ATOM 3435 C C . GLU A 1 448 ? -6.123 -13.052 19.360 1.00 93.12 448 GLU A C 1
ATOM 3437 O O . GLU A 1 448 ? -4.955 -13.304 19.645 1.00 93.12 448 GLU A O 1
ATOM 3442 N N . SER A 1 449 ? -6.635 -13.282 18.144 1.00 91.00 449 SER A N 1
ATOM 3443 C CA . SER A 1 449 ? -5.836 -13.775 17.015 1.00 91.00 449 SER A CA 1
ATOM 3444 C C . SER A 1 449 ? -4.920 -12.718 16.390 1.00 91.00 449 SER A C 1
ATOM 3446 O O . SER A 1 449 ? -4.097 -13.057 15.545 1.00 91.00 449 SER A O 1
ATOM 3448 N N . ILE A 1 450 ? -5.076 -11.439 16.749 1.00 91.94 450 ILE A N 1
ATOM 3449 C CA . ILE A 1 450 ? -4.171 -10.368 16.312 1.00 91.94 450 ILE A CA 1
ATOM 3450 C C . ILE A 1 450 ? -2.846 -10.506 17.075 1.00 91.94 450 ILE A C 1
ATOM 3452 O O . ILE A 1 450 ? -2.830 -10.924 18.233 1.00 91.94 450 ILE A O 1
ATOM 3456 N N . HIS A 1 451 ? -1.737 -10.132 16.429 1.00 86.31 451 HIS A N 1
ATOM 3457 C CA . HIS A 1 451 ? -0.409 -10.109 17.044 1.00 86.31 451 HIS A CA 1
ATOM 3458 C C . HIS A 1 451 ? -0.427 -9.437 18.429 1.00 86.31 451 HIS A C 1
ATOM 3460 O O . HIS A 1 451 ? -1.087 -8.414 18.623 1.00 86.31 451 HIS A O 1
ATOM 3466 N N . GLU A 1 452 ? 0.314 -10.003 19.385 1.00 85.06 452 GLU A N 1
ATOM 3467 C CA . GLU A 1 452 ? 0.218 -9.664 20.809 1.00 85.06 452 GLU A CA 1
ATOM 3468 C C . GLU A 1 452 ? 0.393 -8.168 21.103 1.00 85.06 452 GLU A C 1
ATOM 3470 O O . GLU A 1 452 ? -0.426 -7.601 21.821 1.00 85.06 452 GLU A O 1
ATOM 3475 N N . GLY A 1 453 ? 1.370 -7.506 20.477 1.00 82.75 453 GLY A N 1
ATOM 3476 C CA . GLY A 1 453 ? 1.586 -6.061 20.652 1.00 82.75 453 GLY A CA 1
ATOM 3477 C C . GLY A 1 453 ? 0.477 -5.162 20.084 1.00 82.75 453 GLY A C 1
ATOM 3478 O O . GLY A 1 453 ? 0.449 -3.970 20.354 1.00 82.75 453 GLY A O 1
ATOM 3479 N N . LEU A 1 454 ? -0.454 -5.704 19.290 1.00 85.81 454 LEU A N 1
ATOM 3480 C CA . LEU A 1 454 ? -1.444 -4.922 18.537 1.00 85.81 454 LEU A CA 1
ATOM 3481 C C . LEU A 1 454 ? -2.904 -5.272 18.884 1.00 85.81 454 LEU A C 1
ATOM 3483 O O . LEU A 1 454 ? -3.837 -4.628 18.383 1.00 85.81 454 LEU A O 1
ATOM 3487 N N . ARG A 1 455 ? -3.123 -6.291 19.728 1.00 92.94 455 ARG A N 1
ATOM 3488 C CA . ARG A 1 455 ? -4.461 -6.817 20.058 1.00 92.94 455 ARG A CA 1
ATOM 3489 C C . ARG A 1 455 ? -5.197 -6.050 21.154 1.00 92.94 455 ARG A C 1
ATOM 3491 O O . ARG A 1 455 ? -6.422 -6.150 21.225 1.00 92.94 455 ARG A O 1
ATOM 3498 N N . THR A 1 456 ? -4.498 -5.286 22.000 1.00 95.31 456 THR A N 1
ATOM 3499 C CA . THR A 1 456 ? -5.118 -4.656 23.182 1.00 95.31 456 THR A CA 1
ATOM 3500 C C . THR A 1 456 ? -6.256 -3.719 22.804 1.00 95.31 456 THR A C 1
ATOM 3502 O O . THR A 1 456 ? -7.336 -3.823 23.378 1.00 95.31 456 THR A O 1
ATOM 3505 N N . LEU A 1 457 ? -6.068 -2.842 21.814 1.00 95.81 457 LEU A N 1
ATOM 3506 C CA . LEU A 1 457 ? -7.115 -1.915 21.380 1.00 95.81 457 LEU A CA 1
ATOM 3507 C C . LEU A 1 457 ? -8.411 -2.622 20.930 1.00 95.81 457 LEU A C 1
ATOM 3509 O O . LEU A 1 457 ? -9.472 -2.327 21.490 1.00 95.81 457 LEU A O 1
ATOM 3513 N N . PRO A 1 458 ? -8.391 -3.543 19.944 1.00 95.94 458 PRO A N 1
ATOM 3514 C CA . PRO A 1 458 ? -9.609 -4.245 19.545 1.00 95.94 458 PRO A CA 1
ATOM 3515 C C . PRO A 1 458 ? -10.201 -5.102 20.672 1.00 95.94 458 PRO A C 1
ATOM 3517 O O . PRO A 1 458 ? -11.427 -5.20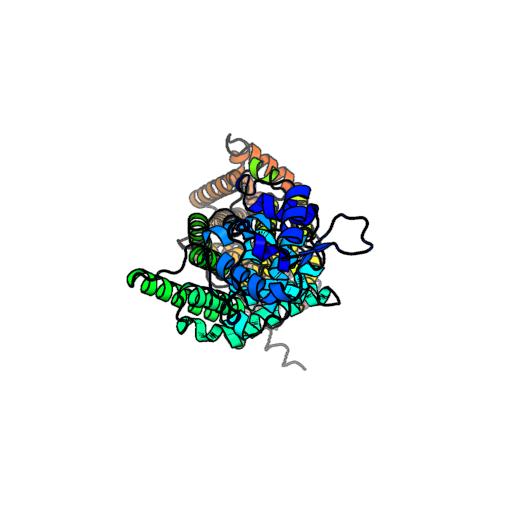4 20.755 1.00 95.94 458 PRO A O 1
ATOM 3520 N N . LEU A 1 459 ? -9.379 -5.664 21.566 1.00 96.44 459 LEU A N 1
ATOM 3521 C CA . LEU A 1 459 ? -9.856 -6.425 22.722 1.00 96.44 459 LEU A CA 1
ATOM 3522 C C . LEU A 1 459 ? -10.574 -5.532 23.743 1.00 96.44 459 LEU A C 1
ATOM 3524 O O . LEU A 1 459 ? -11.709 -5.828 24.110 1.00 96.44 459 LEU A O 1
ATOM 3528 N N . ALA A 1 460 ? -9.960 -4.423 24.160 1.00 97.19 460 ALA A N 1
ATOM 3529 C CA . ALA A 1 460 ? -10.547 -3.466 25.098 1.00 97.19 460 ALA A CA 1
ATOM 3530 C C . ALA A 1 460 ? -11.869 -2.908 24.559 1.00 97.19 460 ALA A C 1
ATOM 3532 O O . ALA A 1 460 ? -12.870 -2.871 25.275 1.00 97.19 460 ALA A O 1
ATOM 3533 N N . ARG A 1 461 ? -11.912 -2.574 23.262 1.00 96.44 461 ARG A N 1
ATOM 3534 C CA . ARG A 1 461 ? -13.146 -2.157 22.590 1.00 96.44 461 ARG A CA 1
ATOM 3535 C C . ARG A 1 461 ? -14.203 -3.263 22.608 1.00 96.44 461 ARG A C 1
ATOM 3537 O O . ARG A 1 461 ? -15.355 -2.988 22.917 1.00 96.44 461 ARG A O 1
ATOM 3544 N N . THR A 1 462 ? -13.832 -4.506 22.312 1.00 95.56 462 THR A N 1
ATOM 3545 C CA . THR A 1 462 ? -14.768 -5.643 22.339 1.00 95.56 462 THR A CA 1
ATOM 3546 C C . THR A 1 462 ? -15.340 -5.874 23.737 1.00 95.56 462 THR A C 1
ATOM 3548 O O . THR A 1 462 ? -16.544 -6.065 23.887 1.00 95.56 462 THR A O 1
ATOM 3551 N N . LEU A 1 463 ? -14.497 -5.812 24.770 1.00 94.56 463 LEU A N 1
ATOM 3552 C CA . LEU A 1 463 ? -14.916 -5.937 26.166 1.00 94.56 463 LEU A CA 1
ATOM 3553 C C . LEU A 1 463 ? -15.857 -4.799 26.574 1.00 94.56 463 LEU A C 1
ATOM 3555 O O . LEU A 1 463 ? -16.855 -5.056 27.244 1.00 94.56 463 LEU A O 1
ATOM 3559 N N . LEU A 1 464 ? -15.587 -3.572 26.120 1.00 94.56 464 LEU A N 1
ATOM 3560 C CA . LEU A 1 464 ? -16.471 -2.426 26.319 1.00 94.56 464 LEU A CA 1
ATOM 3561 C C . LEU A 1 464 ? -17.845 -2.649 25.665 1.00 94.56 464 LEU A C 1
ATOM 3563 O O . LEU A 1 464 ? -18.864 -2.465 26.321 1.00 94.56 464 LEU A O 1
ATOM 3567 N N . TRP A 1 465 ? -17.886 -3.102 24.408 1.00 92.25 465 TRP A N 1
ATOM 3568 C CA . TRP A 1 465 ? -19.136 -3.459 23.718 1.00 92.25 465 TRP A CA 1
ATOM 3569 C C . TRP A 1 465 ? -19.902 -4.589 24.423 1.00 92.25 465 TRP A C 1
ATOM 3571 O O . TRP A 1 465 ? -21.129 -4.571 24.458 1.00 92.25 465 TRP A O 1
ATOM 3581 N N . ALA A 1 466 ? -19.187 -5.536 25.033 1.00 87.81 466 ALA A N 1
ATOM 3582 C CA . ALA A 1 466 ? -19.764 -6.616 25.830 1.00 87.81 466 ALA A CA 1
ATOM 3583 C C . ALA A 1 466 ? -20.192 -6.187 27.253 1.00 87.81 466 ALA A C 1
ATOM 3585 O O . ALA A 1 466 ? -20.587 -7.039 28.048 1.00 87.81 466 ALA A O 1
ATOM 3586 N N . GLY A 1 467 ? -20.066 -4.903 27.619 1.00 87.25 467 GLY A N 1
ATOM 3587 C CA . GLY A 1 467 ? -20.381 -4.397 28.962 1.00 87.25 467 GLY A CA 1
ATOM 3588 C C . GLY A 1 467 ? -19.399 -4.837 30.057 1.00 87.25 467 GLY A C 1
ATOM 3589 O O . GLY A 1 467 ? -19.673 -4.680 31.245 1.00 87.25 467 GLY A O 1
ATOM 3590 N N . ARG A 1 468 ? -18.238 -5.393 29.691 1.00 89.94 468 ARG A N 1
ATOM 3591 C CA . ARG A 1 468 ? -17.204 -5.884 30.615 1.00 89.94 468 ARG A CA 1
ATOM 3592 C C . ARG A 1 468 ? -16.192 -4.779 30.932 1.00 89.94 468 ARG A C 1
ATOM 3594 O O . ARG A 1 468 ? -15.023 -4.875 30.556 1.00 89.94 468 ARG A O 1
ATOM 3601 N N . LEU A 1 469 ? -16.645 -3.751 31.652 1.00 92.50 469 LEU A N 1
ATOM 3602 C CA . LEU A 1 469 ? -15.887 -2.517 31.914 1.00 92.50 469 LEU A CA 1
ATOM 3603 C C . LEU A 1 469 ? -14.565 -2.769 32.662 1.00 92.50 469 LEU A C 1
ATOM 3605 O O . LEU A 1 469 ? -13.498 -2.434 32.154 1.00 92.50 469 LEU A O 1
ATOM 3609 N N . GLY A 1 470 ? -14.603 -3.446 33.815 1.00 91.81 470 GLY A N 1
ATOM 3610 C CA . GLY A 1 470 ? -13.400 -3.753 34.603 1.00 91.81 470 GLY A CA 1
ATOM 3611 C C . GLY A 1 470 ? -12.327 -4.552 33.838 1.00 91.81 470 GLY A C 1
ATOM 3612 O O . GLY A 1 470 ? -11.163 -4.151 33.831 1.00 91.81 470 GLY A O 1
ATOM 3613 N N . PRO A 1 471 ? -12.673 -5.669 33.161 1.00 94.19 471 PRO A N 1
ATOM 3614 C CA . PRO A 1 471 ? -11.742 -6.372 32.278 1.00 94.19 471 PRO A CA 1
ATOM 3615 C C . PRO A 1 471 ? -11.160 -5.502 31.159 1.00 94.19 471 PRO A C 1
ATOM 3617 O O . PRO A 1 471 ? -9.975 -5.641 30.863 1.00 94.19 471 PRO A O 1
ATOM 3620 N N . ALA A 1 472 ? -11.959 -4.610 30.560 1.00 94.38 472 ALA A N 1
ATOM 3621 C CA . ALA A 1 472 ? -11.462 -3.681 29.549 1.00 94.38 472 ALA A CA 1
ATOM 3622 C C . ALA A 1 472 ? -10.388 -2.757 30.141 1.00 94.38 472 ALA A C 1
ATOM 3624 O O . ALA A 1 472 ? -9.297 -2.669 29.584 1.00 94.38 472 ALA A O 1
ATOM 3625 N N . VAL A 1 473 ? -10.657 -2.137 31.298 1.00 96.00 473 VAL A N 1
ATOM 3626 C CA . VAL A 1 473 ? -9.706 -1.249 31.994 1.00 96.00 473 VAL A CA 1
ATOM 3627 C C . VAL A 1 473 ? -8.398 -1.970 32.317 1.00 96.00 473 VAL A C 1
ATOM 3629 O O . VAL A 1 473 ? -7.333 -1.481 31.948 1.00 96.00 473 VAL A O 1
ATOM 3632 N N . ARG A 1 474 ? -8.466 -3.178 32.891 1.00 94.56 474 ARG A N 1
ATOM 3633 C CA . ARG A 1 474 ? -7.263 -3.961 33.223 1.00 94.56 474 ARG A CA 1
ATOM 3634 C C . ARG A 1 474 ? -6.400 -4.292 32.007 1.00 94.56 474 ARG A C 1
ATOM 3636 O O . ARG A 1 474 ? -5.179 -4.239 32.098 1.00 94.56 474 ARG A O 1
ATOM 3643 N N . ALA A 1 475 ? -7.013 -4.627 30.869 1.00 92.25 475 ALA A N 1
ATOM 3644 C CA . ALA A 1 475 ? -6.260 -4.896 29.643 1.00 92.25 475 ALA A CA 1
ATOM 3645 C C . ALA A 1 475 ? -5.473 -3.656 29.175 1.00 92.25 475 ALA A C 1
ATOM 3647 O O . ALA A 1 475 ? -4.345 -3.775 28.695 1.00 92.25 475 ALA A O 1
ATOM 3648 N N . MET A 1 476 ? -6.048 -2.463 29.349 1.00 95.31 476 MET A N 1
ATOM 3649 C CA . MET A 1 476 ? -5.419 -1.198 28.964 1.00 95.31 476 MET A CA 1
ATOM 3650 C C . MET A 1 476 ? -4.304 -0.778 29.917 1.00 95.31 476 MET A C 1
ATOM 3652 O O . MET A 1 476 ? -3.258 -0.342 29.450 1.00 95.31 476 MET A O 1
ATOM 3656 N N . GLU A 1 477 ? -4.487 -0.938 31.228 1.00 93.69 477 GLU A N 1
ATOM 3657 C CA . GLU A 1 477 ? -3.478 -0.576 32.237 1.00 93.69 477 GLU A CA 1
ATOM 3658 C C . GLU A 1 477 ? -2.152 -1.317 32.043 1.00 93.69 477 GLU A C 1
ATOM 3660 O O . GLU A 1 477 ? -1.089 -0.746 32.269 1.00 93.69 477 GLU A O 1
ATOM 3665 N N . LEU A 1 478 ? -2.210 -2.558 31.554 1.00 90.56 478 LEU A N 1
ATOM 3666 C CA . LEU A 1 478 ? -1.019 -3.343 31.230 1.00 90.56 478 LEU A CA 1
ATOM 3667 C C . LEU A 1 478 ? -0.295 -2.857 29.964 1.00 90.56 478 LEU A C 1
ATOM 3669 O O . LEU A 1 478 ? 0.890 -3.130 29.815 1.00 90.56 478 LEU A O 1
ATOM 3673 N N . THR A 1 479 ? -0.990 -2.160 29.058 1.00 93.81 479 THR A N 1
ATOM 3674 C CA . THR A 1 479 ? -0.461 -1.799 27.727 1.00 93.81 479 THR A CA 1
ATOM 3675 C C . THR A 1 479 ? -0.117 -0.315 27.595 1.00 93.81 479 THR A C 1
ATOM 3677 O O . THR A 1 479 ? 0.828 0.028 26.903 1.00 93.81 479 THR A O 1
ATOM 3680 N N . LEU A 1 480 ? -0.847 0.594 28.248 1.00 94.88 480 LEU A N 1
ATOM 3681 C CA . LEU A 1 480 ? -0.611 2.045 28.151 1.00 94.88 480 LEU A CA 1
ATOM 3682 C C . LEU A 1 480 ? 0.833 2.495 28.480 1.00 94.88 480 LEU A C 1
ATOM 3684 O O . LEU A 1 480 ? 1.285 3.468 27.869 1.00 94.88 480 LEU A O 1
ATOM 3688 N N . PRO A 1 481 ? 1.577 1.830 29.390 1.00 94.44 481 PRO A N 1
ATOM 3689 C CA . PRO A 1 481 ? 2.985 2.148 29.625 1.00 94.44 481 PRO A CA 1
ATOM 3690 C C . PRO A 1 481 ? 3.928 1.812 28.458 1.00 94.44 481 PRO A C 1
ATOM 3692 O O . PRO A 1 481 ? 5.050 2.312 28.450 1.00 94.44 481 PRO A O 1
ATOM 3695 N N . ASP A 1 482 ? 3.504 0.992 27.491 1.00 91.50 482 ASP A N 1
ATOM 3696 C CA . ASP A 1 482 ? 4.339 0.527 26.380 1.00 91.50 482 ASP A CA 1
ATOM 3697 C C . ASP A 1 482 ? 4.740 1.692 25.449 1.00 91.50 482 ASP A C 1
ATOM 3699 O O . ASP A 1 482 ? 3.862 2.307 24.825 1.00 91.50 482 ASP A O 1
ATOM 3703 N N . PRO A 1 483 ? 6.040 2.035 25.344 1.00 87.94 483 PRO A N 1
ATOM 3704 C CA . PRO A 1 483 ? 6.508 3.114 24.476 1.00 87.94 483 PRO A CA 1
ATOM 3705 C C . PRO A 1 483 ? 6.312 2.825 22.983 1.00 87.94 483 PRO A C 1
ATOM 3707 O O . PRO A 1 483 ? 6.259 3.775 22.204 1.00 87.94 483 PRO A O 1
ATOM 3710 N N . ASP A 1 484 ? 6.167 1.558 22.591 1.00 85.50 484 ASP A N 1
ATOM 3711 C CA . ASP A 1 484 ? 6.020 1.150 21.192 1.00 85.50 484 ASP A CA 1
ATOM 3712 C C . ASP A 1 484 ? 4.552 1.164 20.725 1.00 85.50 484 ASP A C 1
ATOM 3714 O O . ASP A 1 484 ? 4.256 0.951 19.545 1.00 85.50 484 ASP A O 1
ATOM 3718 N N . LEU A 1 485 ? 3.611 1.472 21.628 1.00 88.94 485 LEU A N 1
ATOM 3719 C CA . LEU A 1 485 ? 2.202 1.626 21.287 1.00 88.94 485 LEU A CA 1
ATOM 3720 C C . LEU A 1 485 ? 2.001 2.808 20.329 1.00 88.94 485 LEU A C 1
ATOM 3722 O O . LEU A 1 485 ? 2.339 3.951 20.649 1.00 88.94 485 LEU A O 1
ATOM 3726 N N . LEU A 1 486 ? 1.362 2.544 19.184 1.00 88.06 486 LEU A N 1
ATOM 3727 C CA . LEU A 1 486 ? 1.001 3.575 18.210 1.00 88.06 486 LEU A CA 1
ATOM 3728 C C . LEU A 1 486 ? 0.242 4.720 18.890 1.00 88.06 486 LEU A C 1
ATOM 3730 O O . LEU A 1 486 ? -0.683 4.483 19.669 1.00 88.06 486 LEU A O 1
ATOM 3734 N N . LEU A 1 487 ? 0.588 5.967 18.552 1.00 90.81 487 LEU A N 1
ATOM 3735 C CA . LEU A 1 487 ? -0.033 7.149 19.156 1.00 90.81 487 LEU A CA 1
ATOM 3736 C C . LEU A 1 487 ? -1.565 7.112 19.033 1.00 90.81 487 LEU A C 1
ATOM 3738 O O . LEU A 1 487 ? -2.265 7.330 20.017 1.00 90.81 487 LEU A O 1
ATOM 3742 N N . SER A 1 488 ? -2.096 6.766 17.860 1.00 92.19 488 SER A N 1
ATOM 3743 C CA . SER A 1 488 ? -3.545 6.656 17.652 1.00 92.19 488 SER A CA 1
ATOM 3744 C C . SER A 1 488 ? -4.198 5.565 18.503 1.00 92.19 488 SER A C 1
ATOM 3746 O O . SER A 1 488 ? -5.308 5.764 19.000 1.00 92.19 488 SER A O 1
ATOM 3748 N N . ASP A 1 489 ? -3.520 4.436 18.719 1.00 94.44 489 ASP A N 1
ATOM 3749 C CA . ASP A 1 489 ? -4.011 3.377 19.597 1.00 94.44 489 ASP A CA 1
ATOM 3750 C C . ASP A 1 489 ? -3.985 3.834 21.058 1.00 94.44 489 ASP A C 1
ATOM 3752 O O . ASP A 1 489 ? -4.960 3.627 21.778 1.00 94.44 489 ASP A O 1
ATOM 3756 N N . ARG A 1 490 ? -2.918 4.521 21.484 1.00 96.06 490 ARG A N 1
ATOM 3757 C CA . ARG A 1 490 ? -2.795 5.105 22.826 1.00 96.06 490 ARG A CA 1
ATOM 3758 C C . ARG A 1 490 ? -3.932 6.079 23.121 1.00 96.06 490 ARG A C 1
ATOM 3760 O O . ARG A 1 490 ? -4.604 5.924 24.137 1.00 96.06 490 ARG A O 1
ATOM 3767 N N . LEU A 1 491 ? -4.185 7.031 22.222 1.00 97.19 491 LEU A N 1
ATOM 3768 C CA . LEU A 1 491 ? -5.280 7.995 22.369 1.00 97.19 491 LEU A CA 1
ATOM 3769 C C . LEU A 1 491 ? -6.635 7.283 22.471 1.00 97.19 491 LEU A C 1
ATOM 3771 O O . LEU A 1 491 ? -7.438 7.591 23.349 1.00 97.19 491 LEU A O 1
ATOM 3775 N N . GLN A 1 492 ? -6.872 6.268 21.638 1.00 97.12 492 GLN A N 1
ATOM 3776 C CA . GLN A 1 492 ? -8.106 5.481 21.694 1.00 97.12 492 GLN A CA 1
ATOM 3777 C C . GLN A 1 492 ? -8.261 4.688 22.992 1.00 97.12 492 GLN A C 1
ATOM 3779 O O . GLN A 1 492 ? -9.364 4.625 23.534 1.00 97.12 492 GLN A O 1
ATOM 3784 N N . LEU A 1 493 ? -7.185 4.088 23.503 1.00 97.88 493 LEU A N 1
ATOM 3785 C CA . LEU A 1 493 ? -7.212 3.378 24.780 1.00 97.88 493 LEU A CA 1
ATOM 3786 C C . LEU A 1 493 ? -7.513 4.329 25.944 1.00 97.88 493 LEU A C 1
ATOM 3788 O O . LEU A 1 493 ? -8.305 3.975 26.813 1.00 97.88 493 LEU A O 1
ATOM 3792 N N . LEU A 1 494 ? -6.949 5.541 25.949 1.00 98.25 494 LEU A N 1
ATOM 3793 C CA . LEU A 1 494 ? -7.262 6.554 26.964 1.00 98.25 494 LEU A CA 1
ATOM 3794 C C . LEU A 1 494 ? -8.746 6.941 26.932 1.00 98.25 494 LEU A C 1
ATOM 3796 O O . LEU A 1 494 ? -9.400 6.936 27.974 1.00 98.25 494 LEU A O 1
ATOM 3800 N N . VAL A 1 495 ? -9.313 7.154 25.740 1.00 98.25 495 VAL A N 1
ATOM 3801 C CA . VAL A 1 495 ? -10.751 7.431 25.587 1.00 98.25 495 VAL A CA 1
ATOM 3802 C C . VAL A 1 495 ? -11.617 6.253 26.051 1.00 98.25 495 VAL A C 1
ATOM 3804 O O . VAL A 1 495 ? -12.596 6.456 26.770 1.00 98.25 495 VAL A O 1
ATOM 3807 N N . ILE A 1 496 ? -11.260 5.014 25.690 1.00 98.12 496 ILE A N 1
ATOM 3808 C CA . ILE A 1 496 ? -11.980 3.810 26.140 1.00 98.12 496 ILE A CA 1
ATOM 3809 C C . ILE A 1 496 ? -11.902 3.671 27.666 1.00 98.12 496 ILE A C 1
ATOM 3811 O O . ILE A 1 496 ? -12.908 3.340 28.294 1.00 98.12 496 ILE A O 1
ATOM 3815 N N . ARG A 1 497 ? -10.741 3.953 28.272 1.00 98.12 497 ARG A N 1
ATOM 3816 C CA . ARG A 1 497 ? -10.535 3.921 29.726 1.00 98.12 497 ARG A CA 1
ATOM 3817 C C . ARG A 1 497 ? -11.430 4.926 30.433 1.00 98.12 497 ARG A C 1
ATOM 3819 O O . ARG A 1 497 ? -12.196 4.505 31.295 1.00 98.12 497 ARG A O 1
ATOM 3826 N N . GLY A 1 498 ? -11.397 6.195 30.030 1.00 97.88 498 GLY A N 1
ATOM 3827 C CA . GLY A 1 498 ? -12.248 7.232 30.613 1.00 97.88 498 GLY A CA 1
ATOM 3828 C C . GLY A 1 498 ? -13.731 6.908 30.507 1.00 97.88 498 GLY A C 1
ATOM 3829 O O . GLY A 1 498 ? -14.451 6.968 31.506 1.00 97.88 498 GLY A O 1
ATOM 3830 N N . ALA A 1 499 ? -14.178 6.475 29.325 1.00 97.56 499 ALA A N 1
ATOM 3831 C CA . ALA A 1 499 ? -15.562 6.071 29.107 1.00 97.56 499 ALA A CA 1
ATOM 3832 C C . ALA A 1 499 ? -15.968 4.884 29.995 1.00 97.56 499 ALA A C 1
ATOM 3834 O O . ALA A 1 499 ? -17.016 4.926 30.637 1.00 97.56 499 ALA A O 1
ATOM 3835 N N . ALA A 1 500 ? -15.136 3.841 30.076 1.00 96.81 500 ALA A N 1
ATOM 3836 C CA . ALA A 1 500 ? -15.413 2.663 30.894 1.00 96.81 500 ALA A CA 1
ATOM 3837 C C . ALA A 1 500 ? -15.490 3.006 32.389 1.00 96.81 500 ALA A C 1
ATOM 3839 O O . ALA A 1 500 ? -16.437 2.594 33.054 1.00 96.81 500 ALA A O 1
ATOM 3840 N N . THR A 1 501 ? -14.542 3.790 32.913 1.00 97.25 501 THR A N 1
ATOM 3841 C CA . THR A 1 501 ? -14.539 4.194 34.330 1.00 97.25 501 THR A CA 1
ATOM 3842 C C . THR A 1 501 ? -15.648 5.185 34.664 1.00 97.25 501 THR A C 1
ATOM 3844 O O . THR A 1 501 ? -16.156 5.184 35.780 1.00 97.25 501 THR A O 1
ATOM 3847 N N . SER A 1 502 ? -16.062 6.018 33.704 1.00 96.94 502 SER A N 1
ATOM 3848 C CA . SER A 1 502 ? -17.216 6.906 33.870 1.00 96.94 502 SER A CA 1
ATOM 3849 C C . SER A 1 502 ? -18.512 6.102 33.993 1.00 96.94 502 SER A C 1
ATOM 3851 O O . SER A 1 502 ? -19.292 6.343 34.912 1.00 96.94 502 SER A O 1
ATOM 3853 N N . LEU A 1 503 ? -18.706 5.096 33.132 1.00 93.44 503 LEU A N 1
ATOM 3854 C CA . LEU A 1 503 ? -19.874 4.209 33.175 1.00 93.44 503 LEU A CA 1
ATOM 3855 C C . LEU A 1 503 ? -19.921 3.326 34.432 1.00 93.44 503 LEU A C 1
ATOM 3857 O O . LEU A 1 503 ? -21.007 3.018 34.914 1.00 93.44 503 LEU A O 1
ATOM 3861 N N . ASP A 1 504 ? -18.762 2.918 34.948 1.00 91.94 504 ASP A N 1
ATOM 3862 C CA . ASP A 1 504 ? -18.627 2.114 36.172 1.00 91.94 504 ASP A CA 1
ATOM 3863 C C . ASP A 1 504 ? -18.660 2.966 37.462 1.00 91.94 504 ASP A C 1
ATOM 3865 O O . ASP A 1 504 ? -18.771 2.439 38.565 1.00 91.94 504 ASP A O 1
ATOM 3869 N N . GLY A 1 505 ? -18.568 4.296 37.345 1.00 91.81 505 GLY A N 1
ATOM 3870 C CA . GLY A 1 505 ? -18.499 5.216 38.486 1.00 91.81 505 GLY A CA 1
ATOM 3871 C C . GLY A 1 505 ? -17.151 5.222 39.223 1.00 91.81 505 GLY A C 1
ATOM 3872 O O . GLY A 1 505 ? -17.048 5.807 40.298 1.00 91.81 505 GLY A O 1
ATOM 3873 N N . SER A 1 506 ? -16.120 4.595 38.652 1.00 94.25 506 SER A N 1
ATOM 3874 C CA . SER A 1 506 ? -14.764 4.465 39.206 1.00 94.25 506 SER A CA 1
ATOM 3875 C C . SER A 1 506 ? -13.766 5.498 38.660 1.00 94.25 506 SER A C 1
ATOM 3877 O O . SER A 1 506 ? -12.561 5.381 38.884 1.00 94.25 506 SER A O 1
ATOM 3879 N N . ILE A 1 507 ? -14.245 6.509 37.929 1.00 96.75 507 ILE A N 1
ATOM 3880 C CA . ILE A 1 507 ? -13.401 7.549 37.332 1.00 96.75 507 ILE A CA 1
ATOM 3881 C C . ILE A 1 507 ? -12.662 8.378 38.395 1.00 96.75 507 ILE A C 1
ATOM 3883 O O . ILE A 1 507 ? -13.239 8.786 39.401 1.00 96.75 507 ILE A O 1
ATOM 3887 N N . THR A 1 508 ? -11.380 8.646 38.146 1.00 96.94 508 THR A N 1
ATOM 3888 C CA . THR A 1 508 ? -10.534 9.535 38.956 1.00 96.94 508 THR A CA 1
ATOM 3889 C C . THR A 1 508 ? -10.200 10.813 38.186 1.00 96.94 508 THR A C 1
ATOM 3891 O O . THR A 1 508 ? -10.295 10.836 36.957 1.00 96.94 508 THR A O 1
ATOM 3894 N N . ASP A 1 509 ? -9.757 11.859 38.889 1.00 97.00 509 ASP A N 1
ATOM 3895 C CA . ASP A 1 509 ? -9.384 13.141 38.268 1.00 97.00 509 ASP A CA 1
ATOM 3896 C C . ASP A 1 509 ? -8.266 12.991 37.225 1.00 97.00 509 ASP A C 1
ATOM 3898 O O . ASP A 1 509 ? -8.305 13.636 36.178 1.00 97.00 509 ASP A O 1
ATOM 3902 N N . ASP A 1 510 ? -7.290 12.114 37.478 1.00 97.44 510 ASP A N 1
ATOM 3903 C CA . ASP A 1 510 ? -6.199 11.857 36.532 1.00 97.44 510 ASP A CA 1
ATOM 3904 C C . ASP A 1 510 ? -6.705 11.137 35.274 1.00 97.44 510 ASP A C 1
ATOM 3906 O O . ASP A 1 510 ? -6.366 11.533 34.163 1.00 97.44 510 ASP A O 1
ATOM 3910 N N . ILE A 1 511 ? -7.593 10.143 35.422 1.00 97.31 511 ILE A N 1
ATOM 3911 C CA . ILE A 1 511 ? -8.197 9.452 34.270 1.00 97.31 511 ILE A CA 1
ATOM 3912 C C . ILE A 1 511 ? -9.063 10.415 33.455 1.00 97.31 511 ILE A C 1
ATOM 3914 O O . ILE A 1 511 ? -9.036 10.371 32.223 1.00 97.31 511 ILE A O 1
ATOM 3918 N N . ALA A 1 512 ? -9.828 11.282 34.122 1.00 97.62 512 ALA A N 1
ATOM 3919 C CA . ALA A 1 512 ? -10.632 12.298 33.456 1.00 97.62 512 ALA A CA 1
ATOM 3920 C C . ALA A 1 512 ? -9.746 13.262 32.651 1.00 97.62 512 ALA A C 1
ATOM 3922 O O . ALA A 1 512 ? -10.027 13.489 31.475 1.00 97.62 512 ALA A O 1
ATOM 3923 N N . ARG A 1 513 ? -8.647 13.757 33.240 1.00 98.25 513 ARG A N 1
ATOM 3924 C CA . ARG A 1 513 ? -7.687 14.643 32.564 1.00 98.25 513 ARG A CA 1
ATOM 3925 C C . ARG A 1 513 ? -7.049 13.973 31.348 1.00 98.25 513 ARG A C 1
ATOM 3927 O O . ARG A 1 513 ? -7.159 14.511 30.252 1.00 98.25 513 ARG A O 1
ATOM 3934 N N . ASP A 1 514 ? -6.495 12.771 31.512 1.00 98.00 514 ASP A N 1
ATOM 3935 C CA . ASP A 1 514 ? -5.878 12.012 30.414 1.00 98.00 514 ASP A CA 1
ATOM 3936 C C . ASP A 1 514 ? -6.870 11.761 29.263 1.00 98.00 514 ASP A C 1
ATOM 3938 O O . ASP A 1 514 ? -6.507 11.771 28.086 1.00 98.00 514 ASP A O 1
ATOM 3942 N N . THR A 1 515 ? -8.145 11.535 29.598 1.00 98.19 515 THR A N 1
ATOM 3943 C CA . THR A 1 515 ? -9.215 11.330 28.612 1.00 98.19 515 THR A CA 1
ATOM 3944 C C . THR A 1 515 ? -9.530 12.611 27.847 1.00 98.19 515 THR A C 1
ATOM 3946 O O . THR A 1 515 ? -9.686 12.562 26.627 1.00 98.19 515 THR A O 1
ATOM 3949 N N . VAL A 1 516 ? -9.621 13.752 28.535 1.00 98.44 516 VAL A N 1
ATOM 3950 C CA . VAL A 1 516 ? -9.857 15.060 27.906 1.00 98.44 516 VAL A CA 1
ATOM 3951 C C . VAL A 1 516 ? -8.689 15.438 26.998 1.00 98.44 516 VAL A C 1
ATOM 3953 O O . VAL A 1 516 ? -8.925 15.814 25.851 1.00 98.44 516 VAL A O 1
ATOM 3956 N N . ASP A 1 517 ? -7.449 15.241 27.450 1.00 98.31 517 ASP A N 1
ATOM 3957 C CA . ASP A 1 517 ? -6.247 15.486 26.647 1.00 98.31 517 ASP A CA 1
ATOM 3958 C C . ASP A 1 517 ? -6.225 14.595 25.394 1.00 98.31 517 ASP A C 1
ATOM 3960 O O . ASP A 1 517 ? -5.907 15.052 24.291 1.00 98.31 517 ASP A O 1
ATOM 3964 N N . ALA A 1 518 ? -6.620 13.324 25.530 1.00 98.19 518 ALA A N 1
ATOM 3965 C CA . ALA A 1 518 ? -6.724 12.412 24.398 1.00 98.19 518 ALA A CA 1
ATOM 3966 C C . ALA A 1 518 ? -7.823 12.830 23.406 1.00 98.19 518 ALA A C 1
ATOM 3968 O O . ALA A 1 518 ? -7.602 12.801 22.194 1.00 98.19 518 ALA A O 1
ATOM 3969 N N . LEU A 1 519 ? -8.993 13.254 23.899 1.00 98.25 519 LEU A N 1
ATOM 3970 C CA . LEU A 1 519 ? -10.076 13.781 23.063 1.00 98.25 519 LEU A CA 1
ATOM 3971 C C . LEU A 1 519 ? -9.650 15.054 22.330 1.00 98.25 519 LEU A C 1
ATOM 3973 O O . LEU A 1 519 ? -9.912 15.169 21.135 1.00 98.25 519 LEU A O 1
ATOM 3977 N N . GLN A 1 520 ? -8.960 15.976 23.003 1.00 98.06 520 GLN A N 1
ATOM 3978 C CA . GLN A 1 520 ? -8.428 17.185 22.378 1.00 98.06 520 GLN A CA 1
ATOM 3979 C C . GLN A 1 520 ? -7.485 16.834 21.222 1.00 98.06 520 GLN A C 1
ATOM 3981 O O . GLN A 1 520 ? -7.652 17.358 20.122 1.00 98.06 520 GLN A O 1
ATOM 3986 N N . GLN A 1 521 ? -6.546 15.907 21.428 1.00 97.25 521 GLN A N 1
ATOM 3987 C CA . GLN A 1 521 ? -5.621 15.478 20.373 1.00 97.25 521 GLN A CA 1
ATOM 3988 C C . GLN A 1 521 ? -6.339 14.809 19.193 1.00 97.25 521 GLN A C 1
ATOM 3990 O O . GLN A 1 521 ? -6.011 15.093 18.042 1.00 97.25 521 GLN A O 1
ATOM 3995 N N . LEU A 1 522 ? -7.346 13.968 19.452 1.00 96.38 522 LEU A N 1
ATOM 3996 C CA . LEU A 1 522 ? -8.157 13.357 18.392 1.00 96.38 522 LEU A CA 1
ATOM 3997 C C . LEU A 1 522 ? -8.959 14.401 17.604 1.00 96.38 522 LEU A C 1
ATOM 3999 O O . LEU A 1 522 ? -9.091 14.269 16.391 1.00 96.38 522 LEU A O 1
ATOM 4003 N N . LEU A 1 523 ? -9.475 15.439 18.267 1.00 96.31 523 LEU A N 1
ATOM 4004 C CA . LEU A 1 523 ? -10.213 16.526 17.620 1.00 96.31 523 LEU A CA 1
ATOM 4005 C C . LEU A 1 523 ? -9.301 17.391 16.750 1.00 96.31 523 LEU A C 1
ATOM 4007 O O . LEU A 1 523 ? -9.629 17.629 15.592 1.00 96.31 523 LEU A O 1
ATOM 4011 N N . VAL A 1 524 ? -8.142 17.802 17.273 1.00 94.75 524 VAL A N 1
ATOM 4012 C CA . VAL A 1 524 ? -7.143 18.580 16.520 1.00 94.75 524 VAL A CA 1
ATOM 4013 C C . VAL A 1 524 ? -6.616 17.773 15.329 1.00 94.75 524 VAL A C 1
ATOM 4015 O O . VAL A 1 524 ? -6.504 18.291 14.219 1.00 94.75 524 VAL A O 1
ATOM 4018 N N . GLY A 1 525 ? -6.365 16.477 15.525 1.00 93.50 525 GLY A N 1
ATOM 4019 C CA . GLY A 1 525 ? -5.968 15.549 14.464 1.00 93.50 525 GLY A CA 1
ATOM 4020 C C . GLY A 1 525 ? -7.114 15.069 13.567 1.00 93.50 525 GLY A C 1
ATOM 4021 O O . GLY A 1 525 ? -6.875 14.246 12.691 1.00 93.50 525 GLY A O 1
ATOM 4022 N N . HIS A 1 526 ? -8.347 15.535 13.790 1.00 94.06 526 HIS A N 1
ATOM 4023 C CA . HIS A 1 526 ? -9.556 15.139 13.064 1.00 94.06 526 HIS A CA 1
ATOM 4024 C C . HIS A 1 526 ? -9.775 13.608 12.936 1.00 94.06 526 HIS A C 1
ATOM 4026 O O . HIS A 1 526 ? -10.309 13.106 11.945 1.00 94.06 526 HIS A O 1
ATOM 4032 N N . SER A 1 527 ? -9.379 12.842 13.957 1.00 93.81 527 SER A N 1
ATOM 4033 C CA . SER A 1 527 ? -9.533 11.382 14.032 1.00 93.81 527 SER A CA 1
ATOM 4034 C C . SER A 1 527 ? -10.814 11.011 14.792 1.00 93.81 527 SER A C 1
ATOM 4036 O O . SER A 1 527 ? -10.816 10.602 15.954 1.00 93.81 527 SER A O 1
ATOM 4038 N N . TYR A 1 528 ? -11.953 11.171 14.120 1.00 95.56 528 TYR A N 1
ATOM 4039 C CA . TYR A 1 528 ? -13.293 10.948 14.674 1.00 95.56 528 TYR A CA 1
ATOM 4040 C C . TYR A 1 528 ? -13.693 9.470 14.747 1.00 95.56 528 TYR A C 1
ATOM 4042 O O . TYR A 1 528 ? -14.522 9.092 15.582 1.00 95.56 528 TYR A O 1
ATOM 4050 N N . LEU A 1 529 ? -13.086 8.611 13.920 1.00 95.25 529 LEU A N 1
ATOM 4051 C CA . LEU A 1 529 ? -13.367 7.170 13.896 1.00 95.25 529 LEU A CA 1
ATOM 4052 C C . LEU A 1 529 ? -13.205 6.517 15.276 1.00 95.25 529 LEU A C 1
ATOM 4054 O O . LEU A 1 529 ? -14.014 5.672 15.657 1.00 95.25 529 LEU A O 1
ATOM 4058 N N . ALA A 1 530 ? -12.200 6.944 16.045 1.00 93.75 530 ALA A N 1
ATOM 4059 C CA . ALA A 1 530 ? -11.963 6.510 17.421 1.00 93.75 530 ALA A CA 1
ATOM 4060 C C . ALA A 1 530 ? -13.235 6.556 18.286 1.00 93.75 530 ALA A C 1
ATOM 4062 O O . ALA A 1 530 ? -13.554 5.599 18.993 1.00 93.75 530 ALA A O 1
ATOM 4063 N N . ILE A 1 531 ? -13.975 7.661 18.179 1.00 96.19 531 ILE A N 1
ATOM 4064 C CA . ILE A 1 531 ? -15.185 7.956 18.950 1.00 96.19 531 ILE A CA 1
ATOM 4065 C C . ILE A 1 531 ? -16.396 7.251 18.327 1.00 96.19 531 ILE A C 1
ATOM 4067 O O . ILE A 1 531 ? -17.241 6.708 19.038 1.00 96.19 531 ILE A O 1
ATOM 4071 N N . ALA A 1 532 ? -16.463 7.199 16.995 1.00 94.62 532 ALA A N 1
ATOM 4072 C CA . ALA A 1 532 ? -17.512 6.500 16.255 1.00 94.62 532 ALA A CA 1
ATOM 4073 C C . ALA A 1 532 ? -17.574 4.992 16.542 1.00 94.62 532 ALA A C 1
ATOM 4075 O O . ALA A 1 532 ? -18.659 4.413 16.544 1.00 94.62 532 ALA A O 1
ATOM 4076 N N . MET A 1 533 ? -16.425 4.360 16.795 1.00 94.50 533 MET A N 1
ATOM 4077 C CA . MET A 1 533 ? -16.321 2.920 17.053 1.00 94.50 533 MET A CA 1
ATOM 4078 C C . MET A 1 533 ? -16.734 2.498 18.475 1.00 94.50 533 MET A C 1
ATOM 4080 O O . MET A 1 533 ? -16.791 1.295 18.764 1.00 94.50 533 MET A O 1
ATOM 4084 N N . LEU A 1 534 ? -16.987 3.452 19.374 1.00 95.06 534 LEU A N 1
ATOM 4085 C CA . LEU A 1 534 ? -17.458 3.177 20.730 1.00 95.06 534 LEU A CA 1
ATOM 4086 C C . LEU A 1 534 ? -18.937 2.763 20.729 1.00 95.06 534 LEU A C 1
ATOM 4088 O O . LEU A 1 534 ? -19.708 3.230 19.885 1.00 95.06 534 LEU A O 1
ATOM 4092 N N . PRO A 1 535 ? -19.367 1.928 21.691 1.00 92.69 535 PRO A N 1
ATOM 4093 C CA . PRO A 1 535 ? -20.790 1.715 21.910 1.00 92.69 535 PRO A CA 1
ATOM 4094 C C . PRO A 1 535 ? -21.471 3.026 22.351 1.00 92.69 535 PRO A C 1
ATOM 4096 O O . PRO A 1 535 ? -20.804 3.874 22.956 1.00 92.69 535 PRO A O 1
ATOM 4099 N N . PRO A 1 536 ? -22.775 3.220 22.064 1.00 91.19 536 PRO A N 1
ATOM 4100 C CA . PRO A 1 536 ? -23.454 4.507 22.233 1.00 91.19 536 PRO A CA 1
ATOM 4101 C C . PRO A 1 536 ? -23.305 5.134 23.625 1.00 91.19 536 PRO A C 1
ATOM 4103 O O . PRO A 1 536 ? -23.034 6.329 23.732 1.00 91.19 536 PRO A O 1
ATOM 4106 N N . GLU A 1 537 ? -23.421 4.333 24.681 1.00 91.62 537 GLU A N 1
ATOM 4107 C CA . GLU A 1 537 ? -23.333 4.774 26.073 1.00 91.62 537 GLU A CA 1
ATOM 4108 C C . GLU A 1 537 ? -21.917 5.242 26.422 1.00 91.62 537 GLU A C 1
ATOM 4110 O O . GLU A 1 537 ? -21.733 6.301 27.017 1.00 91.62 537 GLU A O 1
ATOM 4115 N N . ALA A 1 538 ? -20.899 4.494 25.991 1.00 95.44 538 ALA A N 1
ATOM 4116 C CA . ALA A 1 538 ? -19.502 4.860 26.213 1.00 95.44 538 ALA A CA 1
ATOM 4117 C C . ALA A 1 538 ? -19.094 6.079 25.381 1.00 95.44 538 ALA A C 1
ATOM 4119 O O . ALA A 1 538 ? -18.343 6.930 25.850 1.00 95.44 538 ALA A O 1
ATOM 4120 N N . ARG A 1 539 ? -19.625 6.195 24.159 1.00 95.56 539 ARG A N 1
ATOM 4121 C CA . ARG A 1 539 ? -19.451 7.376 23.312 1.00 95.56 539 ARG A CA 1
ATOM 4122 C C . ARG A 1 539 ? -20.013 8.622 23.990 1.00 95.56 539 ARG A C 1
ATOM 4124 O O . ARG A 1 539 ? -19.332 9.639 24.036 1.00 95.56 539 ARG A O 1
ATOM 4131 N N . GLN A 1 540 ? -21.227 8.538 24.537 1.00 95.19 540 GLN A N 1
ATOM 4132 C CA . GLN A 1 540 ? -21.840 9.651 25.258 1.00 95.19 540 GLN A CA 1
ATOM 4133 C C . GLN A 1 540 ? -21.052 10.005 26.524 1.00 95.19 540 GLN A C 1
ATOM 4135 O O . GLN A 1 540 ? -20.821 11.185 26.775 1.00 95.19 540 GLN A O 1
ATOM 4140 N N . ALA A 1 541 ? -20.598 9.004 27.284 1.00 96.31 541 ALA A N 1
ATOM 4141 C CA . ALA A 1 541 ? -19.766 9.219 28.465 1.00 96.31 541 ALA A CA 1
ATOM 4142 C C . ALA A 1 541 ? -18.452 9.941 28.116 1.00 96.31 541 ALA A C 1
ATOM 4144 O O . ALA A 1 541 ? -18.107 10.927 28.760 1.00 96.31 541 ALA A O 1
ATOM 4145 N N . ALA A 1 542 ? -17.756 9.516 27.055 1.00 96.81 542 ALA A N 1
ATOM 4146 C CA . ALA A 1 542 ? -16.544 10.186 26.581 1.00 96.81 542 ALA A CA 1
ATOM 4147 C C . ALA A 1 542 ? -16.808 11.645 26.166 1.00 96.81 542 ALA A C 1
ATOM 4149 O O . ALA A 1 542 ? -16.067 12.543 26.558 1.00 96.81 542 ALA A O 1
ATOM 4150 N N . LEU A 1 543 ? -17.877 11.897 25.403 1.00 96.50 543 LEU A N 1
ATOM 4151 C CA . LEU A 1 543 ? -18.230 13.251 24.963 1.00 96.50 543 LEU A CA 1
ATOM 4152 C C . LEU A 1 543 ? -18.625 14.170 26.128 1.00 96.50 543 LEU A C 1
ATOM 4154 O O . LEU A 1 543 ? -18.321 15.359 26.074 1.00 96.50 543 LEU A O 1
ATOM 4158 N N . GLU A 1 544 ? -19.263 13.642 27.177 1.00 97.44 544 GLU A N 1
ATOM 4159 C CA . GLU A 1 544 ? -19.591 14.420 28.379 1.00 97.44 544 GLU A CA 1
ATOM 4160 C C . GLU A 1 544 ? -18.332 14.798 29.172 1.00 97.44 544 GLU A C 1
ATOM 4162 O O . GLU A 1 544 ? -18.221 15.939 29.620 1.00 97.44 544 GLU A O 1
ATOM 4167 N N . LEU A 1 545 ? -17.351 13.892 29.288 1.00 97.25 545 LEU A N 1
ATOM 4168 C CA . LEU A 1 545 ? -16.055 14.211 29.906 1.00 97.25 545 LEU A CA 1
ATOM 4169 C C . LEU A 1 545 ? -15.352 15.362 29.173 1.00 97.25 545 LEU A C 1
ATOM 4171 O O . LEU A 1 545 ? -14.794 16.251 29.807 1.00 97.25 545 LEU A O 1
ATOM 4175 N N . GLY A 1 546 ? -15.423 15.370 27.840 1.00 96.56 546 GLY A N 1
ATOM 4176 C CA . GLY A 1 546 ? -14.828 16.397 26.984 1.00 96.56 546 GLY A CA 1
ATOM 4177 C C . GLY A 1 546 ? -15.720 17.606 26.689 1.00 96.56 546 GLY A C 1
ATOM 4178 O O . GLY A 1 546 ? -15.411 18.346 25.759 1.00 96.56 546 GLY A O 1
ATOM 4179 N N . ARG A 1 547 ? -16.827 17.829 27.410 1.00 96.81 547 ARG A N 1
ATOM 4180 C CA . ARG A 1 547 ? -17.827 18.857 27.046 1.00 96.81 547 ARG A CA 1
ATOM 4181 C C . ARG A 1 547 ? -17.265 20.276 26.911 1.00 96.81 547 ARG A C 1
ATOM 4183 O O . ARG A 1 547 ? -17.779 21.065 26.125 1.00 96.81 547 ARG A O 1
ATOM 4190 N N . GLU A 1 548 ? -16.213 20.603 27.658 1.00 96.75 548 GLU A N 1
ATOM 4191 C CA . GLU A 1 548 ? -15.573 21.924 27.632 1.00 96.75 548 GLU A CA 1
ATOM 4192 C C . GLU A 1 548 ? -14.862 22.192 26.292 1.00 96.75 548 GLU A C 1
ATOM 4194 O O . GLU A 1 548 ? -14.829 23.336 25.827 1.00 96.75 548 GLU A O 1
ATOM 4199 N N . LEU A 1 549 ? -14.416 21.132 25.602 1.00 97.25 549 LEU A N 1
ATOM 4200 C CA . LEU A 1 549 ? -13.809 21.195 24.266 1.00 97.25 549 LEU A CA 1
ATOM 4201 C C . LEU A 1 549 ? -14.790 21.723 23.207 1.00 97.25 549 LEU A C 1
ATOM 4203 O O . LEU A 1 549 ? -14.374 22.304 22.211 1.00 97.25 549 LEU A O 1
ATOM 4207 N N . ALA A 1 550 ? -16.101 21.622 23.443 1.00 96.00 550 ALA A N 1
ATOM 4208 C CA . ALA A 1 550 ? -17.108 22.201 22.553 1.00 96.00 550 ALA A CA 1
ATOM 4209 C C . ALA A 1 550 ? -17.050 23.739 22.486 1.00 96.00 550 ALA A C 1
ATOM 4211 O O . ALA A 1 550 ? -17.606 24.337 21.567 1.00 96.00 550 ALA A O 1
ATOM 4212 N N . THR A 1 551 ? -16.409 24.383 23.467 1.00 96.75 551 THR A N 1
ATOM 4213 C CA . THR A 1 551 ? -16.301 25.848 23.568 1.00 96.75 551 THR A CA 1
ATOM 4214 C C . THR A 1 551 ? -14.868 26.366 23.466 1.00 96.75 551 THR A C 1
ATOM 4216 O O . THR A 1 551 ? -14.664 27.576 23.365 1.00 96.75 551 THR A O 1
ATOM 4219 N N . ALA A 1 552 ? -13.871 25.479 23.478 1.00 96.56 552 ALA A N 1
ATOM 4220 C CA . ALA A 1 552 ? -12.470 25.868 23.409 1.00 96.56 552 ALA A CA 1
ATOM 4221 C C . ALA A 1 552 ? -12.082 26.276 21.970 1.00 96.56 552 ALA A C 1
ATOM 4223 O O . ALA A 1 552 ? -12.445 25.569 21.030 1.00 96.56 552 ALA A O 1
ATOM 4224 N N . PRO A 1 553 ? -11.321 27.370 21.760 1.00 95.00 553 PRO A N 1
ATOM 4225 C CA . PRO A 1 553 ? -11.061 27.917 20.422 1.00 95.00 553 PRO A CA 1
ATOM 4226 C C . PRO A 1 553 ? -10.478 26.921 19.411 1.00 95.00 553 PRO A C 1
ATOM 4228 O O . PRO A 1 553 ? -10.868 26.933 18.250 1.00 95.00 553 PRO A O 1
ATOM 4231 N N . GLU A 1 554 ? -9.571 26.047 19.850 1.00 94.50 554 GLU A N 1
ATOM 4232 C CA . GLU A 1 554 ? -8.876 25.088 18.977 1.00 94.50 554 GLU A CA 1
ATOM 4233 C C . GLU A 1 554 ? -9.716 23.849 18.633 1.00 94.50 554 GLU A C 1
ATOM 4235 O O . GLU A 1 554 ? -9.405 23.139 17.681 1.00 94.50 554 GLU A O 1
ATOM 4240 N N . THR A 1 555 ? -10.768 23.563 19.407 1.00 96.88 555 THR A N 1
ATOM 4241 C CA . THR A 1 555 ? -11.546 22.319 19.286 1.00 96.88 555 THR A CA 1
ATOM 4242 C C . THR A 1 555 ? -13.033 22.534 19.038 1.00 96.88 555 THR A C 1
ATOM 4244 O O . THR A 1 555 ? -13.689 21.589 18.614 1.00 96.88 555 THR A O 1
ATOM 4247 N N . ALA A 1 556 ? -13.565 23.749 19.196 1.00 96.75 556 ALA A N 1
ATOM 4248 C CA . ALA A 1 556 ? -14.990 24.035 19.034 1.00 96.75 556 ALA A CA 1
ATOM 4249 C C . ALA A 1 556 ? -15.523 23.640 17.646 1.00 96.75 556 ALA A C 1
ATOM 4251 O O . ALA A 1 556 ? -16.547 22.961 17.547 1.00 96.75 556 ALA A O 1
ATOM 4252 N N . GLU A 1 557 ? -14.816 24.015 16.574 1.00 95.75 557 GLU A N 1
ATOM 4253 C CA . GLU A 1 557 ? -15.192 23.641 15.206 1.00 95.75 557 GLU A CA 1
ATOM 4254 C C . GLU A 1 557 ? -15.055 22.122 14.962 1.00 95.75 557 GLU A C 1
ATOM 4256 O O . GLU A 1 557 ? -16.064 21.505 14.608 1.00 95.75 557 GLU A O 1
ATOM 4261 N N . PRO A 1 558 ? -13.899 21.472 15.224 1.00 95.81 558 PRO A N 1
ATOM 4262 C CA . PRO A 1 558 ? -13.784 20.016 15.120 1.00 95.81 558 PRO A CA 1
ATOM 4263 C C . PRO A 1 558 ? -14.813 19.240 15.955 1.00 95.81 558 PRO A C 1
ATOM 4265 O O . PRO A 1 558 ? -15.308 18.200 15.525 1.00 95.81 558 PRO A O 1
ATOM 4268 N N . PHE A 1 559 ? -15.169 19.731 17.145 1.00 97.19 559 PHE A N 1
ATOM 4269 C CA . PHE A 1 559 ? -16.162 19.100 18.016 1.00 97.19 559 PHE A CA 1
ATOM 4270 C C . PHE A 1 559 ? -17.572 19.199 17.424 1.00 97.19 559 PHE A C 1
ATOM 4272 O O . PHE A 1 559 ? -18.337 18.232 17.468 1.00 97.19 559 PHE A O 1
ATOM 4279 N N . ALA A 1 560 ? -17.923 20.349 16.839 1.00 95.69 560 ALA A N 1
ATOM 4280 C CA . ALA A 1 560 ? -19.184 20.522 16.124 1.00 95.69 560 ALA A CA 1
ATOM 4281 C C . ALA A 1 560 ? -19.266 19.592 14.902 1.00 95.69 560 ALA A C 1
ATOM 4283 O O . ALA A 1 560 ? -20.263 18.881 14.750 1.00 95.69 560 ALA A O 1
ATOM 4284 N N . GLN A 1 561 ? -18.196 19.525 14.101 1.00 94.56 561 GLN A N 1
ATOM 4285 C CA . GLN A 1 561 ? -18.096 18.618 12.953 1.00 94.56 561 GLN A CA 1
ATOM 4286 C C . GLN A 1 561 ? -18.228 17.151 13.381 1.00 94.56 561 GLN A C 1
ATOM 4288 O O . GLN A 1 561 ? -19.019 16.407 12.803 1.00 94.56 561 GLN A O 1
ATOM 4293 N N . LEU A 1 562 ? -17.526 16.731 14.440 1.00 95.75 562 LEU A N 1
ATOM 4294 C CA . LEU A 1 562 ? -17.655 15.388 15.007 1.00 95.75 562 LEU A CA 1
ATOM 4295 C C . LEU A 1 562 ? -19.117 15.064 15.346 1.00 95.75 562 LEU A C 1
ATOM 4297 O O . LEU A 1 562 ? -19.619 14.010 14.956 1.00 95.75 562 LEU A O 1
ATOM 4301 N N . ARG A 1 563 ? -19.818 15.954 16.063 1.00 94.31 563 ARG A N 1
ATOM 4302 C CA . ARG A 1 563 ? -21.222 15.730 16.453 1.00 94.31 563 ARG A CA 1
ATOM 4303 C C . ARG A 1 563 ? -22.146 15.587 15.251 1.00 94.31 563 ARG A C 1
ATOM 4305 O O . ARG A 1 563 ? -23.008 14.710 15.265 1.00 94.31 563 ARG A O 1
ATOM 4312 N N . GLU A 1 564 ? -21.967 16.428 14.239 1.00 93.88 564 GLU A N 1
ATOM 4313 C CA . GLU A 1 564 ? -22.715 16.346 12.986 1.00 93.88 564 GLU A CA 1
ATOM 4314 C C . GLU A 1 564 ? -22.479 14.996 12.295 1.00 93.88 564 GLU A C 1
ATOM 4316 O O . GLU A 1 564 ? -23.428 14.278 11.979 1.00 93.88 564 GLU A O 1
ATOM 4321 N N . ARG A 1 565 ? -21.214 14.596 12.136 1.00 93.75 565 ARG A N 1
ATOM 4322 C CA . ARG A 1 565 ? -20.838 13.347 11.459 1.00 93.75 565 ARG A CA 1
ATOM 4323 C C . ARG A 1 565 ? -21.313 12.101 12.206 1.00 93.75 565 ARG A C 1
ATOM 4325 O O . ARG A 1 565 ? -21.763 11.145 11.575 1.00 93.75 565 ARG A O 1
ATOM 4332 N N . LEU A 1 566 ? -21.271 12.111 13.540 1.00 93.00 566 LEU A N 1
ATOM 4333 C CA . LEU A 1 566 ? -21.781 11.014 14.369 1.00 93.00 566 LEU A CA 1
ATOM 4334 C C . LEU A 1 566 ? -23.289 10.782 14.181 1.00 93.00 566 LEU A C 1
ATOM 4336 O O . LEU A 1 566 ? -23.736 9.643 14.315 1.00 93.00 566 LEU A O 1
ATOM 4340 N N . ALA A 1 567 ? -24.067 11.819 13.848 1.00 87.75 567 ALA A N 1
ATOM 4341 C CA . ALA A 1 567 ? -25.504 11.687 13.602 1.00 87.75 567 ALA A CA 1
ATOM 4342 C C . ALA A 1 567 ? -25.823 10.865 12.337 1.00 87.75 567 ALA A C 1
ATOM 4344 O O . ALA A 1 567 ? -26.903 10.286 12.243 1.00 87.75 567 ALA A O 1
ATOM 4345 N N . GLY A 1 568 ? -24.886 10.784 11.384 1.00 82.88 568 GLY A N 1
ATOM 4346 C CA . GLY A 1 568 ? -25.030 10.027 10.134 1.00 82.88 568 GLY A CA 1
ATOM 4347 C C . GLY A 1 568 ? -24.591 8.557 10.200 1.00 82.88 568 GLY A C 1
ATOM 4348 O O . GLY A 1 568 ? -24.641 7.862 9.186 1.00 82.88 568 GLY A O 1
ATOM 4349 N N . ILE A 1 569 ? -24.130 8.068 11.355 1.00 86.50 569 ILE A N 1
ATOM 4350 C CA . ILE A 1 569 ? -23.660 6.683 11.524 1.00 86.50 569 ILE A CA 1
ATOM 4351 C C . ILE A 1 569 ? -24.856 5.736 11.682 1.00 86.50 569 ILE A C 1
ATOM 4353 O O . ILE A 1 569 ? -25.766 5.987 12.474 1.00 86.50 569 ILE A O 1
ATOM 4357 N N . ALA A 1 570 ? -24.842 4.610 10.961 1.00 66.38 570 ALA A N 1
ATOM 4358 C CA . ALA A 1 570 ? -25.889 3.597 11.059 1.00 66.38 570 ALA A CA 1
ATOM 4359 C C . ALA A 1 570 ? -25.879 2.951 12.453 1.00 66.38 570 ALA A C 1
ATOM 4361 O O . ALA A 1 570 ? -24.814 2.645 12.987 1.00 66.38 570 ALA A O 1
ATOM 4362 N N . GLY A 1 571 ? -27.052 2.684 13.036 1.00 57.66 571 GLY A N 1
ATOM 4363 C CA . GLY A 1 571 ? -27.164 1.935 14.295 1.00 57.66 571 GLY A CA 1
ATOM 4364 C C . GLY A 1 571 ? -26.786 2.719 15.556 1.00 57.66 571 GLY A C 1
ATOM 4365 O O . GLY A 1 571 ? -26.072 2.196 16.410 1.00 57.66 571 GLY A O 1
ATOM 4366 N N . ALA A 1 572 ? -27.305 3.944 15.719 1.00 49.91 572 ALA A N 1
ATOM 4367 C CA . ALA A 1 572 ? -27.383 4.586 17.041 1.00 49.91 572 ALA A CA 1
ATOM 4368 C C . 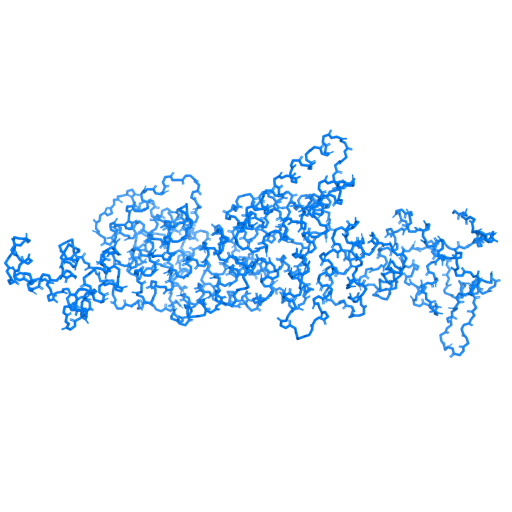ALA A 1 572 ? -28.094 3.691 18.085 1.00 49.91 572 ALA A C 1
ATOM 4370 O O . ALA A 1 572 ? -27.856 3.822 19.282 1.00 49.91 572 ALA A O 1
ATOM 4371 N N . GLU A 1 573 ? -28.896 2.736 17.611 1.00 48.91 573 GLU A N 1
ATOM 4372 C CA . GLU A 1 573 ? -29.433 1.603 18.353 1.00 48.91 573 GLU A CA 1
ATOM 4373 C C . GLU A 1 573 ? -28.517 0.386 18.116 1.00 48.91 573 GLU A C 1
ATOM 4375 O O . GLU A 1 573 ? -28.606 -0.287 17.088 1.00 48.91 573 GLU A O 1
ATOM 4380 N N . GLY A 1 574 ? -27.572 0.120 19.025 1.00 50.56 574 GLY A N 1
ATOM 4381 C CA . GLY A 1 574 ? -26.835 -1.152 19.029 1.00 50.56 574 GLY A CA 1
ATOM 4382 C C . GLY A 1 574 ? -27.778 -2.353 19.234 1.00 50.56 574 GLY A C 1
ATOM 4383 O O . GLY A 1 574 ? -28.964 -2.155 19.515 1.00 50.56 574 GLY A O 1
ATOM 4384 N N . PRO A 1 575 ? -27.294 -3.610 19.134 1.00 51.84 575 PRO A N 1
ATOM 4385 C CA . PRO A 1 575 ? -28.078 -4.766 19.578 1.00 51.84 575 PRO A CA 1
ATOM 4386 C C . PRO A 1 575 ? -28.611 -4.477 20.987 1.00 51.84 575 PRO A C 1
ATOM 4388 O O . PRO A 1 575 ? -27.838 -4.073 21.849 1.00 51.84 575 PRO A O 1
ATOM 4391 N N . SER A 1 576 ? -29.932 -4.585 21.162 1.00 45.56 576 SER A N 1
ATOM 4392 C CA . SER A 1 576 ? -30.718 -4.019 22.267 1.00 45.56 576 SER A CA 1
ATOM 4393 C C . SER A 1 576 ? -29.983 -3.952 23.615 1.00 45.56 576 SER A C 1
ATOM 4395 O O . SER A 1 576 ? -30.008 -4.918 24.369 1.00 45.56 576 SER A O 1
ATOM 4397 N N . GLY A 1 577 ? -29.395 -2.787 23.913 1.00 53.72 577 GLY A N 1
ATOM 4398 C CA . GLY A 1 577 ? -28.801 -2.414 25.199 1.00 53.72 577 GLY A CA 1
ATOM 4399 C C . GLY A 1 577 ? -27.541 -3.191 25.600 1.00 53.72 577 GLY A C 1
ATOM 4400 O O . GLY A 1 577 ? -27.482 -4.418 25.552 1.00 53.72 577 GLY A O 1
ATOM 4401 N N . MET A 1 578 ? -26.532 -2.475 26.100 1.00 55.38 578 MET A N 1
ATOM 4402 C CA . MET A 1 578 ? -25.467 -3.095 26.893 1.00 55.38 578 MET A CA 1
ATOM 4403 C C . MET A 1 578 ? -26.106 -3.851 28.071 1.00 55.38 578 MET A C 1
ATOM 4405 O O . MET A 1 578 ? -26.639 -3.237 28.997 1.00 55.38 578 MET A O 1
ATOM 4409 N N . VAL A 1 579 ? -26.078 -5.187 28.054 1.00 61.16 579 VAL A N 1
ATOM 4410 C CA . VAL A 1 579 ? -26.552 -5.983 29.192 1.00 61.16 579 VAL A CA 1
ATOM 4411 C C . VAL A 1 579 ? -25.539 -5.841 30.325 1.00 61.16 579 VAL A C 1
ATOM 4413 O O . VAL A 1 579 ? -24.567 -6.588 30.411 1.00 61.16 579 VAL A O 1
ATOM 4416 N N . GLN A 1 580 ? -25.752 -4.855 31.196 1.00 62.38 580 GLN A N 1
ATOM 4417 C CA . GLN A 1 580 ? -24.912 -4.664 32.371 1.00 62.38 580 GLN A CA 1
ATOM 4418 C C . GLN A 1 580 ? -25.226 -5.727 33.425 1.00 62.38 580 GLN A C 1
ATOM 4420 O O . GLN A 1 580 ? -26.334 -5.801 33.974 1.00 62.38 580 GLN A O 1
ATOM 4425 N N . LEU A 1 581 ? -24.225 -6.556 33.711 1.00 69.19 581 LEU A N 1
ATOM 4426 C CA . LEU A 1 581 ? -24.255 -7.511 34.808 1.00 69.19 581 LEU A CA 1
ATOM 4427 C C . LEU A 1 581 ? -23.638 -6.869 36.044 1.00 69.19 581 LEU A C 1
ATOM 4429 O O . LEU A 1 581 ? -22.524 -6.358 36.006 1.00 69.19 581 LEU A O 1
ATOM 4433 N N . THR A 1 582 ? -24.353 -6.937 37.158 1.00 73.81 582 THR A N 1
ATOM 4434 C CA . THR A 1 582 ? -23.784 -6.682 38.481 1.00 73.81 582 THR A CA 1
ATOM 4435 C C . THR A 1 582 ? -22.725 -7.735 38.805 1.00 73.81 582 THR A C 1
ATOM 4437 O O . THR A 1 582 ? -22.754 -8.844 38.271 1.00 73.81 582 THR A O 1
ATOM 4440 N N . GLU A 1 583 ? -21.826 -7.437 39.740 1.00 68.94 583 GLU A N 1
ATOM 4441 C CA . GLU A 1 583 ? -20.777 -8.371 40.172 1.00 68.94 583 GLU A CA 1
ATOM 4442 C C . GLU A 1 583 ? -21.347 -9.743 40.588 1.00 68.94 583 GLU A C 1
ATOM 4444 O O . GLU A 1 583 ? -20.850 -10.792 40.184 1.00 68.94 583 GLU A O 1
ATOM 4449 N N . ARG A 1 584 ? -22.486 -9.751 41.297 1.00 76.12 584 ARG A N 1
ATOM 4450 C CA . ARG A 1 584 ? -23.196 -10.986 41.673 1.00 76.12 584 ARG A CA 1
ATOM 4451 C C . ARG A 1 584 ? -23.803 -11.728 40.484 1.00 76.12 584 ARG A C 1
ATOM 4453 O O . ARG A 1 584 ? -23.807 -12.954 40.476 1.00 76.12 584 ARG A O 1
ATOM 4460 N N . GLU A 1 585 ? -24.333 -11.015 39.495 1.00 82.44 585 GLU A N 1
ATOM 4461 C CA . GLU A 1 585 ? -24.866 -11.620 38.269 1.00 82.44 585 GLU A CA 1
ATOM 4462 C C . GLU A 1 585 ? -23.750 -12.208 37.401 1.00 82.44 585 GLU A C 1
ATOM 4464 O O . GLU A 1 585 ? -23.930 -13.289 36.845 1.00 82.44 585 GLU A O 1
ATOM 4469 N N . ALA A 1 586 ? -22.592 -11.546 37.336 1.00 75.06 586 ALA A N 1
ATOM 4470 C CA . ALA A 1 586 ? -21.411 -12.029 36.625 1.00 75.06 586 ALA A CA 1
ATOM 4471 C C . ALA A 1 586 ? -20.836 -13.315 37.244 1.00 75.06 586 ALA A C 1
ATOM 4473 O O . ALA A 1 586 ? -20.339 -14.165 36.512 1.00 75.06 586 ALA A O 1
ATOM 4474 N N . VAL A 1 587 ? -20.945 -13.489 38.567 1.00 81.12 587 VAL A N 1
ATOM 4475 C CA . VAL A 1 587 ? -20.584 -14.740 39.264 1.00 81.12 587 VAL A CA 1
ATOM 4476 C C . VAL A 1 587 ? -21.654 -15.822 39.082 1.00 81.12 587 VAL A C 1
ATOM 4478 O O . VAL A 1 587 ? -21.335 -16.990 38.875 1.00 81.12 587 VAL A O 1
ATOM 4481 N N . LEU A 1 588 ? -22.936 -15.450 39.135 1.00 86.31 588 LEU A N 1
ATOM 4482 C CA . LEU A 1 588 ? -24.050 -16.392 39.027 1.00 86.31 588 LEU A CA 1
ATOM 4483 C C . LEU A 1 588 ? -24.208 -16.977 37.615 1.00 86.31 588 LEU A C 1
ATOM 4485 O O . LEU A 1 588 ? -24.558 -18.145 37.462 1.00 86.31 588 LEU A O 1
ATOM 4489 N N . LEU A 1 589 ? -23.998 -16.173 36.576 1.00 85.19 589 LEU A N 1
ATOM 4490 C CA . LEU A 1 589 ? -24.279 -16.564 35.196 1.00 85.19 589 LEU A CA 1
ATOM 4491 C C . LEU A 1 589 ? -23.448 -17.781 34.720 1.00 85.19 589 LEU A C 1
ATOM 4493 O O . LEU A 1 589 ? -24.058 -18.696 34.162 1.00 85.19 589 LEU A O 1
ATOM 4497 N N . PRO A 1 590 ? -22.130 -17.883 35.001 1.00 83.38 590 PRO A N 1
ATOM 4498 C CA . PRO A 1 590 ? -21.346 -19.100 34.768 1.00 83.38 590 PRO A CA 1
ATOM 4499 C C . PRO A 1 590 ? -21.881 -20.328 35.510 1.00 83.38 590 PRO A C 1
ATOM 4501 O O . PRO A 1 590 ? -22.008 -21.398 34.921 1.00 83.38 590 PRO A O 1
ATOM 4504 N N . LEU A 1 591 ? -22.284 -20.173 36.772 1.00 86.25 591 LEU A N 1
ATOM 4505 C CA . LEU A 1 591 ? -22.836 -21.271 37.573 1.00 86.25 591 LEU A CA 1
ATOM 4506 C C . LEU A 1 591 ? -24.175 -21.777 37.013 1.00 86.25 591 LEU A C 1
ATOM 4508 O O . LEU A 1 591 ? -24.467 -22.973 37.035 1.00 86.25 591 LEU A O 1
ATOM 4512 N N . LEU A 1 592 ? -24.979 -20.882 36.429 1.00 86.50 592 LEU A N 1
ATOM 4513 C CA . LEU A 1 592 ? -26.208 -21.251 35.724 1.00 86.50 592 LEU A CA 1
ATOM 4514 C C . LEU A 1 592 ? -25.953 -22.011 34.419 1.00 86.50 592 LEU A C 1
ATOM 4516 O O . LEU A 1 592 ? -26.854 -22.739 33.989 1.00 86.50 592 LEU A O 1
ATOM 4520 N N . ALA A 1 593 ? -24.780 -21.854 33.802 1.00 83.38 593 ALA A N 1
ATOM 4521 C CA . ALA A 1 593 ? -24.372 -22.640 32.640 1.00 83.38 593 ALA A CA 1
ATOM 4522 C C . ALA A 1 593 ? -24.002 -24.086 33.009 1.00 83.38 593 ALA A C 1
ATOM 4524 O O . ALA A 1 593 ? -24.140 -24.974 32.170 1.00 83.38 593 ALA A O 1
ATOM 4525 N N . GLY A 1 594 ? -23.622 -24.335 34.268 1.00 78.62 594 GLY A N 1
ATOM 4526 C CA . GLY A 1 594 ? -23.467 -25.681 34.818 1.00 78.62 594 GLY A CA 1
ATOM 4527 C C . GLY A 1 594 ? -24.798 -26.440 34.922 1.00 78.62 594 GLY A C 1
ATOM 4528 O O . GLY A 1 594 ? -25.878 -25.849 34.928 1.00 78.62 594 GLY A O 1
ATOM 4529 N N . GLY A 1 595 ? -24.739 -27.771 35.031 1.00 80.50 595 GLY A N 1
ATOM 4530 C CA . GLY A 1 595 ? -25.923 -28.641 35.140 1.00 80.50 595 GLY A CA 1
ATOM 4531 C C . GLY A 1 595 ? -26.668 -28.560 36.482 1.00 80.50 595 GLY A C 1
ATOM 4532 O O . GLY A 1 595 ? -27.720 -29.178 36.649 1.00 80.50 595 GLY A O 1
ATOM 4533 N N . GLU A 1 596 ? -26.155 -27.802 37.451 1.00 85.88 596 GLU A N 1
ATOM 4534 C CA . GLU A 1 596 ? -26.690 -27.775 38.810 1.00 85.88 596 GLU A CA 1
ATOM 4535 C C . GLU A 1 596 ? -28.074 -27.137 38.916 1.00 85.88 596 GLU A C 1
ATOM 4537 O O . GLU A 1 596 ? -28.411 -26.187 38.211 1.00 85.88 596 GLU A O 1
ATOM 4542 N N . SER A 1 597 ? -28.907 -27.639 39.828 1.00 88.69 597 SER A N 1
ATOM 4543 C CA . SER A 1 597 ? -30.244 -27.088 40.060 1.00 88.69 597 SER A CA 1
ATOM 4544 C C . SER A 1 597 ? -30.192 -25.769 40.849 1.00 88.69 597 SER A C 1
ATOM 4546 O O . SER A 1 597 ? -29.331 -25.578 41.702 1.00 88.69 597 SER A O 1
ATOM 4548 N N . VAL A 1 598 ? -31.156 -24.865 40.624 1.00 87.12 598 VAL A N 1
ATOM 4549 C CA . VAL A 1 598 ? -31.261 -23.585 41.363 1.00 87.12 598 VAL A CA 1
ATOM 4550 C C . VAL A 1 598 ? -31.253 -23.776 42.896 1.00 87.12 598 VAL A C 1
ATOM 4552 O O . VAL A 1 598 ? -30.603 -22.992 43.579 1.00 87.12 598 VAL A O 1
ATOM 4555 N N . PRO A 1 599 ? -31.910 -24.796 43.487 1.00 86.81 599 PRO A N 1
ATOM 4556 C CA . PRO A 1 599 ? -31.782 -25.067 44.922 1.00 86.81 599 PRO A CA 1
ATOM 4557 C C . PRO A 1 599 ? -30.357 -25.401 45.388 1.00 86.81 599 PRO A C 1
ATOM 4559 O O . PRO A 1 599 ? -29.972 -24.975 46.476 1.00 86.81 599 PRO A O 1
ATOM 4562 N N . ASN A 1 600 ? -29.580 -26.129 44.581 1.00 87.75 600 ASN A N 1
ATOM 4563 C CA . ASN A 1 600 ? -28.201 -26.495 44.918 1.00 87.75 600 ASN A CA 1
ATOM 4564 C C . ASN A 1 600 ? -27.275 -25.281 44.827 1.00 87.75 600 ASN A C 1
ATOM 4566 O O . ASN A 1 600 ? -26.585 -24.982 45.796 1.00 87.75 600 ASN A O 1
ATOM 4570 N N . LEU A 1 601 ? -27.391 -24.507 43.746 1.00 89.00 601 LEU A N 1
ATOM 4571 C CA . LEU A 1 601 ? -26.664 -23.247 43.581 1.00 89.00 601 LEU A CA 1
ATOM 4572 C C . LEU A 1 601 ? -26.967 -22.254 44.712 1.00 89.00 601 LEU A C 1
ATOM 4574 O O . LEU A 1 601 ? -26.087 -21.535 45.172 1.00 89.00 601 LEU A O 1
ATOM 4578 N N . ALA A 1 602 ? -28.209 -22.218 45.207 1.00 87.75 602 ALA A N 1
ATOM 4579 C CA . ALA A 1 602 ? -28.575 -21.357 46.331 1.00 87.75 602 ALA A CA 1
ATOM 4580 C C . ALA A 1 602 ? -27.864 -21.778 47.628 1.00 87.75 602 ALA A C 1
ATOM 4582 O O . ALA A 1 602 ? -27.441 -20.926 48.408 1.00 87.75 602 ALA A O 1
ATOM 4583 N N . LYS A 1 603 ? -27.703 -23.090 47.838 1.00 86.19 603 LYS A N 1
ATOM 4584 C CA . LYS A 1 603 ? -26.971 -23.646 48.979 1.00 86.19 603 LYS A CA 1
ATOM 4585 C C . LYS A 1 603 ? -25.473 -23.350 48.883 1.00 86.19 603 LYS A C 1
ATOM 4587 O O . LYS A 1 603 ? -24.886 -22.981 49.895 1.00 86.19 603 LYS A O 1
ATOM 4592 N N . GLU A 1 604 ? -24.893 -23.486 47.694 1.00 87.19 604 GLU A N 1
ATOM 4593 C CA . GLU A 1 604 ? -23.477 -23.212 47.421 1.00 87.19 604 GLU A CA 1
ATOM 4594 C C . GLU A 1 604 ? -23.136 -21.725 47.586 1.00 87.19 604 GLU A C 1
ATOM 4596 O O . GLU A 1 604 ? -22.184 -21.370 48.271 1.00 87.19 604 GLU A O 1
ATOM 4601 N N . LEU A 1 605 ? -23.976 -20.839 47.049 1.00 86.62 605 LEU A N 1
ATOM 4602 C CA . LEU A 1 605 ? -23.799 -19.388 47.149 1.00 86.62 605 LEU A CA 1
ATOM 4603 C C . LEU A 1 605 ? -24.248 -18.805 48.501 1.00 86.62 605 LEU A C 1
ATOM 4605 O O . LEU A 1 605 ? -24.243 -17.586 48.670 1.00 86.62 605 LEU A O 1
ATOM 4609 N N . HIS A 1 606 ? -24.665 -19.647 49.454 1.00 89.94 606 HIS A N 1
ATOM 4610 C CA . HIS A 1 606 ? -25.184 -19.248 50.767 1.00 89.94 606 HIS A CA 1
ATOM 4611 C C . HIS A 1 606 ? -26.315 -18.193 50.703 1.00 89.94 606 HIS A C 1
ATOM 4613 O O . HIS A 1 606 ? -26.384 -17.275 51.524 1.00 89.94 606 HIS A O 1
ATOM 4619 N N . VAL A 1 607 ? -27.242 -18.330 49.746 1.00 90.44 607 VAL A N 1
ATOM 4620 C CA . VAL A 1 607 ? -28.405 -17.439 49.557 1.00 90.44 607 VAL A CA 1
ATOM 4621 C C . VAL A 1 607 ? -29.730 -18.205 49.570 1.00 90.44 607 VAL A C 1
ATOM 4623 O O . VAL A 1 607 ? -29.790 -19.411 49.351 1.00 90.44 607 VAL A O 1
ATOM 4626 N N . SER A 1 608 ? -30.848 -17.510 49.810 1.00 92.19 608 SER A N 1
ATOM 4627 C CA . SER A 1 608 ? -32.167 -18.155 49.741 1.00 92.19 608 SER A CA 1
ATOM 4628 C C . SER A 1 608 ? -32.528 -18.544 48.299 1.00 92.19 608 SER A C 1
ATOM 4630 O O . SER A 1 608 ? -32.259 -17.796 47.355 1.00 92.19 608 SER A O 1
ATOM 4632 N N . VAL A 1 609 ? -33.231 -19.669 48.123 1.00 90.06 609 VAL A N 1
ATOM 4633 C CA . VAL A 1 609 ? -33.721 -20.125 46.805 1.00 90.06 609 VAL A CA 1
ATOM 4634 C C . VAL A 1 609 ? -34.591 -19.061 46.123 1.00 90.06 609 VAL A C 1
ATOM 4636 O O . VAL A 1 609 ? -34.535 -18.899 44.906 1.00 90.06 609 VAL A O 1
ATOM 4639 N N . ASN A 1 610 ? -35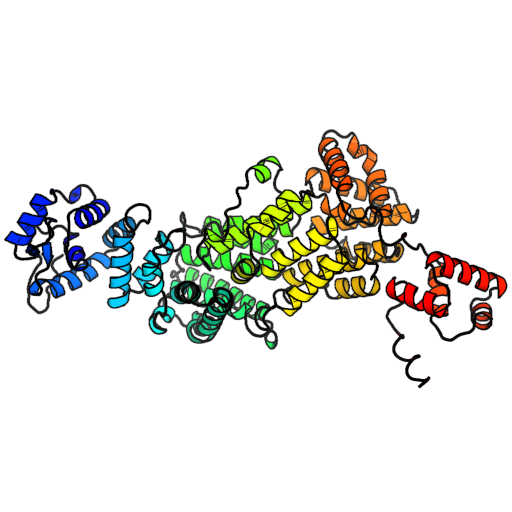.372 -18.296 46.891 1.00 89.25 610 ASN A N 1
ATOM 4640 C CA . ASN A 1 610 ? -36.199 -17.214 46.353 1.00 89.25 610 ASN A CA 1
ATOM 4641 C C . ASN A 1 610 ? -35.364 -16.028 45.857 1.00 89.25 610 ASN A C 1
ATOM 4643 O O . ASN A 1 610 ? -35.692 -15.452 44.821 1.00 89.25 610 ASN A O 1
ATOM 4647 N N . THR A 1 611 ? -34.280 -15.684 46.556 1.00 88.62 611 THR A N 1
ATOM 4648 C CA . THR A 1 611 ? -33.328 -14.659 46.107 1.00 88.62 611 THR A CA 1
ATOM 4649 C C . THR A 1 611 ? -32.684 -15.080 44.794 1.00 88.62 611 THR A C 1
ATOM 4651 O O . THR A 1 611 ? -32.686 -14.306 43.840 1.00 88.62 611 THR A O 1
ATOM 4654 N N . LEU A 1 612 ? -32.225 -16.332 44.713 1.00 90.12 612 LEU A N 1
ATOM 4655 C CA . LEU A 1 612 ? -31.592 -16.843 43.506 1.00 90.12 612 LEU A CA 1
ATOM 4656 C C . LEU A 1 612 ? -32.572 -16.911 42.328 1.00 90.12 612 LEU A C 1
ATOM 4658 O O . LEU A 1 612 ? -32.237 -16.502 41.225 1.00 90.12 612 LEU A O 1
ATOM 4662 N N . ARG A 1 613 ? -33.822 -17.342 42.551 1.00 90.25 613 ARG A N 1
ATOM 4663 C CA . ARG A 1 613 ? -34.874 -17.316 41.518 1.00 90.25 613 ARG A CA 1
ATOM 4664 C C . ARG A 1 613 ? -35.150 -15.908 41.000 1.00 90.25 613 ARG A C 1
ATOM 4666 O O . ARG A 1 613 ? -35.314 -15.747 39.795 1.00 90.25 613 ARG A O 1
ATOM 4673 N N . LYS A 1 614 ? -35.186 -14.902 41.882 1.00 89.88 614 LYS A N 1
ATOM 4674 C CA . LYS A 1 614 ? -35.321 -13.495 41.474 1.00 89.88 614 LYS A CA 1
ATOM 4675 C C . LYS A 1 614 ? -34.125 -13.045 40.641 1.00 89.88 614 LYS A C 1
ATOM 4677 O O . LYS A 1 614 ? -34.331 -12.457 39.591 1.00 89.88 614 LYS A O 1
ATOM 4682 N N . GLN A 1 615 ? -32.902 -13.378 41.048 1.00 88.81 615 GLN A N 1
ATOM 4683 C CA . GLN A 1 615 ? -31.698 -13.056 40.274 1.00 88.81 615 GLN A CA 1
ATOM 4684 C C . GLN A 1 615 ? -31.686 -13.746 38.902 1.00 88.81 615 GLN A C 1
ATOM 4686 O O . GLN A 1 615 ? -31.388 -13.109 37.899 1.00 88.81 615 GLN A O 1
ATOM 4691 N N . VAL A 1 616 ? -32.093 -15.017 38.821 1.00 90.00 616 VAL A N 1
ATOM 4692 C CA . VAL A 1 616 ? -32.253 -15.739 37.546 1.00 90.00 616 VAL A CA 1
ATOM 4693 C C . VAL A 1 616 ? -33.339 -15.101 36.677 1.00 90.00 616 VAL A C 1
ATOM 4695 O O . VAL A 1 616 ? -33.176 -15.030 35.463 1.00 90.00 616 VAL A O 1
ATOM 4698 N N . ALA A 1 617 ? -34.445 -14.644 37.269 1.00 87.69 617 ALA A N 1
ATOM 4699 C CA . ALA A 1 617 ? -35.502 -13.947 36.541 1.00 87.69 617 ALA A CA 1
ATOM 4700 C C . ALA A 1 617 ? -35.007 -12.608 35.976 1.00 87.69 617 ALA A C 1
ATOM 4702 O O . ALA A 1 617 ? -35.230 -12.349 34.800 1.00 87.69 617 ALA A O 1
ATOM 4703 N N . VAL A 1 618 ? -34.260 -11.830 36.766 1.00 87.00 618 VAL A N 1
ATOM 4704 C CA . VAL A 1 618 ? -33.619 -10.582 36.318 1.00 87.00 618 VAL A CA 1
ATOM 4705 C C . VAL A 1 618 ? -32.617 -10.853 35.195 1.00 87.00 618 VAL A C 1
ATOM 4707 O O . VAL A 1 618 ? -32.648 -10.171 34.179 1.00 87.00 618 VAL A O 1
ATOM 4710 N N . LEU A 1 619 ? -31.779 -11.889 35.310 1.00 87.06 619 LEU A N 1
ATOM 4711 C CA . LEU A 1 619 ? -30.876 -12.306 34.231 1.00 87.06 619 LEU A CA 1
ATOM 4712 C C . LEU A 1 619 ? -31.649 -12.686 32.962 1.00 87.06 619 LEU A C 1
ATOM 4714 O O . LEU A 1 619 ? -31.307 -12.257 31.865 1.00 87.06 619 LEU A O 1
ATOM 4718 N N . ARG A 1 620 ? -32.723 -13.466 33.092 1.00 88.25 620 ARG A N 1
ATOM 4719 C CA . ARG A 1 620 ? -33.578 -13.830 31.958 1.00 88.25 620 ARG A CA 1
ATOM 4720 C C . ARG A 1 620 ? -34.230 -12.617 31.309 1.00 88.25 620 ARG A C 1
ATOM 4722 O O . ARG A 1 620 ? -34.302 -12.577 30.090 1.00 88.25 620 ARG A O 1
ATOM 4729 N N . GLU A 1 621 ? -34.676 -11.646 32.090 1.00 83.69 621 GLU A N 1
ATOM 4730 C CA . GLU A 1 621 ? -35.234 -10.392 31.584 1.00 83.69 621 GLU A CA 1
ATOM 4731 C C . GLU A 1 621 ? -34.167 -9.575 30.843 1.00 83.69 621 GLU A C 1
ATOM 4733 O O . GLU A 1 621 ? -34.364 -9.227 29.680 1.00 83.69 621 GLU A O 1
ATOM 4738 N N . LYS A 1 622 ? -32.990 -9.399 31.456 1.00 81.19 622 LYS A N 1
ATOM 4739 C CA . LYS A 1 622 ? -31.829 -8.710 30.873 1.00 81.19 622 LYS A CA 1
ATOM 4740 C C . LYS A 1 622 ? -31.382 -9.305 29.534 1.00 81.19 622 LYS A C 1
ATOM 4742 O O . LYS A 1 622 ? -31.105 -8.566 28.600 1.00 81.19 622 LYS A O 1
ATOM 4747 N N . PHE A 1 623 ? -31.352 -10.633 29.418 1.00 79.50 623 PHE A N 1
ATOM 4748 C CA . PHE A 1 623 ? -30.993 -11.333 28.176 1.00 79.50 623 PHE A CA 1
ATOM 4749 C C . PHE A 1 623 ? -32.198 -11.651 27.273 1.00 79.50 623 PHE A C 1
ATOM 4751 O O . PHE A 1 623 ? -32.047 -12.350 26.268 1.00 79.50 623 PHE A O 1
ATOM 4758 N N . GLN A 1 624 ? -33.403 -11.187 27.621 1.00 80.62 624 GLN A N 1
ATOM 4759 C CA . GLN A 1 624 ? -34.654 -11.493 26.917 1.00 80.62 624 GLN A CA 1
ATOM 4760 C C . GLN A 1 624 ? -34.847 -13.006 26.664 1.00 80.62 624 GLN A C 1
ATOM 4762 O O . GLN A 1 624 ? -35.180 -13.440 25.560 1.00 80.62 624 GLN A O 1
ATOM 4767 N N . ALA A 1 625 ? -34.553 -13.842 27.658 1.00 86.38 625 ALA A N 1
ATOM 4768 C CA . ALA A 1 625 ? -34.563 -15.297 27.572 1.00 86.38 625 ALA A CA 1
ATOM 4769 C C . ALA A 1 625 ? -35.793 -15.921 28.254 1.00 86.38 625 ALA A C 1
ATOM 4771 O O . ALA A 1 625 ? -36.072 -15.729 29.444 1.00 86.38 625 ALA A O 1
ATOM 4772 N N . SER A 1 626 ? -36.504 -16.770 27.515 1.00 85.62 626 SER A N 1
ATOM 4773 C CA . SER A 1 626 ? -37.707 -17.465 27.986 1.00 85.62 626 SER A CA 1
ATOM 4774 C C . SER A 1 626 ? -37.406 -18.722 28.815 1.00 85.62 626 SER A C 1
ATOM 4776 O O . SER A 1 626 ? -38.274 -19.220 29.531 1.00 85.62 626 SER A O 1
ATOM 4778 N N . THR A 1 627 ? -36.169 -19.226 28.781 1.00 89.38 627 THR A N 1
ATOM 4779 C CA . THR A 1 627 ? -35.739 -20.418 29.531 1.00 89.38 627 THR A CA 1
ATOM 4780 C C . THR A 1 627 ? -34.309 -20.273 30.053 1.00 89.38 627 THR A C 1
ATOM 4782 O O . THR A 1 627 ? -33.569 -19.391 29.622 1.00 89.38 627 THR A O 1
ATOM 4785 N N . ARG A 1 628 ? -33.893 -21.152 30.979 1.00 86.25 628 ARG A N 1
ATOM 4786 C CA . ARG A 1 628 ? -32.495 -21.220 31.444 1.00 86.25 628 ARG A CA 1
ATOM 4787 C C . ARG A 1 628 ? -31.539 -21.587 30.305 1.00 86.25 628 ARG A C 1
ATOM 4789 O O . ARG A 1 628 ? -30.508 -20.948 30.169 1.00 86.25 628 ARG A O 1
ATOM 4796 N N . SER A 1 629 ? -31.883 -22.570 29.475 1.00 83.81 629 SER A N 1
ATOM 4797 C CA . SER A 1 629 ? -31.036 -22.973 28.343 1.00 83.81 629 SER A CA 1
ATOM 4798 C C . SER A 1 629 ? -30.907 -21.857 27.310 1.00 83.81 629 SER A C 1
ATOM 4800 O O . SER A 1 629 ? -29.827 -21.628 26.774 1.00 83.81 629 SER A O 1
ATOM 4802 N N . GLU A 1 630 ? -31.987 -21.109 27.067 1.00 84.00 630 GLU A N 1
ATOM 4803 C CA . GLU A 1 630 ? -31.930 -19.926 26.213 1.00 84.00 630 GLU A CA 1
ATOM 4804 C C . GLU A 1 630 ? -31.104 -18.800 26.844 1.00 84.00 630 GLU A C 1
ATOM 4806 O O . GLU A 1 630 ? -30.336 -18.166 26.127 1.00 84.00 630 GLU A O 1
ATOM 4811 N N . LEU A 1 631 ? -31.204 -18.591 28.163 1.00 87.81 631 LEU A N 1
ATOM 4812 C CA . LEU A 1 631 ? -30.353 -17.652 28.899 1.00 87.81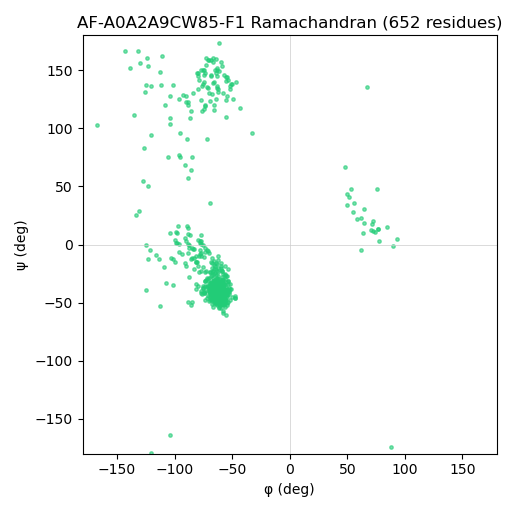 631 LEU A CA 1
ATOM 4813 C C . LEU A 1 631 ? -28.880 -18.019 28.725 1.00 87.81 631 LEU A C 1
ATOM 4815 O O . LEU A 1 631 ? -28.101 -17.153 28.361 1.00 87.81 631 LEU A O 1
ATOM 4819 N N . VAL A 1 632 ? -28.507 -19.285 28.927 1.00 86.06 632 VAL A N 1
ATOM 4820 C CA . VAL A 1 632 ? -27.120 -19.760 28.781 1.00 86.06 632 VAL A CA 1
ATOM 4821 C C . VAL A 1 632 ? -26.638 -19.600 27.340 1.00 86.06 632 VAL A C 1
ATOM 4823 O O . VAL A 1 632 ? -25.553 -19.076 27.112 1.00 86.06 632 VAL A O 1
ATOM 4826 N N . ARG A 1 633 ? -27.460 -19.970 26.350 1.00 80.50 633 ARG A N 1
ATOM 4827 C CA . ARG A 1 633 ? -27.130 -19.788 24.929 1.00 80.50 633 ARG A CA 1
ATOM 4828 C C . ARG A 1 633 ? -26.914 -18.313 24.584 1.00 80.50 633 ARG A C 1
ATOM 4830 O O . ARG A 1 633 ? -25.911 -17.987 23.954 1.00 80.50 633 ARG A O 1
ATOM 4837 N N . LYS A 1 634 ? -27.834 -17.432 24.999 1.00 78.81 634 LYS A N 1
ATOM 4838 C CA . LYS A 1 634 ? -27.733 -15.987 24.759 1.00 78.81 634 LYS A CA 1
ATOM 4839 C C . LYS A 1 634 ? -26.524 -15.411 25.497 1.00 78.81 634 LYS A C 1
ATOM 4841 O O . LYS A 1 634 ? -25.682 -14.790 24.864 1.00 78.81 634 LYS A O 1
ATOM 4846 N N . ALA A 1 635 ? -26.358 -15.698 26.783 1.00 80.31 635 ALA A N 1
ATOM 4847 C CA . ALA A 1 635 ? -25.191 -15.297 27.566 1.00 80.31 635 ALA A CA 1
ATOM 4848 C C . ALA A 1 635 ? -23.864 -15.748 26.930 1.00 80.31 635 ALA A C 1
ATOM 4850 O O . ALA A 1 635 ? -22.910 -14.975 26.895 1.00 80.31 635 ALA A O 1
ATOM 4851 N N . GLY A 1 636 ? -23.821 -16.956 26.357 1.00 72.50 636 GLY A N 1
ATOM 4852 C CA . GLY A 1 636 ? -22.683 -17.458 25.588 1.00 72.50 636 GLY A CA 1
ATOM 4853 C C . GLY A 1 636 ? -22.421 -16.650 24.315 1.00 72.50 636 GLY A C 1
ATOM 4854 O O . GLY A 1 636 ? -21.287 -16.238 24.079 1.00 72.50 636 GLY A O 1
ATOM 4855 N N . SER A 1 637 ? -23.454 -16.341 23.520 1.00 65.44 637 SER A N 1
ATOM 4856 C CA . SER A 1 637 ? -23.301 -15.460 22.347 1.00 65.44 637 SER A CA 1
ATOM 4857 C C . SER A 1 637 ? -22.881 -14.034 22.726 1.00 65.44 637 SER A C 1
ATOM 4859 O O . SER A 1 637 ? -22.060 -13.437 22.031 1.00 65.44 637 SER A O 1
ATOM 4861 N N . PHE A 1 638 ? -23.356 -13.542 23.874 1.00 67.44 638 PHE A N 1
ATOM 4862 C CA . PHE A 1 638 ? -22.983 -12.258 24.467 1.00 67.44 638 PHE A CA 1
ATOM 4863 C C . PHE A 1 638 ? -21.584 -12.276 25.127 1.00 67.44 638 PHE A C 1
ATOM 4865 O O . PHE A 1 638 ? -21.150 -11.261 25.660 1.00 67.44 638 PHE A O 1
ATOM 4872 N N . GLY A 1 639 ? -20.855 -13.402 25.114 1.00 62.00 639 GLY A N 1
ATOM 4873 C CA . GLY A 1 639 ? -19.517 -13.499 25.718 1.00 62.00 639 GLY A CA 1
ATOM 4874 C C . GLY A 1 639 ? -19.496 -13.303 27.241 1.00 62.00 639 GLY A C 1
ATOM 4875 O O . GLY A 1 639 ? -18.447 -13.015 27.817 1.00 62.00 639 GLY A O 1
ATOM 4876 N N . ALA A 1 640 ? -20.652 -13.444 27.895 1.00 70.75 640 ALA A N 1
ATOM 4877 C CA . ALA A 1 640 ? -20.820 -13.300 29.339 1.00 70.75 640 ALA A CA 1
ATOM 4878 C C . ALA A 1 640 ? -20.498 -14.596 30.111 1.00 70.75 640 ALA A C 1
ATOM 4880 O O . ALA A 1 640 ? -20.540 -14.614 31.340 1.00 70.75 640 ALA A O 1
ATOM 4881 N N . LEU A 1 641 ? -20.175 -15.676 29.392 1.00 74.00 641 LEU A N 1
ATOM 4882 C CA . LEU A 1 641 ? -19.720 -16.954 29.933 1.00 74.00 641 LEU A CA 1
ATOM 4883 C C . LEU A 1 641 ? -18.242 -17.171 29.554 1.00 74.00 641 LEU A C 1
ATOM 4885 O O . LEU A 1 641 ? -17.883 -16.892 28.407 1.00 74.00 641 LEU A O 1
ATOM 4889 N N . PRO A 1 642 ? -17.383 -17.649 30.477 1.00 57.00 642 PRO A N 1
ATOM 4890 C CA . PRO A 1 642 ? -16.002 -18.016 30.170 1.00 57.00 642 PRO A CA 1
ATOM 4891 C C . PRO A 1 642 ? -15.954 -19.048 29.036 1.00 57.00 642 PRO A C 1
ATOM 4893 O O . PRO A 1 642 ? -16.788 -19.946 28.968 1.00 57.00 642 PRO A O 1
ATOM 4896 N N . SER A 1 643 ? -14.991 -18.912 28.128 1.00 47.59 643 SER A N 1
ATOM 4897 C CA . SER A 1 643 ? -14.858 -19.749 26.928 1.00 47.59 643 SER A CA 1
ATOM 4898 C C . SER A 1 643 ? -14.271 -21.146 27.171 1.00 47.59 643 SER A C 1
ATOM 4900 O O . SER A 1 643 ? -14.104 -21.896 26.209 1.00 47.59 643 SER A O 1
ATOM 4902 N N . GLU A 1 644 ? -13.990 -21.514 28.418 1.00 45.03 644 GLU A N 1
ATOM 4903 C CA . GLU A 1 644 ? -13.479 -22.833 28.800 1.00 45.03 644 GLU A CA 1
ATOM 4904 C C . GLU A 1 644 ? -14.632 -23.685 29.382 1.00 45.03 644 GLU A C 1
ATOM 4906 O O . GLU A 1 644 ? -15.477 -23.166 30.105 1.00 45.03 644 GLU A O 1
ATOM 4911 N N . ASP A 1 645 ? -14.693 -24.970 29.001 1.00 42.50 645 ASP A N 1
ATOM 4912 C CA . ASP A 1 645 ? -15.590 -26.049 29.489 1.00 42.50 645 ASP A CA 1
ATOM 4913 C C . ASP A 1 645 ? -16.930 -26.388 28.794 1.00 42.50 645 ASP A C 1
ATOM 4915 O O . ASP A 1 645 ? -17.595 -27.350 29.184 1.00 42.50 645 ASP A O 1
ATOM 4919 N N . PHE A 1 646 ? -17.306 -25.782 27.662 1.00 45.94 646 PHE A N 1
ATOM 4920 C CA . PHE A 1 646 ? -18.522 -26.230 26.934 1.00 45.94 646 PHE A CA 1
ATOM 4921 C C . PHE A 1 646 ? -18.381 -27.572 26.179 1.00 45.94 646 PHE A C 1
ATOM 4923 O O . PHE A 1 646 ? -19.349 -28.059 25.593 1.00 45.94 646 PHE A O 1
ATOM 4930 N N . GLY A 1 647 ? -17.191 -28.185 26.181 1.00 33.53 647 GLY A N 1
ATOM 4931 C CA . GLY A 1 647 ? -16.886 -29.405 25.424 1.00 33.53 647 GLY A CA 1
ATOM 4932 C C . GLY A 1 647 ? -17.143 -30.736 26.142 1.00 33.53 647 GLY A C 1
ATOM 4933 O O . GLY A 1 647 ? -17.238 -31.757 25.464 1.00 33.53 647 GLY A O 1
ATOM 4934 N N . GLN A 1 648 ? -17.264 -30.755 27.475 1.00 36.41 648 GLN A N 1
ATOM 4935 C CA . GLN A 1 648 ? -17.366 -32.012 28.239 1.00 36.41 648 GLN A CA 1
ATOM 4936 C C . GLN A 1 648 ? -18.797 -32.365 28.675 1.00 36.41 648 GLN A C 1
ATOM 4938 O O . GLN A 1 648 ? -19.171 -33.528 28.607 1.00 36.41 648 GLN A O 1
ATOM 4943 N N . GLY A 1 649 ? -19.655 -31.395 29.005 1.00 35.28 649 GLY A N 1
ATOM 4944 C CA . GLY A 1 649 ? -20.996 -31.696 29.543 1.00 35.28 649 GLY A CA 1
ATOM 4945 C C . GLY A 1 649 ? -22.048 -32.185 28.532 1.00 35.28 649 GLY A C 1
ATOM 4946 O O . GLY A 1 649 ? -23.041 -32.788 28.930 1.00 35.28 649 GLY A O 1
ATOM 4947 N N . LEU A 1 650 ? -21.858 -31.940 27.229 1.00 36.31 650 LEU A N 1
ATOM 4948 C CA . LEU A 1 650 ? -22.828 -32.303 26.178 1.00 36.31 650 LEU A CA 1
ATOM 4949 C C . LEU A 1 650 ? -22.530 -33.642 25.483 1.00 36.31 650 LEU A C 1
ATOM 4951 O O . LEU A 1 650 ? -23.349 -34.092 24.687 1.00 36.31 650 LEU A O 1
ATOM 4955 N N . ARG A 1 651 ? -21.387 -34.284 25.766 1.00 36.22 651 ARG A N 1
ATOM 4956 C CA . ARG A 1 651 ? -21.052 -35.614 25.218 1.00 36.22 651 ARG A CA 1
ATOM 4957 C C . ARG A 1 651 ? -21.515 -36.778 26.098 1.00 36.22 651 ARG A C 1
ATOM 4959 O O . ARG A 1 651 ? -21.644 -37.880 25.584 1.00 36.22 651 ARG A O 1
ATOM 4966 N N . ASP A 1 652 ? -21.858 -36.522 27.359 1.00 33.31 652 ASP A N 1
ATOM 4967 C CA . ASP A 1 652 ? -22.230 -37.574 28.318 1.00 33.31 652 ASP A CA 1
ATOM 4968 C C . ASP A 1 652 ? -23.753 -37.782 28.456 1.00 33.31 652 ASP A C 1
ATOM 4970 O O . ASP A 1 652 ? -24.224 -38.389 29.414 1.00 33.31 652 ASP A O 1
ATOM 4974 N N . SER A 1 653 ? -24.555 -37.275 27.512 1.00 36.06 653 SER A N 1
ATOM 4975 C CA . SER A 1 653 ? -26.022 -37.448 27.526 1.00 36.06 653 SER A CA 1
ATOM 4976 C C . SER A 1 653 ? -26.639 -37.861 26.183 1.00 36.06 653 SER A C 1
ATOM 4978 O O . SER A 1 653 ? -27.833 -37.651 25.961 1.00 36.06 653 SER A O 1
ATOM 4980 N N . SER A 1 654 ? -25.854 -38.508 25.317 1.00 37.25 654 SER A N 1
ATOM 4981 C CA . SER A 1 654 ? -26.348 -39.223 24.129 1.00 37.25 654 SER A CA 1
ATOM 4982 C C . SER A 1 654 ? -26.026 -40.705 24.192 1.00 37.25 654 SER A C 1
ATOM 4984 O O . SER A 1 654 ? -24.819 -41.000 24.351 1.00 37.25 654 SER A O 1
#

Mean predicted aligned error: 9.24 Å

Solvent-accessible surface area (backbone atoms only — not comparable to full-atom values): 34119 Å² total; per-residue (Å²): 137,81,71,76,43,101,85,64,62,61,76,64,93,84,58,59,91,68,55,33,61,55,69,77,32,85,64,39,36,66,68,57,49,53,49,54,37,68,28,69,40,82,83,62,79,62,53,67,70,53,50,52,51,49,35,40,75,71,61,48,25,40,75,50,81,96,49,95,56,93,25,32,22,66,35,78,91,42,46,68,56,26,53,55,44,37,54,58,45,53,68,37,66,69,54,31,49,29,54,53,63,38,26,34,64,94,75,29,58,65,56,36,44,50,52,40,49,48,22,58,77,69,68,35,54,72,55,42,53,50,50,35,62,76,34,49,48,81,35,58,86,64,62,78,79,51,37,64,69,40,22,86,62,55,70,67,53,28,46,68,43,29,64,46,44,59,49,18,18,31,29,41,16,73,71,41,79,62,69,90,46,21,56,57,47,26,50,52,44,41,37,50,42,17,57,76,58,14,67,62,17,88,76,46,88,49,47,49,45,17,51,46,14,36,50,42,22,25,58,19,32,43,46,35,56,63,94,65,47,15,61,62,49,16,49,51,46,50,54,53,46,54,53,47,49,51,54,30,41,76,68,76,48,52,52,51,55,60,56,53,11,52,49,26,36,55,48,12,53,51,23,41,43,64,56,36,43,68,55,12,41,54,25,10,51,52,13,47,74,41,40,54,95,77,73,53,43,60,30,28,62,14,46,36,43,28,37,39,28,73,53,55,48,46,74,58,70,78,57,55,73,66,64,77,83,68,54,50,88,56,36,41,70,78,26,60,36,38,34,14,52,47,34,34,31,50,16,51,19,43,30,21,45,25,56,58,34,62,69,50,27,53,52,24,55,67,38,45,49,70,63,59,26,46,69,53,70,44,34,34,57,57,50,22,51,52,33,41,47,20,48,43,60,46,54,29,66,61,29,48,54,50,48,54,52,51,64,69,67,50,54,78,33,56,54,45,60,80,31,57,31,21,23,42,40,42,24,46,29,48,20,49,21,26,42,60,69,44,34,26,43,60,13,42,53,35,13,68,72,22,60,79,94,69,19,54,60,48,33,31,51,38,28,47,57,47,42,37,38,69,66,20,42,56,55,42,67,75,46,72,79,46,86,86,55,50,67,49,54,50,35,42,46,36,37,51,39,32,10,36,26,52,76,71,69,68,58,47,75,67,47,48,50,52,19,33,55,26,50,51,52,31,36,66,46,46,36,43,38,65,56,68,74,41,48,64,70,42,34,51,44,37,51,60,72,35,50,67,42,56,72,34,88,84,27,23,64,46,42,51,52,46,55,58,46,58,72,70,41,47,61,82,68,57,63,87,64,70,59,73,64,53,76,68,49,57,59,45,50,47,56,64,63,43,93,66,52,67,65,54,52,14,62,74,69,73,46,53,51,68,58,47,50,48,53,52,48,51,51,19,58,67,65,71,26,94,43,71,69,48,30,42,52,47,36,41,41,40,40,63,36,78,92,73,74,83,78,62,77,74,66,79,79,118

InterPro domains:
  IPR000792 Transcription regulator LuxR, C-terminal [PF00196] (580-635)
  IPR000792 Transcription regulator LuxR, C-terminal [SM00421] (578-635)
  IPR016032 Signal transduction response regulator, C-terminal effector [SSF46894] (576-640)
  IPR036388 Winged helix-like DNA-binding domain superfamily [G3DSA:1.10.10.10] (550-639)

Nearest PDB structures (foldseek):
  7r3g-assembly1_B  TM=6.630E-01  e=9.880E-02  Pseudomonas aeruginosa PAO1
  8rtc-assembly2_B  TM=4.645E-01  e=2.897E-01  Bacillus phage phi3T
  4gpk-assembly2_H  TM=3.222E-01  e=3.680E-01  Bacillus thuringiensis serovar thuringiensis
  4gpk-assembly2_F  TM=3.386E-01  e=9.574E-01  Bacillus thuringiensis serovar thuringiensis
  7n6g-assembly1_1N  TM=1.818E-01  e=3.292E+00  Chlamydomonas reinhardtii